Protein AF-A0A1F2XWD8-F1 (afdb_monomer)

Structure (mmCIF, N/CA/C/O backbone):
data_AF-A0A1F2XWD8-F1
#
_entry.id   AF-A0A1F2XWD8-F1
#
loop_
_atom_site.group_PDB
_atom_site.id
_atom_site.type_symbol
_atom_site.label_atom_id
_atom_site.label_alt_id
_atom_site.label_comp_id
_atom_site.label_asym_id
_atom_site.label_entity_id
_atom_site.label_seq_id
_atom_site.pdbx_PDB_ins_code
_atom_site.Cartn_x
_atom_site.Cartn_y
_atom_site.Cartn_z
_atom_site.occupancy
_atom_site.B_iso_or_equiv
_atom_site.auth_seq_id
_atom_site.auth_comp_id
_atom_site.auth_asym_id
_atom_site.auth_atom_id
_atom_site.pdbx_PDB_model_num
ATOM 1 N N . MET A 1 1 ? -47.123 13.610 40.497 1.00 39.00 1 MET A N 1
ATOM 2 C CA . MET A 1 1 ? -45.746 13.740 39.964 1.00 39.00 1 MET A CA 1
ATOM 3 C C . MET A 1 1 ? -45.603 12.834 38.745 1.00 39.00 1 MET A C 1
ATOM 5 O O . MET A 1 1 ? -45.239 11.673 38.881 1.00 39.00 1 MET A O 1
ATOM 9 N N . GLY A 1 2 ? -46.000 13.328 37.568 1.00 33.59 2 GLY A N 1
ATOM 10 C CA . GLY A 1 2 ? -45.965 12.572 36.313 1.00 33.59 2 GLY A CA 1
ATOM 11 C C . GLY A 1 2 ? -44.616 12.727 35.614 1.00 33.59 2 GLY A C 1
ATOM 12 O O . GLY A 1 2 ? -44.157 13.845 35.398 1.00 33.59 2 GLY A O 1
ATOM 13 N N . ARG A 1 3 ? -43.967 11.607 35.281 1.00 38.75 3 ARG A N 1
ATOM 14 C CA . ARG A 1 3 ? -42.758 11.585 34.449 1.00 38.75 3 ARG A CA 1
ATOM 15 C C . ARG A 1 3 ? -43.173 11.649 32.979 1.00 38.75 3 ARG A C 1
ATOM 17 O O . ARG A 1 3 ? -43.701 10.676 32.450 1.00 38.75 3 ARG A O 1
ATOM 24 N N . HIS A 1 4 ? -42.920 12.780 32.327 1.00 33.09 4 HIS A N 1
ATOM 25 C CA . HIS A 1 4 ? -42.958 12.875 30.871 1.00 33.09 4 HIS A CA 1
ATOM 26 C C . HIS A 1 4 ? -41.771 12.100 30.282 1.00 33.09 4 HIS A C 1
ATOM 28 O O . HIS A 1 4 ? -40.616 12.475 30.474 1.00 33.09 4 HIS A O 1
ATOM 34 N N . LEU A 1 5 ? -42.059 11.007 29.573 1.00 32.16 5 LEU A N 1
ATOM 35 C CA . LEU A 1 5 ? -41.124 10.407 28.621 1.00 32.16 5 LEU A CA 1
ATOM 36 C C . LEU A 1 5 ? -40.994 11.331 27.397 1.00 32.16 5 LEU A C 1
ATOM 38 O O . LEU A 1 5 ? -42.022 11.812 26.909 1.00 32.16 5 LEU A O 1
ATOM 42 N N . PRO A 1 6 ? -39.784 11.564 26.856 1.00 39.22 6 PRO A N 1
ATOM 43 C CA . PRO A 1 6 ? -39.643 12.280 25.597 1.00 39.22 6 PRO A CA 1
ATOM 44 C C . PRO A 1 6 ? -40.189 11.412 24.456 1.00 39.22 6 PRO A C 1
ATOM 46 O O . PRO A 1 6 ? -39.677 10.326 24.179 1.00 39.22 6 PRO A O 1
ATOM 49 N N . LYS A 1 7 ? -41.250 11.894 23.796 1.00 34.69 7 LYS A N 1
ATOM 50 C CA . LYS A 1 7 ? -41.725 11.352 22.519 1.00 34.69 7 LYS A CA 1
ATOM 51 C C . LYS A 1 7 ? -40.601 11.496 21.494 1.00 34.69 7 LYS A C 1
ATOM 53 O O . LYS A 1 7 ? -40.177 12.604 21.179 1.00 34.69 7 LYS A O 1
ATOM 58 N N . THR A 1 8 ? -40.131 10.375 20.966 1.00 35.75 8 THR A N 1
ATOM 59 C CA . THR A 1 8 ? -39.284 10.327 19.776 1.00 35.75 8 THR A CA 1
ATOM 60 C C . THR A 1 8 ? -40.153 10.751 18.590 1.00 35.75 8 THR A C 1
ATOM 62 O O . THR A 1 8 ? -40.971 9.969 18.111 1.00 35.75 8 THR A O 1
ATOM 65 N N . LEU A 1 9 ? -40.039 12.004 18.140 1.00 38.94 9 LEU A N 1
ATOM 66 C CA . LEU A 1 9 ? -40.617 12.412 16.860 1.00 38.94 9 LEU A CA 1
ATOM 67 C C . LEU A 1 9 ? -39.797 11.756 15.739 1.00 38.94 9 LEU A C 1
ATOM 69 O O . LEU A 1 9 ? -38.710 12.217 15.406 1.00 38.94 9 LEU A O 1
ATOM 73 N N . SER A 1 10 ? -40.310 10.666 15.168 1.00 33.25 10 SER A N 1
ATOM 74 C CA . SER A 1 10 ? -39.915 10.223 13.827 1.00 33.25 10 SER A CA 1
ATOM 75 C C . SER A 1 10 ? -40.857 10.875 12.824 1.00 33.25 10 SER A C 1
ATOM 77 O O . SER A 1 10 ? -41.919 10.336 12.530 1.00 33.25 10 SER A O 1
ATOM 79 N N . ILE A 1 11 ? -40.484 12.049 12.315 1.00 39.75 11 ILE A N 1
ATOM 80 C CA . ILE A 1 11 ? -41.100 12.594 11.102 1.00 39.75 11 ILE A CA 1
ATOM 81 C C . ILE A 1 11 ? -40.359 11.958 9.925 1.00 39.75 11 ILE A C 1
ATOM 83 O O . ILE A 1 11 ? -39.234 12.337 9.603 1.00 39.75 11 ILE A O 1
ATOM 87 N N . GLY A 1 12 ? -40.966 10.943 9.315 1.00 32.31 12 GLY A N 1
ATOM 88 C CA . GLY A 1 12 ? -40.516 10.389 8.041 1.00 32.31 12 GLY A CA 1
ATOM 89 C C . GLY A 1 12 ? -41.059 11.230 6.890 1.00 32.31 12 GLY A C 1
ATOM 90 O O . GLY A 1 12 ? -42.036 10.836 6.265 1.00 32.31 12 GLY A O 1
ATOM 91 N N . ALA A 1 13 ? -40.462 12.393 6.626 1.00 37.09 13 ALA A N 1
ATOM 92 C CA . ALA A 1 13 ? -40.791 13.188 5.445 1.00 37.09 13 ALA A CA 1
ATOM 93 C C . ALA A 1 13 ? -39.996 12.657 4.242 1.00 37.09 13 ALA A C 1
ATOM 95 O O . ALA A 1 13 ? -38.776 12.807 4.163 1.00 37.09 13 ALA A O 1
ATOM 96 N N . LEU A 1 14 ? -40.686 11.996 3.312 1.00 30.84 14 LEU A N 1
ATOM 97 C CA . LEU A 1 14 ? -40.111 11.444 2.086 1.00 30.84 14 LEU A CA 1
ATOM 98 C C . LEU A 1 14 ? -40.356 12.449 0.952 1.00 30.84 14 LEU A C 1
ATOM 100 O O . LEU A 1 14 ? -41.361 12.377 0.253 1.00 30.84 14 LEU A O 1
ATOM 104 N N . LEU A 1 15 ? -39.457 13.426 0.801 1.00 34.16 15 LEU A N 1
ATOM 105 C CA . LEU A 1 15 ? -39.510 14.417 -0.279 1.00 34.16 15 LEU A CA 1
ATOM 106 C C . LEU A 1 15 ? -38.396 14.134 -1.298 1.00 34.16 15 LEU A C 1
ATOM 108 O O . LEU A 1 15 ? -37.212 14.165 -0.963 1.00 34.16 15 LEU A O 1
ATOM 112 N N . ALA A 1 16 ? -38.766 13.848 -2.546 1.00 32.62 16 ALA A N 1
ATOM 113 C CA . ALA A 1 16 ? -37.834 13.764 -3.667 1.00 32.62 16 ALA A CA 1
ATOM 114 C C . ALA A 1 16 ? -37.868 15.096 -4.427 1.00 32.62 16 ALA A C 1
ATOM 116 O O . ALA A 1 16 ? -38.903 15.464 -4.974 1.00 32.62 16 ALA A O 1
ATOM 117 N N . VAL A 1 17 ? -36.750 15.824 -4.450 1.00 38.97 17 VAL A N 1
ATOM 118 C CA . VAL A 1 17 ? -36.646 17.125 -5.129 1.00 38.97 17 VAL A CA 1
ATOM 119 C C . VAL A 1 17 ? -35.596 17.027 -6.226 1.00 38.97 17 VAL A C 1
ATOM 121 O O . VAL A 1 17 ? -34.436 16.720 -5.959 1.00 38.97 17 VAL A O 1
ATOM 124 N N . ALA A 1 18 ? -36.008 17.290 -7.464 1.00 34.03 18 ALA A N 1
ATOM 125 C CA . ALA A 1 18 ? -35.110 17.490 -8.593 1.00 34.03 18 ALA A CA 1
ATOM 126 C C . ALA A 1 18 ? -34.731 18.977 -8.661 1.00 34.03 18 ALA A C 1
ATOM 128 O O . ALA A 1 18 ? -35.596 19.828 -8.853 1.00 34.03 18 ALA A O 1
ATOM 129 N N . ILE A 1 19 ? -33.447 19.293 -8.479 1.00 39.47 19 ILE A N 1
ATOM 130 C CA . ILE A 1 19 ? -32.927 20.664 -8.574 1.00 39.47 19 ILE A CA 1
ATOM 131 C C . ILE A 1 19 ? -32.252 20.832 -9.938 1.00 39.47 19 ILE A C 1
ATOM 133 O O . ILE A 1 19 ? -31.269 20.150 -10.236 1.00 39.47 19 ILE A O 1
ATOM 137 N N . LEU A 1 20 ? -32.773 21.751 -10.753 1.00 33.22 20 LEU A N 1
ATOM 138 C CA . LEU A 1 20 ? -32.133 22.232 -11.978 1.00 33.22 20 LEU A CA 1
ATOM 139 C C . LEU A 1 20 ? -31.055 23.254 -11.593 1.00 33.22 20 LEU A C 1
ATOM 141 O O . LEU A 1 20 ? -31.371 24.320 -11.072 1.00 33.22 20 LEU A O 1
ATOM 145 N N . ALA A 1 21 ? -29.783 22.921 -11.815 1.00 37.56 21 ALA A N 1
ATOM 146 C CA . ALA A 1 21 ? -28.664 23.830 -11.577 1.00 37.56 21 ALA A CA 1
ATOM 147 C C . ALA A 1 21 ? -28.281 24.559 -12.873 1.00 37.56 21 ALA A C 1
ATOM 149 O O . ALA A 1 21 ? -27.896 23.927 -13.856 1.00 37.56 21 ALA A O 1
ATOM 150 N N . SER A 1 22 ? -28.345 25.888 -12.860 1.00 32.38 22 SER A N 1
ATOM 151 C CA . SER A 1 22 ? -27.744 26.768 -13.863 1.00 32.38 22 SER A CA 1
ATOM 152 C C . SER A 1 22 ? -26.267 26.992 -13.521 1.00 32.38 22 SER A C 1
ATOM 154 O O . SER A 1 22 ? -25.925 27.483 -12.448 1.00 32.38 22 SER A O 1
ATOM 156 N N . SER A 1 23 ? -25.368 26.594 -14.421 1.00 32.00 23 SER A N 1
ATOM 157 C CA . SER A 1 23 ? -23.922 26.766 -14.262 1.00 32.00 23 SER A CA 1
ATOM 158 C C . SER A 1 23 ? -23.485 28.157 -14.727 1.00 32.00 23 SER A C 1
ATOM 160 O O . SER A 1 23 ? -23.493 28.422 -15.929 1.00 32.00 23 SER A O 1
ATOM 162 N N . SER A 1 24 ? -23.058 29.026 -13.809 1.00 35.44 24 SER A N 1
ATOM 163 C CA . SER A 1 24 ? -22.259 30.213 -14.135 1.00 35.44 24 SER A CA 1
ATOM 164 C C . SER A 1 24 ? -20.779 29.945 -13.858 1.00 35.44 24 SER A C 1
ATOM 166 O O . SER A 1 24 ? -20.400 29.324 -12.864 1.00 35.44 24 SER A O 1
ATOM 168 N N . ALA A 1 25 ? -19.948 30.352 -14.813 1.00 43.25 25 ALA A N 1
ATOM 169 C CA . ALA A 1 25 ? -18.511 30.145 -14.825 1.00 43.25 25 ALA A CA 1
ATOM 170 C C . ALA A 1 25 ? -17.758 31.217 -14.020 1.00 43.25 25 ALA A C 1
ATOM 172 O O . ALA A 1 25 ? -18.182 32.365 -13.959 1.00 43.25 25 ALA A O 1
ATOM 173 N N . ALA A 1 26 ? -16.584 30.795 -13.541 1.00 48.59 26 ALA A N 1
ATOM 174 C CA . ALA A 1 26 ? -15.418 31.583 -13.141 1.00 48.59 26 ALA A CA 1
ATOM 175 C C . ALA A 1 26 ? -15.541 32.483 -11.899 1.00 48.59 26 ALA A C 1
ATOM 177 O O . ALA A 1 26 ? -15.993 33.614 -11.979 1.00 48.59 26 ALA A O 1
ATOM 178 N N . ASP A 1 27 ? -14.938 32.024 -10.797 1.00 33.81 27 ASP A N 1
ATOM 179 C CA . ASP A 1 27 ? -14.144 32.916 -9.952 1.00 33.81 27 ASP A CA 1
ATOM 180 C C . ASP A 1 27 ? -12.959 32.179 -9.307 1.00 33.81 27 ASP A C 1
ATOM 182 O O . ASP A 1 27 ? -13.050 31.016 -8.901 1.00 33.81 27 ASP A O 1
ATOM 186 N N . LYS A 1 28 ? -11.803 32.853 -9.291 1.00 41.72 28 LYS A N 1
ATOM 187 C CA . LYS A 1 28 ? -10.509 32.348 -8.799 1.00 41.72 28 LYS A CA 1
ATOM 188 C C . LYS A 1 28 ? -10.571 32.046 -7.292 1.00 41.72 28 LYS A C 1
ATOM 190 O O . LYS A 1 28 ? -10.872 32.956 -6.522 1.00 41.72 28 LYS A O 1
ATOM 195 N N . PRO A 1 29 ? -10.159 30.856 -6.818 1.00 41.06 29 PRO A N 1
ATOM 196 C CA . PRO A 1 29 ? -9.969 30.641 -5.393 1.00 41.06 29 PRO A CA 1
ATOM 197 C C . PRO A 1 29 ? -8.576 31.115 -4.960 1.00 41.06 29 PRO A C 1
ATOM 199 O O . PRO A 1 29 ? -7.550 30.642 -5.449 1.00 41.06 29 PRO A O 1
ATOM 202 N N . GLY A 1 30 ? -8.556 32.047 -4.007 1.00 33.69 30 GLY A N 1
ATOM 203 C CA . GLY A 1 30 ? -7.370 32.399 -3.239 1.00 33.69 30 GLY A CA 1
ATOM 204 C C . GLY A 1 30 ? -6.861 31.200 -2.439 1.00 33.69 30 GLY A C 1
ATOM 205 O O . GLY A 1 30 ? -7.606 30.527 -1.725 1.00 33.69 30 GLY A O 1
ATOM 206 N N . THR A 1 31 ? -5.567 30.938 -2.569 1.00 38.56 31 THR A N 1
ATOM 207 C CA . THR A 1 31 ? -4.851 29.837 -1.934 1.00 38.56 31 THR A CA 1
ATOM 208 C C . THR A 1 31 ? -4.758 30.060 -0.423 1.00 38.56 31 THR A C 1
ATOM 210 O O . THR A 1 31 ? -3.832 30.694 0.074 1.00 38.56 31 THR A O 1
ATOM 213 N N . ARG A 1 32 ? -5.699 29.507 0.346 1.00 36.47 32 ARG A N 1
ATOM 214 C CA . ARG A 1 32 ? -5.439 29.114 1.738 1.00 36.47 32 ARG A CA 1
ATOM 215 C C . ARG A 1 32 ? -5.379 27.598 1.790 1.00 36.47 32 ARG A C 1
ATOM 217 O O . ARG A 1 32 ? -6.397 26.919 1.884 1.00 36.47 32 ARG A O 1
ATOM 224 N N . ALA A 1 33 ? -4.157 27.081 1.706 1.00 34.81 33 ALA A N 1
ATOM 225 C CA . ALA A 1 33 ? -3.847 25.699 2.023 1.00 34.81 33 ALA A CA 1
ATOM 226 C C . ALA A 1 33 ? -4.064 25.483 3.529 1.00 34.81 33 ALA A C 1
ATOM 228 O O . ALA A 1 33 ? -3.147 25.610 4.335 1.00 34.81 33 ALA A O 1
ATOM 229 N N . ALA A 1 34 ? -5.305 25.198 3.922 1.00 37.28 34 ALA A N 1
ATOM 230 C CA . ALA A 1 34 ? -5.570 24.549 5.193 1.00 37.28 34 ALA A CA 1
ATOM 231 C C . ALA A 1 34 ? -5.178 23.080 5.026 1.00 37.28 34 ALA A C 1
ATOM 233 O O . ALA A 1 34 ? -5.922 22.280 4.453 1.00 37.28 34 ALA A O 1
ATOM 234 N N . GLU A 1 35 ? -3.975 22.754 5.495 1.00 35.75 35 GLU A N 1
ATOM 235 C CA . GLU A 1 35 ? -3.449 21.403 5.652 1.00 35.75 35 GLU A CA 1
ATOM 236 C C . GLU A 1 35 ? -4.392 20.594 6.561 1.00 35.75 35 GLU A C 1
ATOM 238 O O . GLU A 1 35 ? -4.202 20.469 7.766 1.00 35.75 35 GLU A O 1
ATOM 243 N N . THR A 1 36 ? -5.476 20.065 5.994 1.00 36.97 36 THR A N 1
ATOM 244 C CA . THR A 1 36 ? -6.435 19.236 6.727 1.00 36.97 36 THR A CA 1
ATOM 245 C C . THR A 1 36 ? -6.032 17.789 6.519 1.00 36.97 36 THR A C 1
ATOM 247 O O . THR A 1 36 ? -6.597 17.072 5.690 1.00 36.97 36 THR A O 1
ATOM 250 N N . ARG A 1 37 ? -4.997 17.374 7.258 1.00 33.16 37 ARG A N 1
ATOM 251 C CA . ARG A 1 37 ? -4.611 15.966 7.368 1.00 33.16 37 ARG A CA 1
ATOM 252 C C . ARG A 1 37 ? -5.841 15.158 7.766 1.00 33.16 37 ARG A C 1
ATOM 254 O O . ARG A 1 37 ? -6.480 15.417 8.785 1.00 33.16 37 ARG A O 1
ATOM 261 N N . SER A 1 38 ? -6.167 14.173 6.939 1.00 39.28 38 SER A N 1
ATOM 262 C CA . SER A 1 38 ? -7.151 13.143 7.236 1.00 39.28 38 SER A CA 1
ATOM 263 C C . SER A 1 38 ? -6.577 12.236 8.322 1.00 39.28 38 SER A C 1
ATOM 265 O O . SER A 1 38 ? -6.016 11.186 8.031 1.00 39.28 38 SER A O 1
ATOM 267 N N . ALA A 1 39 ? -6.648 12.662 9.581 1.00 37.09 39 ALA A N 1
ATOM 268 C CA . ALA A 1 39 ? -6.293 11.795 10.686 1.00 37.09 39 ALA A CA 1
ATOM 269 C C . ALA A 1 39 ? -7.438 10.793 10.877 1.00 37.09 39 ALA A C 1
ATOM 271 O O . ALA A 1 39 ? -8.462 11.107 11.484 1.00 37.09 39 ALA A O 1
ATOM 272 N N . ALA A 1 40 ? -7.244 9.559 10.404 1.00 42.59 40 ALA A N 1
ATOM 273 C CA . ALA A 1 40 ? -7.601 8.429 11.251 1.00 42.59 40 ALA A CA 1
ATOM 274 C C . ALA A 1 40 ? -6.969 8.760 12.603 1.00 42.59 40 ALA A C 1
ATOM 276 O O . ALA A 1 40 ? -5.743 8.797 12.689 1.00 42.59 40 ALA A O 1
ATOM 277 N N . ALA A 1 41 ? -7.774 9.218 13.567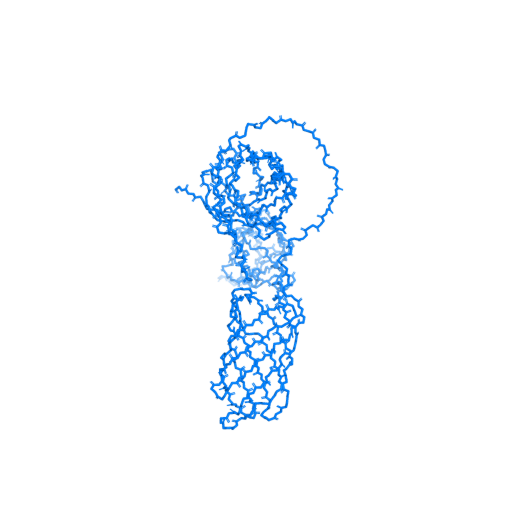 1.00 44.81 41 ALA A N 1
ATOM 278 C CA . ALA A 1 41 ? -7.254 9.749 14.815 1.00 44.81 41 ALA A CA 1
ATOM 279 C C . ALA A 1 41 ? -6.376 8.659 15.418 1.00 44.81 41 ALA A C 1
ATOM 281 O O . ALA A 1 41 ? -6.879 7.612 15.824 1.00 44.81 41 ALA A O 1
ATOM 282 N N . THR A 1 42 ? -5.062 8.866 15.353 1.00 56.00 42 THR A N 1
ATOM 283 C CA . THR A 1 42 ? -4.077 7.900 15.800 1.00 56.00 42 THR A CA 1
ATOM 284 C C . THR A 1 42 ? -4.426 7.638 17.255 1.00 56.00 42 THR A C 1
ATOM 286 O O . THR A 1 42 ? -4.334 8.551 18.077 1.00 56.00 42 THR A O 1
ATOM 289 N N . LEU A 1 43 ? -4.916 6.435 17.568 1.00 68.06 43 LEU A N 1
ATOM 290 C CA . LEU A 1 43 ? -5.231 5.988 18.927 1.00 68.06 43 LEU A CA 1
ATOM 291 C C . LEU A 1 43 ? -3.906 5.781 19.671 1.00 68.06 43 LEU A C 1
ATOM 293 O O . LEU A 1 43 ? -3.536 4.669 20.029 1.00 68.06 43 LEU A O 1
ATOM 297 N N . ALA A 1 44 ? -3.154 6.869 19.819 1.00 81.25 44 ALA A N 1
ATOM 298 C CA . ALA A 1 44 ? -1.844 6.941 20.417 1.00 81.25 44 ALA A CA 1
ATOM 299 C C . ALA A 1 44 ? -1.945 7.738 21.712 1.00 81.25 44 ALA A C 1
ATOM 301 O O . ALA A 1 44 ? -2.374 8.891 21.727 1.00 81.25 44 ALA A O 1
ATOM 302 N N . GLY A 1 45 ? -1.558 7.126 22.823 1.00 91.69 45 GLY A N 1
ATOM 303 C CA . GLY A 1 45 ? -1.523 7.816 24.103 1.00 91.69 45 GLY A CA 1
ATOM 304 C C . GLY A 1 45 ? -1.487 6.877 25.294 1.00 91.69 45 GLY A C 1
ATOM 305 O O . GLY A 1 45 ? -1.458 5.651 25.160 1.00 91.69 45 GLY A O 1
ATOM 306 N N . ARG A 1 46 ? -1.467 7.469 26.491 1.00 94.69 46 ARG A N 1
ATOM 307 C CA . ARG A 1 46 ? -1.449 6.700 27.738 1.00 94.69 46 ARG A CA 1
ATOM 308 C C . ARG A 1 46 ? -2.788 6.022 27.982 1.00 94.69 46 ARG A C 1
ATOM 310 O O . ARG A 1 46 ? -3.838 6.629 27.777 1.00 94.69 46 ARG A O 1
ATOM 317 N N . VAL A 1 47 ? -2.742 4.802 28.499 1.00 96.31 47 VAL A N 1
ATOM 318 C CA . VAL A 1 47 ? -3.916 4.052 28.944 1.00 96.31 47 VAL A CA 1
ATOM 319 C C . VAL A 1 47 ? -3.710 3.475 30.333 1.00 96.31 47 VAL A C 1
ATOM 321 O O . VAL A 1 47 ? -2.601 3.096 30.716 1.00 96.31 47 VAL A O 1
ATOM 324 N N . THR A 1 48 ? -4.821 3.376 31.052 1.00 97.44 48 THR A N 1
ATOM 325 C CA . THR A 1 48 ? -4.943 2.640 32.305 1.00 97.44 48 THR A CA 1
ATOM 326 C C . THR A 1 48 ? -6.068 1.629 32.150 1.00 97.44 48 THR A C 1
ATOM 328 O O . THR A 1 48 ? -7.218 2.010 31.934 1.00 97.44 48 THR A O 1
ATOM 331 N N . ILE A 1 49 ? -5.741 0.347 32.270 1.00 97.44 49 ILE A N 1
ATOM 332 C CA . ILE A 1 49 ? -6.672 -0.776 32.194 1.00 97.44 49 ILE A CA 1
ATOM 333 C C . ILE A 1 49 ? -6.739 -1.400 33.583 1.00 97.44 49 ILE A C 1
ATOM 335 O O . ILE A 1 49 ? -5.739 -1.880 34.105 1.00 97.44 49 ILE A O 1
ATOM 339 N N . VAL A 1 50 ? -7.913 -1.392 34.197 1.00 98.00 50 VAL A N 1
ATOM 340 C CA . VAL A 1 50 ? -8.151 -2.042 35.486 1.00 98.00 50 VAL A CA 1
ATOM 341 C C . VAL A 1 50 ? -8.996 -3.277 35.241 1.00 98.00 50 VAL A C 1
ATOM 343 O O . VAL A 1 50 ? -10.117 -3.146 34.753 1.00 98.00 50 VAL A O 1
ATOM 346 N N . THR A 1 51 ? -8.495 -4.453 35.610 1.00 97.75 51 THR A N 1
ATOM 347 C CA . THR A 1 51 ? -9.246 -5.714 35.567 1.00 97.75 51 THR A CA 1
ATOM 348 C C . THR A 1 51 ? -9.498 -6.221 36.980 1.00 97.75 51 THR A C 1
ATOM 350 O O . THR A 1 51 ? -8.579 -6.286 37.796 1.00 97.75 51 THR A O 1
ATOM 353 N N . SER A 1 52 ? -10.734 -6.615 37.263 1.00 97.56 52 SER A N 1
ATOM 354 C CA . SER A 1 52 ? -11.125 -7.310 38.487 1.00 97.56 52 SER A CA 1
ATOM 355 C C . SER A 1 52 ? -11.500 -8.738 38.114 1.00 97.56 52 SER A C 1
ATOM 357 O O . SER A 1 52 ? -12.448 -8.937 37.356 1.00 97.56 52 SER A O 1
ATOM 359 N N . LEU A 1 53 ? -10.730 -9.713 38.591 1.00 96.56 53 LEU A N 1
ATOM 360 C CA . LEU A 1 53 ? -10.872 -11.134 38.285 1.00 96.56 53 LEU A CA 1
ATOM 361 C C . LEU A 1 53 ? -11.295 -11.902 39.533 1.00 96.56 53 LEU A C 1
ATOM 363 O O . LEU A 1 53 ? -10.732 -11.722 40.611 1.00 96.56 53 LEU A O 1
ATOM 367 N N . GLU A 1 54 ? -12.257 -12.799 39.381 1.00 95.94 54 GLU A N 1
ATOM 368 C CA . GLU A 1 54 ? -12.619 -13.777 40.401 1.00 95.94 54 GLU A CA 1
ATOM 369 C C . GLU A 1 54 ? -11.717 -15.017 40.334 1.00 95.94 54 GLU A C 1
ATOM 371 O O . GLU A 1 54 ? -10.880 -15.161 39.439 1.00 95.94 54 GLU A O 1
ATOM 376 N N . SER A 1 55 ? -11.913 -15.959 41.260 1.00 92.19 55 SER A N 1
ATOM 377 C CA . SER A 1 55 ? -11.165 -17.225 41.304 1.00 92.19 55 SER A CA 1
ATOM 378 C C . SER A 1 55 ? -11.327 -18.074 40.033 1.00 92.19 55 SER A C 1
ATOM 380 O O . SER A 1 55 ? -10.457 -18.885 39.715 1.00 92.19 55 SER A O 1
ATOM 382 N N . SER A 1 56 ? -12.410 -17.854 39.280 1.00 93.38 56 SER A N 1
ATOM 383 C CA . SER A 1 56 ? -12.696 -18.452 37.971 1.00 93.38 56 SER A CA 1
ATOM 384 C C . SER A 1 56 ? -11.917 -17.820 36.808 1.00 93.38 56 SER A C 1
ATOM 386 O O . SER A 1 56 ? -12.077 -18.250 35.664 1.00 93.38 56 SER A O 1
ATOM 388 N N . LEU A 1 57 ? -11.097 -16.792 37.077 1.00 95.00 57 LEU A N 1
ATOM 389 C CA . LEU A 1 57 ? -10.418 -15.960 36.078 1.00 95.00 57 LEU A CA 1
ATOM 390 C C . LEU A 1 57 ? -11.387 -15.261 35.112 1.00 95.00 57 LEU A C 1
ATOM 392 O O . LEU A 1 57 ? -11.050 -14.973 33.963 1.00 95.00 57 LEU A O 1
ATOM 396 N N . ARG A 1 58 ? -12.601 -14.975 35.583 1.00 97.19 58 ARG A N 1
ATOM 397 C CA . ARG A 1 58 ? -13.593 -14.140 34.902 1.00 97.19 58 ARG A CA 1
ATOM 398 C C . ARG A 1 58 ? -13.900 -12.919 35.756 1.00 97.19 58 ARG A C 1
ATOM 400 O O . ARG A 1 58 ? -13.761 -12.972 36.975 1.00 97.19 58 ARG A O 1
ATOM 407 N N . GLY A 1 59 ? -14.321 -11.831 35.128 1.00 97.56 59 GLY A N 1
ATOM 408 C CA . GLY A 1 59 ? -14.789 -10.655 35.848 1.00 97.56 59 GLY A CA 1
ATOM 409 C C . GLY A 1 59 ? -14.987 -9.458 34.933 1.00 97.56 59 GLY A C 1
ATOM 410 O O . GLY A 1 59 ? -15.452 -9.610 33.803 1.00 97.56 59 GLY A O 1
ATOM 411 N N . THR A 1 60 ? -14.635 -8.269 35.411 1.00 98.31 60 THR A N 1
ATOM 412 C CA . THR A 1 60 ? -14.900 -7.001 34.716 1.00 98.31 60 THR A CA 1
ATOM 413 C C . THR A 1 60 ? -13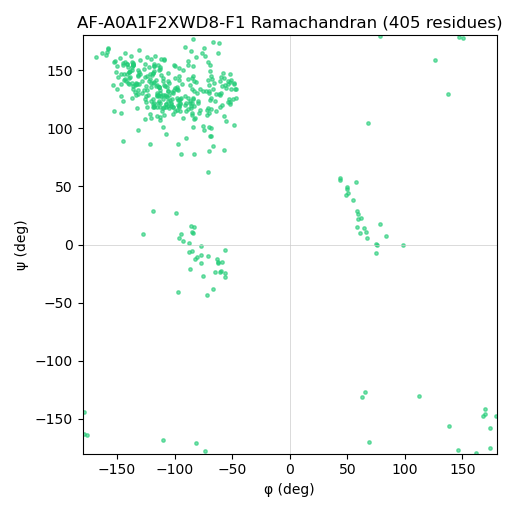.627 -6.215 34.454 1.00 98.31 60 THR A C 1
ATOM 415 O O . THR A 1 60 ? -12.678 -6.289 35.236 1.00 98.31 60 THR A O 1
ATOM 418 N N . PHE A 1 61 ? -13.624 -5.398 33.407 1.00 98.50 61 PHE A N 1
ATOM 419 C CA . PHE A 1 61 ? -12.546 -4.447 33.158 1.00 98.50 61 PHE A CA 1
ATOM 420 C C . PHE A 1 61 ? -13.066 -3.033 32.897 1.00 98.50 61 PHE A C 1
ATOM 422 O O . PHE A 1 61 ? -14.213 -2.831 32.496 1.00 98.50 61 PHE A O 1
ATOM 429 N N . THR A 1 62 ? -12.183 -2.058 33.096 1.00 98.00 62 THR A N 1
ATOM 430 C CA . THR A 1 62 ? -12.367 -0.661 32.685 1.00 98.00 62 THR A CA 1
ATOM 431 C C . THR A 1 62 ? -11.076 -0.146 32.061 1.00 98.00 62 THR A C 1
ATOM 433 O O . THR A 1 62 ? -10.001 -0.402 32.595 1.00 98.00 62 THR A O 1
ATOM 436 N N . ILE A 1 63 ? -11.175 0.574 30.946 1.00 96.81 63 ILE A N 1
ATOM 437 C CA . ILE A 1 63 ? -10.064 1.245 30.260 1.00 96.81 63 ILE A CA 1
ATOM 438 C C . ILE A 1 63 ? -10.314 2.752 30.312 1.00 96.81 63 ILE A C 1
ATOM 440 O O . ILE A 1 63 ? -11.443 3.209 30.111 1.00 96.81 63 ILE A O 1
ATOM 444 N N . ARG A 1 64 ? -9.270 3.529 30.602 1.00 95.44 64 ARG A N 1
ATOM 445 C CA . ARG A 1 64 ? -9.280 5.000 30.602 1.00 95.44 64 ARG A CA 1
ATOM 446 C C . ARG A 1 64 ? -8.019 5.540 29.925 1.00 95.44 64 ARG A C 1
ATOM 448 O O . ARG A 1 64 ? -6.985 4.873 29.950 1.00 95.44 64 ARG A O 1
ATOM 455 N N . GLY A 1 65 ? -8.083 6.765 29.402 1.00 93.00 65 GLY A N 1
ATOM 456 C CA . GLY A 1 65 ? -6.966 7.449 28.740 1.00 93.00 65 GLY A CA 1
ATOM 457 C C . GLY A 1 65 ? -7.222 7.619 27.245 1.00 93.00 65 GLY A C 1
ATOM 458 O O . GLY A 1 65 ? -8.300 8.067 26.868 1.00 93.00 65 GLY A O 1
ATOM 459 N N . ALA A 1 66 ? -6.254 7.232 26.409 1.00 88.44 66 ALA A N 1
ATOM 460 C CA . ALA A 1 66 ? -6.351 7.292 24.944 1.00 88.44 66 ALA A CA 1
ATOM 461 C C . ALA A 1 66 ? -7.560 6.526 24.380 1.00 88.44 66 ALA A C 1
ATOM 463 O O . ALA A 1 66 ? -8.059 6.843 23.306 1.00 88.44 66 ALA A O 1
ATOM 464 N N . ILE A 1 67 ? -8.044 5.530 25.126 1.00 90.75 67 ILE A N 1
ATOM 465 C CA . ILE A 1 67 ? -9.281 4.805 24.851 1.00 90.75 67 ILE A CA 1
ATOM 466 C C . ILE A 1 67 ? -10.084 4.739 26.148 1.00 90.75 67 ILE A C 1
ATOM 468 O O . ILE A 1 67 ? -9.512 4.622 27.234 1.00 90.75 67 ILE A O 1
ATOM 472 N N . SER A 1 68 ? -11.413 4.783 26.042 1.00 93.88 68 SER A N 1
ATOM 473 C CA . SER A 1 68 ? -12.308 4.485 27.157 1.00 93.88 68 SER A CA 1
ATOM 474 C C . SER A 1 68 ? -13.309 3.408 26.768 1.00 93.88 68 SER A C 1
ATOM 476 O O . SER A 1 68 ? -13.995 3.538 25.758 1.00 93.88 68 SER A O 1
ATOM 478 N N . ASP A 1 69 ? -13.356 2.334 27.553 1.00 97.12 69 ASP A N 1
ATOM 479 C CA . ASP A 1 69 ? -14.328 1.249 27.410 1.00 97.12 69 ASP A CA 1
ATOM 480 C C . ASP A 1 69 ? -14.464 0.494 28.739 1.00 97.12 69 ASP A C 1
ATOM 482 O O . ASP A 1 69 ? -13.656 0.652 29.660 1.00 97.12 69 ASP A O 1
ATOM 486 N N . SER A 1 70 ? -15.479 -0.349 28.841 1.00 97.56 70 SER A N 1
ATOM 487 C CA . SER A 1 70 ? -15.679 -1.263 29.954 1.00 97.56 70 SER A CA 1
ATOM 488 C C . SER A 1 70 ? -16.441 -2.501 29.501 1.00 97.56 70 SER A C 1
ATOM 490 O O . SER A 1 70 ? -17.142 -2.498 28.488 1.00 97.56 70 SER A O 1
ATOM 492 N N . GLY A 1 71 ? -16.307 -3.587 30.255 1.00 98.06 71 GLY A N 1
ATOM 493 C CA . GLY A 1 71 ? -17.004 -4.821 29.925 1.00 98.06 71 GLY A CA 1
ATOM 494 C C . GLY A 1 71 ? -16.506 -6.017 30.713 1.00 98.06 71 GLY A C 1
ATOM 495 O O . GLY A 1 71 ? -16.083 -5.896 31.865 1.00 98.06 71 GLY A O 1
ATOM 496 N N . SER A 1 72 ? -16.563 -7.182 30.075 1.00 98.31 72 SER A N 1
ATOM 497 C CA . SER A 1 72 ? -16.182 -8.455 30.686 1.00 98.31 72 SER A CA 1
ATOM 498 C C . SER A 1 72 ? -14.742 -8.835 30.348 1.00 98.31 72 SER A C 1
ATOM 500 O O . SER A 1 72 ? -14.260 -8.573 29.248 1.00 98.31 72 SER A O 1
ATOM 502 N N . VAL A 1 73 ? -14.046 -9.461 31.293 1.00 98.38 73 VAL A N 1
ATOM 503 C CA . VAL A 1 73 ? -12.716 -10.041 31.078 1.00 98.38 73 VAL A CA 1
ATOM 504 C C . VAL A 1 73 ? -12.739 -11.533 31.368 1.00 98.38 73 VAL A C 1
ATOM 506 O O . VAL A 1 73 ? -13.334 -11.986 32.346 1.00 98.38 73 VAL A O 1
ATOM 509 N N . GLN A 1 74 ? -12.048 -12.292 30.525 1.00 98.12 74 GLN A N 1
ATOM 510 C CA . GLN A 1 74 ? -11.691 -13.680 30.778 1.00 98.12 74 GLN A CA 1
ATOM 511 C C . GLN A 1 74 ? -10.180 -13.842 30.647 1.00 98.12 74 GLN A C 1
ATOM 513 O O . GLN A 1 74 ? -9.606 -13.476 29.622 1.00 98.12 74 GLN A O 1
ATOM 518 N N . ALA A 1 75 ? -9.539 -14.419 31.656 1.00 97.25 75 ALA A N 1
ATOM 519 C CA . ALA A 1 75 ? -8.105 -14.641 31.666 1.00 97.25 75 ALA A CA 1
ATOM 520 C C . ALA A 1 75 ? -7.752 -16.133 31.594 1.00 97.25 75 ALA A C 1
ATOM 522 O O . ALA A 1 75 ? -8.448 -16.995 32.130 1.00 97.25 75 ALA A O 1
ATOM 523 N N . ARG A 1 76 ? -6.642 -16.442 30.921 1.00 96.56 76 ARG A N 1
ATOM 524 C CA . ARG A 1 76 ? -5.998 -17.760 30.929 1.00 96.56 76 ARG A CA 1
ATOM 525 C C . ARG A 1 76 ? -4.626 -17.631 31.566 1.00 96.56 76 ARG A C 1
ATOM 527 O O . ARG A 1 76 ? -3.836 -16.780 31.161 1.00 96.56 76 ARG A O 1
ATOM 534 N N . ARG A 1 77 ? -4.356 -18.479 32.554 1.00 95.44 77 ARG A N 1
ATOM 535 C CA . ARG A 1 77 ? -3.115 -18.477 33.329 1.00 95.44 77 ARG A CA 1
ATOM 536 C C . ARG A 1 77 ? -2.231 -19.644 32.902 1.00 95.44 77 ARG A C 1
ATOM 538 O O . ARG A 1 77 ? -2.686 -20.781 32.924 1.00 95.44 77 ARG A O 1
ATOM 545 N N . ALA A 1 78 ? -0.973 -19.360 32.587 1.00 95.56 78 ALA A N 1
ATOM 546 C CA . ALA A 1 78 ? 0.079 -20.354 32.402 1.00 95.56 78 ALA A CA 1
ATOM 547 C C . ALA A 1 78 ? 1.244 -20.034 33.346 1.00 95.56 78 ALA A C 1
ATOM 549 O O . ALA A 1 78 ? 1.658 -18.878 33.442 1.00 95.56 78 ALA A O 1
ATOM 550 N N . VAL A 1 79 ? 1.758 -21.039 34.053 1.00 95.69 79 VAL A N 1
ATOM 551 C CA . VAL A 1 79 ? 2.868 -20.892 35.006 1.00 95.69 79 VAL A CA 1
ATOM 552 C C . VAL A 1 79 ? 4.058 -21.688 34.484 1.00 95.69 79 VAL A C 1
ATOM 554 O O . VAL A 1 79 ? 3.907 -22.859 34.154 1.00 95.69 79 VAL A O 1
ATOM 557 N N . ALA A 1 80 ? 5.226 -21.056 34.402 1.00 93.81 80 ALA A N 1
ATOM 558 C CA . ALA A 1 80 ? 6.476 -21.704 34.018 1.00 93.81 80 ALA A CA 1
ATOM 559 C C . ALA A 1 80 ? 7.656 -21.000 34.695 1.00 93.81 80 ALA A C 1
ATOM 561 O O . ALA A 1 80 ? 7.719 -19.771 34.666 1.00 93.81 80 ALA A O 1
ATOM 562 N N . ALA A 1 81 ? 8.583 -21.766 35.282 1.00 88.62 81 ALA A N 1
ATOM 563 C CA . ALA A 1 81 ? 9.847 -21.269 35.846 1.00 88.62 81 ALA A CA 1
ATOM 564 C C . ALA A 1 81 ? 9.689 -19.974 36.674 1.00 88.62 81 ALA A C 1
ATOM 566 O O . ALA A 1 81 ? 10.258 -18.930 36.348 1.00 88.62 81 ALA A O 1
ATOM 567 N N . SER A 1 82 ? 8.842 -20.022 37.710 1.00 93.81 82 SER A N 1
ATOM 568 C CA . SER A 1 82 ? 8.617 -18.892 38.634 1.00 93.81 82 SER A CA 1
ATOM 569 C C . SER A 1 82 ? 7.984 -17.649 37.995 1.00 93.81 82 SER A C 1
ATOM 571 O O . SER A 1 82 ? 7.971 -16.567 38.590 1.00 93.81 82 SER A O 1
ATOM 573 N N . ARG A 1 83 ? 7.437 -17.781 36.785 1.00 95.88 83 ARG A N 1
ATOM 574 C CA . ARG A 1 83 ? 6.715 -16.724 36.084 1.00 95.88 83 ARG A CA 1
ATOM 575 C C . ARG A 1 83 ? 5.300 -17.162 35.772 1.00 95.88 83 ARG A C 1
ATOM 577 O O . ARG A 1 83 ? 5.044 -18.299 35.378 1.00 95.88 83 ARG A O 1
ATOM 584 N N . VAL A 1 84 ? 4.387 -16.213 35.891 1.00 95.38 84 VAL A N 1
ATOM 585 C CA . VAL A 1 84 ? 3.013 -16.354 35.444 1.00 95.38 84 VAL A CA 1
ATOM 586 C C . VAL A 1 84 ? 2.791 -15.503 34.203 1.00 95.38 84 VAL A C 1
ATOM 588 O O . VAL A 1 84 ? 3.124 -14.318 34.163 1.00 95.38 84 VAL A O 1
ATOM 591 N N . ARG A 1 85 ? 2.240 -16.138 33.169 1.00 96.94 85 ARG A N 1
ATOM 592 C CA . ARG A 1 85 ? 1.733 -15.498 31.959 1.00 96.94 85 ARG A CA 1
ATOM 593 C C . ARG A 1 85 ? 0.217 -15.506 32.033 1.00 96.94 85 ARG A C 1
ATOM 595 O O . ARG A 1 85 ? -0.403 -16.570 32.073 1.00 96.94 85 ARG A O 1
ATOM 602 N N . LEU A 1 86 ? -0.372 -14.321 32.058 1.00 96.62 86 LEU A N 1
ATOM 603 C CA . LEU A 1 86 ? -1.809 -14.124 32.075 1.00 96.62 86 LEU A CA 1
ATOM 604 C C . LEU A 1 86 ? -2.233 -13.553 30.723 1.00 96.62 86 LEU A C 1
ATOM 606 O O . LEU A 1 86 ? -1.876 -12.434 30.367 1.00 96.62 86 LEU A O 1
ATOM 610 N N . THR A 1 87 ? -2.959 -14.351 29.943 1.00 98.19 87 THR A N 1
ATOM 611 C CA . THR A 1 87 ? -3.580 -13.881 28.701 1.00 98.19 87 THR A CA 1
ATOM 612 C C . THR A 1 87 ? -4.996 -13.429 29.011 1.00 98.19 87 THR A C 1
ATOM 614 O O . THR A 1 87 ? -5.856 -14.266 29.280 1.00 98.19 87 THR A O 1
ATOM 617 N N . GLU A 1 88 ? -5.242 -12.127 28.974 1.00 98.38 88 GLU A N 1
ATOM 618 C CA . GLU A 1 88 ? -6.546 -11.525 29.256 1.00 98.38 88 GLU A CA 1
ATOM 619 C C . GLU A 1 88 ? -7.278 -11.245 27.945 1.00 98.38 88 GLU A C 1
ATOM 621 O O . GLU A 1 88 ? -6.698 -10.716 27.003 1.00 98.38 88 GLU A O 1
ATOM 626 N N . THR A 1 89 ? -8.554 -11.607 27.867 1.00 98.50 89 THR A N 1
ATOM 627 C CA . THR A 1 89 ? -9.450 -11.268 26.757 1.00 98.50 89 THR A CA 1
ATOM 628 C C . THR A 1 89 ? -10.512 -10.322 27.292 1.00 98.50 89 THR A C 1
ATOM 630 O O . THR A 1 89 ? -11.385 -10.750 28.049 1.00 98.50 89 THR A O 1
ATOM 633 N N . LEU A 1 90 ? -10.412 -9.046 26.928 1.00 98.38 90 LEU A N 1
ATOM 634 C CA . LEU A 1 90 ? -11.325 -7.986 27.347 1.00 98.38 90 LEU A CA 1
ATOM 635 C C . LEU A 1 90 ? -12.372 -7.791 26.248 1.00 98.38 90 LEU A C 1
ATOM 637 O O . LEU A 1 90 ? -12.016 -7.469 25.116 1.00 98.38 90 LEU A O 1
ATOM 641 N N . LYS A 1 91 ? -13.649 -8.007 26.562 1.00 98.50 91 LYS A N 1
ATOM 642 C CA . LYS A 1 91 ? -14.786 -7.824 25.649 1.00 98.50 91 LYS A CA 1
ATOM 643 C C . LYS A 1 91 ? -15.610 -6.620 26.096 1.00 98.50 91 LYS A C 1
ATOM 645 O O . LYS A 1 91 ? -16.361 -6.722 27.072 1.00 98.50 91 LYS A O 1
ATOM 650 N N . GLY A 1 92 ? -15.421 -5.496 25.411 1.00 97.50 92 GLY A N 1
ATOM 651 C CA . GLY A 1 92 ? -16.110 -4.233 25.673 1.00 97.50 92 GLY A CA 1
ATOM 652 C C . GLY A 1 92 ? -17.101 -3.864 24.576 1.00 97.50 92 GLY A C 1
ATOM 653 O O . GLY A 1 92 ? -17.413 -4.678 23.703 1.00 97.50 92 GLY A O 1
ATOM 654 N N . LYS A 1 93 ? -17.597 -2.626 24.614 1.00 95.38 93 LYS A N 1
ATOM 655 C CA . LYS A 1 93 ? -18.527 -2.104 23.600 1.00 95.38 93 LYS A CA 1
ATOM 656 C C . LYS A 1 93 ? -17.819 -1.771 22.289 1.00 95.38 93 LYS A C 1
ATOM 658 O O . LYS A 1 93 ? -18.441 -1.825 21.234 1.00 95.38 93 LYS A O 1
ATOM 663 N N . LYS A 1 94 ? -16.525 -1.445 22.355 1.00 92.00 94 LYS A N 1
ATOM 664 C CA . LYS A 1 94 ? -15.703 -1.042 21.206 1.00 92.00 94 LYS A CA 1
ATOM 665 C C . LYS A 1 94 ? -15.052 -2.215 20.476 1.00 92.00 94 LYS A C 1
ATOM 667 O O . LYS A 1 94 ? -14.443 -2.025 19.427 1.00 92.00 94 LYS A O 1
ATOM 672 N N . GLY A 1 95 ? -15.178 -3.429 21.010 1.00 96.00 95 GLY A N 1
ATOM 673 C CA . GLY A 1 95 ? -14.632 -4.646 20.421 1.00 96.00 95 GLY A CA 1
ATOM 674 C C . GLY A 1 95 ? -13.998 -5.562 21.461 1.00 96.00 95 GLY A C 1
ATOM 675 O O . GLY A 1 95 ? -14.328 -5.530 22.647 1.00 96.00 95 GLY A O 1
ATOM 676 N N . THR A 1 96 ? -13.082 -6.411 21.005 1.00 97.50 96 THR A N 1
ATOM 677 C CA . THR A 1 96 ? -12.294 -7.291 21.875 1.00 97.50 96 THR A CA 1
ATOM 678 C C . THR A 1 96 ? -10.825 -6.908 21.810 1.00 97.50 96 THR A C 1
ATOM 680 O O . THR A 1 96 ? -10.307 -6.701 20.720 1.00 97.50 96 THR A O 1
ATOM 683 N N . ILE A 1 97 ? -10.134 -6.873 22.947 1.00 97.38 97 ILE A N 1
ATOM 684 C CA . ILE A 1 97 ? -8.675 -6.730 23.012 1.00 97.38 97 ILE A CA 1
ATOM 685 C C . ILE A 1 97 ? -8.081 -7.880 23.826 1.00 97.38 97 ILE A C 1
ATOM 687 O O . ILE A 1 97 ? -8.614 -8.272 24.867 1.00 97.38 97 ILE A O 1
ATOM 691 N N . ARG A 1 98 ? -6.982 -8.454 23.333 1.00 98.31 98 ARG A N 1
ATOM 692 C CA . ARG A 1 98 ? -6.227 -9.498 24.030 1.00 98.31 98 ARG A CA 1
ATOM 693 C C . ARG A 1 98 ? -4.921 -8.927 24.545 1.00 98.31 98 ARG A C 1
ATOM 695 O O . ARG A 1 98 ? -4.150 -8.369 23.768 1.00 98.31 98 ARG A O 1
ATOM 702 N N . LEU A 1 99 ? -4.655 -9.115 25.830 1.00 97.94 99 LEU A N 1
ATOM 703 C CA . LEU A 1 99 ? -3.427 -8.686 26.488 1.00 97.94 99 LEU A CA 1
ATOM 704 C C . LEU A 1 99 ? -2.616 -9.900 26.931 1.00 97.94 99 LEU A C 1
ATOM 706 O O . LEU A 1 99 ? -3.176 -10.942 27.274 1.00 97.94 99 LEU A O 1
ATOM 710 N N . LEU A 1 100 ? -1.298 -9.745 26.967 1.00 97.94 100 LEU A N 1
ATOM 711 C CA . LEU A 1 100 ? -0.393 -10.655 27.656 1.00 97.94 100 LEU A CA 1
ATOM 712 C C . LEU A 1 100 ? 0.279 -9.904 28.795 1.00 97.94 100 LEU A C 1
ATOM 714 O O . LEU A 1 100 ? 1.133 -9.062 28.527 1.00 97.94 100 LEU A O 1
ATOM 718 N N . ALA A 1 101 ? -0.061 -10.250 30.033 1.00 97.25 101 ALA A N 1
ATOM 719 C CA . ALA A 1 101 ? 0.657 -9.816 31.221 1.00 97.25 101 ALA A CA 1
ATOM 720 C C . ALA A 1 101 ? 1.642 -10.905 31.675 1.00 97.25 101 ALA A C 1
ATOM 722 O O . ALA A 1 101 ? 1.311 -12.092 31.700 1.00 97.25 101 ALA A O 1
ATOM 723 N N . THR A 1 102 ? 2.865 -10.514 32.020 1.00 97.06 102 THR A N 1
ATOM 724 C CA . THR A 1 102 ? 3.911 -11.397 32.546 1.00 97.06 102 THR A CA 1
ATOM 725 C C . THR A 1 102 ? 4.381 -10.878 33.894 1.00 97.06 102 THR A C 1
ATOM 727 O O . THR A 1 102 ? 4.728 -9.708 34.035 1.00 97.06 102 THR A O 1
ATOM 730 N N . GLN A 1 103 ? 4.405 -11.758 34.888 1.00 96.38 103 GLN A N 1
ATOM 731 C CA . GLN A 1 103 ? 4.764 -11.427 36.261 1.00 96.38 103 GLN A CA 1
ATOM 732 C C . GLN A 1 103 ? 5.637 -12.527 36.870 1.00 96.38 103 GLN A C 1
ATOM 734 O O . GLN A 1 103 ? 5.495 -13.702 36.538 1.00 96.38 103 GLN A O 1
ATOM 739 N N . ILE A 1 104 ? 6.542 -12.148 37.771 1.00 95.44 104 ILE A N 1
ATOM 740 C CA . ILE A 1 104 ? 7.241 -13.094 38.650 1.00 95.44 104 ILE A CA 1
ATOM 741 C C . ILE A 1 104 ? 6.279 -13.488 39.775 1.00 95.44 104 ILE A C 1
ATOM 743 O O . ILE A 1 104 ? 5.639 -12.618 40.359 1.00 95.44 104 ILE A O 1
ATOM 747 N N . CYS A 1 105 ? 6.170 -14.780 40.080 1.00 89.69 105 CYS A N 1
ATOM 748 C CA . CYS A 1 105 ? 5.264 -15.293 41.111 1.00 89.69 105 CYS A CA 1
ATOM 749 C C . CYS A 1 105 ? 5.350 -14.485 42.415 1.00 89.69 105 CYS A C 1
ATOM 751 O O . CYS A 1 105 ? 6.431 -14.325 42.975 1.00 89.69 105 CYS A O 1
ATOM 753 N N . GLY A 1 106 ? 4.213 -13.984 42.906 1.00 83.50 106 GLY A N 1
ATOM 754 C CA . GLY A 1 106 ? 4.144 -13.247 44.175 1.00 83.50 106 GLY A CA 1
ATOM 755 C C . GLY A 1 106 ? 4.685 -11.812 44.142 1.00 83.50 106 GLY A C 1
ATOM 756 O O . GLY A 1 106 ? 4.477 -11.074 45.107 1.00 83.50 106 GLY A O 1
ATOM 757 N N . SER A 1 107 ? 5.312 -11.371 43.045 1.00 90.50 107 SER A N 1
ATOM 758 C CA . SER A 1 107 ? 5.705 -9.971 42.901 1.00 90.50 107 SER A CA 1
ATOM 759 C C . SER A 1 107 ? 4.466 -9.080 42.735 1.00 90.50 107 SER A C 1
ATOM 761 O O . SER A 1 107 ? 3.402 -9.532 42.318 1.00 90.50 107 SER A O 1
ATOM 763 N N . GLY A 1 108 ? 4.579 -7.801 43.103 1.00 89.00 108 GLY A N 1
ATOM 764 C CA . GLY A 1 108 ? 3.506 -6.816 42.910 1.00 89.00 108 GLY A CA 1
ATOM 765 C C . GLY A 1 108 ? 3.493 -6.159 41.528 1.00 89.00 108 GLY A C 1
ATOM 766 O O . GLY A 1 108 ? 2.595 -5.367 41.255 1.00 89.00 108 GLY A O 1
ATOM 767 N N . GLY A 1 109 ? 4.492 -6.451 40.686 1.00 93.75 109 GLY A N 1
ATOM 768 C CA . GLY A 1 109 ? 4.706 -5.808 39.390 1.00 93.75 109 GLY A CA 1
ATOM 769 C C . GLY A 1 109 ? 4.657 -6.797 38.228 1.00 93.75 109 GLY A C 1
ATOM 770 O O . GLY A 1 109 ? 5.084 -7.944 38.353 1.00 93.75 109 GLY A O 1
ATOM 771 N N . SER A 1 110 ? 4.151 -6.343 37.090 1.00 95.94 110 SER A N 1
ATOM 772 C CA . SER A 1 110 ? 4.074 -7.099 35.842 1.00 95.94 110 SER A CA 1
ATOM 773 C C . SER A 1 110 ? 4.462 -6.219 34.656 1.00 95.94 110 SER A C 1
ATOM 775 O O . SER A 1 110 ? 4.464 -4.990 34.749 1.00 95.94 110 SER A O 1
ATOM 777 N N . THR A 1 111 ? 4.796 -6.839 33.533 1.00 97.50 111 THR A N 1
ATOM 778 C CA . THR A 1 111 ? 4.803 -6.178 32.226 1.00 97.50 111 THR A CA 1
ATOM 779 C C . THR A 1 111 ? 3.599 -6.653 31.440 1.00 97.50 111 THR A C 1
ATOM 781 O O . THR A 1 111 ? 3.177 -7.798 31.595 1.00 97.50 111 THR A O 1
ATOM 784 N N . TRP A 1 112 ? 3.039 -5.800 30.593 1.00 97.88 112 TRP A N 1
ATOM 785 C CA . TRP A 1 112 ? 1.934 -6.190 29.727 1.00 97.88 112 TRP A CA 1
ATOM 786 C C . TRP A 1 112 ? 2.133 -5.669 28.308 1.00 97.88 112 TRP A C 1
ATOM 788 O O . TRP A 1 112 ? 2.818 -4.667 28.099 1.00 97.88 112 TRP A O 1
ATOM 798 N N . ARG A 1 113 ? 1.530 -6.353 27.334 1.00 97.69 113 ARG A N 1
ATOM 799 C CA . ARG A 1 113 ? 1.452 -5.905 25.939 1.00 97.69 113 ARG A CA 1
ATOM 800 C C . ARG A 1 113 ? 0.138 -6.306 25.286 1.00 97.69 113 ARG A C 1
ATOM 802 O O . ARG A 1 113 ? -0.461 -7.313 25.674 1.00 97.69 113 ARG A O 1
ATOM 809 N N . VAL A 1 114 ? -0.275 -5.555 24.271 1.00 96.75 114 VAL A N 1
ATOM 810 C CA . VAL A 1 114 ? -1.389 -5.932 23.394 1.00 96.75 114 VAL A CA 1
ATOM 811 C C . VAL A 1 114 ? -0.942 -7.074 22.477 1.00 96.75 114 VAL A C 1
ATOM 813 O O . VAL A 1 114 ? 0.142 -7.031 21.905 1.00 96.75 114 VAL A O 1
ATOM 816 N N . LEU A 1 115 ? -1.760 -8.120 22.369 1.00 96.38 115 LEU A N 1
ATOM 817 C CA . LEU A 1 115 ? -1.550 -9.237 21.445 1.00 96.38 115 LEU A CA 1
ATOM 818 C C . LEU A 1 115 ? -2.351 -9.073 20.155 1.00 96.38 115 LEU A C 1
ATOM 820 O O . LEU A 1 115 ? -1.892 -9.464 19.091 1.00 96.38 115 LEU A O 1
ATOM 824 N N . SER A 1 116 ? -3.591 -8.604 20.270 1.00 95.94 116 SER A N 1
ATOM 825 C CA . SER A 1 116 ? -4.517 -8.411 19.149 1.00 95.94 116 SER A CA 1
ATOM 826 C C . SER A 1 116 ? -5.729 -7.604 19.605 1.00 95.94 116 SER A C 1
ATOM 828 O O . SER A 1 116 ? -6.032 -7.559 20.802 1.00 95.94 116 SER A O 1
ATOM 830 N N . GLY A 1 117 ? -6.449 -7.020 18.649 1.00 94.62 117 GLY A N 1
ATOM 831 C CA . GLY A 1 117 ? -7.720 -6.352 18.892 1.00 94.62 117 GLY A CA 1
ATOM 832 C C . GLY A 1 117 ? -8.687 -6.468 17.711 1.00 94.62 117 GLY A C 1
ATOM 833 O O . GLY A 1 117 ? -8.287 -6.774 16.589 1.00 94.62 117 GLY A O 1
ATOM 834 N N . SER A 1 118 ? -9.972 -6.249 17.977 1.00 94.00 118 SER A N 1
ATOM 835 C CA . SER A 1 118 ? -11.064 -6.184 17.000 1.00 94.00 118 SER A CA 1
ATOM 836 C C . SER A 1 118 ? -11.926 -4.937 17.232 1.00 94.00 118 SER A C 1
ATOM 838 O O . SER A 1 118 ? -11.812 -4.290 18.272 1.00 94.00 118 SER A O 1
ATOM 840 N N . GLY A 1 119 ? -12.793 -4.591 16.275 1.00 92.19 119 GLY A N 1
ATOM 841 C CA . GLY A 1 119 ? -13.576 -3.349 16.339 1.00 92.19 119 GLY A CA 1
ATOM 842 C C . GLY A 1 119 ? -12.667 -2.118 16.319 1.00 92.19 119 GLY A C 1
ATOM 843 O O . GLY A 1 119 ? -11.743 -2.065 15.510 1.00 92.19 119 GLY A O 1
ATOM 844 N N . GLU A 1 120 ? -12.878 -1.170 17.232 1.00 88.75 120 GLU A N 1
ATOM 845 C CA . GLU A 1 120 ? -12.018 0.016 17.384 1.00 88.75 120 GLU A CA 1
ATOM 846 C C . GLU A 1 120 ? -10.635 -0.308 17.976 1.00 88.75 120 GLU A C 1
ATOM 848 O O . GLU A 1 120 ? -9.751 0.541 17.976 1.00 88.75 120 GLU A O 1
ATOM 853 N N . TYR A 1 121 ? -10.420 -1.530 18.477 1.00 91.62 121 TYR A N 1
ATOM 854 C CA . TYR A 1 121 ? -9.099 -1.994 18.918 1.00 91.62 121 TYR A CA 1
ATOM 855 C C . TYR A 1 121 ? -8.273 -2.622 17.795 1.00 91.62 121 TYR A C 1
ATOM 857 O O . TYR A 1 121 ? -7.182 -3.139 18.054 1.00 91.62 121 TYR A O 1
ATOM 865 N N . ARG A 1 122 ? -8.798 -2.667 16.564 1.00 89.06 122 ARG A N 1
ATOM 866 C CA . ARG A 1 122 ? -8.055 -3.185 15.413 1.00 89.06 122 ARG A CA 1
ATOM 867 C C . ARG A 1 122 ? -6.748 -2.402 15.269 1.00 89.06 122 ARG A C 1
ATOM 869 O O . ARG A 1 122 ? -6.738 -1.193 15.455 1.00 89.06 122 ARG A O 1
ATOM 876 N N . GLU A 1 123 ? -5.659 -3.116 14.990 1.00 86.81 123 GLU A N 1
ATOM 877 C CA . GLU A 1 123 ? -4.306 -2.546 14.851 1.00 86.81 123 GLU A CA 1
ATOM 878 C C . GLU A 1 123 ? -3.761 -1.852 16.108 1.00 86.81 123 GLU A C 1
ATOM 880 O O . GLU A 1 123 ? -2.701 -1.237 16.059 1.00 86.81 123 GLU A O 1
ATOM 885 N N . LEU A 1 124 ? -4.416 -1.974 17.265 1.00 89.69 124 LEU A N 1
ATOM 886 C CA . LEU A 1 124 ? -3.852 -1.424 18.486 1.00 89.69 124 LEU A CA 1
ATOM 887 C C . LEU A 1 124 ? -2.614 -2.230 18.896 1.00 89.69 124 LEU A C 1
ATOM 889 O O . LEU A 1 124 ? -2.666 -3.442 19.110 1.00 89.69 124 LEU A O 1
ATOM 893 N N . THR A 1 125 ? -1.503 -1.530 19.056 1.00 92.88 125 THR A N 1
ATOM 894 C CA . THR A 1 125 ? -0.259 -2.032 19.637 1.00 92.88 125 THR A CA 1
ATOM 895 C C . THR A 1 125 ? 0.044 -1.257 20.907 1.00 92.88 125 THR A C 1
ATOM 897 O O . THR A 1 125 ? -0.531 -0.198 21.159 1.00 92.88 125 THR A O 1
ATOM 900 N N . GLY A 1 126 ? 0.917 -1.792 21.752 1.00 94.06 126 GLY A N 1
ATOM 901 C CA . GLY A 1 126 ? 1.317 -1.109 22.973 1.00 94.06 126 GLY A CA 1
ATOM 902 C C . GLY A 1 126 ? 1.597 -2.052 24.122 1.00 94.06 126 GLY A C 1
ATOM 903 O O . GLY A 1 126 ? 1.542 -3.279 23.992 1.00 94.06 126 GLY A O 1
ATOM 904 N N . GLY A 1 127 ? 1.890 -1.452 25.264 1.00 96.19 127 GLY A N 1
ATOM 905 C CA . GLY A 1 127 ? 2.245 -2.162 26.475 1.00 96.19 127 GLY A CA 1
ATOM 906 C C . GLY A 1 127 ? 2.673 -1.223 27.586 1.00 96.19 127 GLY A C 1
ATOM 907 O O . GLY A 1 127 ? 2.617 0.003 27.469 1.00 96.19 127 GLY A O 1
ATOM 908 N N . GLY A 1 128 ? 3.113 -1.813 28.686 1.00 97.19 128 GLY A N 1
ATOM 909 C CA . GLY A 1 128 ? 3.601 -1.058 29.824 1.00 97.19 128 GLY A CA 1
ATOM 910 C C . GLY A 1 128 ? 3.813 -1.926 31.051 1.00 97.19 128 GLY A C 1
ATOM 911 O O . GLY A 1 128 ? 4.218 -3.087 30.958 1.00 97.19 128 GLY A O 1
ATOM 912 N N . ARG A 1 129 ? 3.555 -1.337 32.217 1.00 97.69 129 ARG A N 1
ATOM 913 C CA . ARG A 1 129 ? 3.710 -1.982 33.520 1.00 97.69 129 ARG A CA 1
ATOM 914 C C . ARG A 1 129 ? 2.345 -2.224 34.137 1.00 97.69 129 ARG A C 1
ATOM 916 O O . ARG A 1 129 ? 1.439 -1.418 33.977 1.00 97.69 129 ARG A O 1
ATOM 923 N N . GLY A 1 130 ? 2.191 -3.338 34.829 1.00 96.06 130 GLY A N 1
ATOM 924 C CA . GLY A 1 130 ? 0.996 -3.627 35.603 1.00 96.06 130 GLY A CA 1
ATOM 925 C C . GLY A 1 130 ? 1.314 -3.778 37.081 1.00 96.06 130 GLY A C 1
ATOM 926 O O . GLY A 1 130 ? 2.426 -4.165 37.446 1.00 96.06 130 GLY A O 1
ATOM 927 N N . THR A 1 131 ? 0.339 -3.501 37.936 1.00 96.31 131 THR A N 1
ATOM 928 C CA . THR A 1 131 ? 0.395 -3.786 39.371 1.00 96.31 131 THR A CA 1
ATOM 929 C C . THR A 1 131 ? -0.695 -4.770 39.775 1.00 96.31 131 THR A C 1
ATOM 931 O O . THR A 1 131 ? -1.714 -4.908 39.097 1.00 96.31 131 THR A O 1
ATOM 934 N N . GLY A 1 132 ? -0.456 -5.477 40.877 1.00 93.12 132 GLY A N 1
ATOM 935 C CA . GLY A 1 132 ? -1.302 -6.562 41.374 1.00 93.12 132 GLY A CA 1
ATOM 936 C C . GLY A 1 132 ? -0.477 -7.827 41.593 1.00 93.12 132 GLY A C 1
ATOM 937 O O . GLY A 1 132 ? 0.626 -7.946 41.064 1.00 93.12 132 GLY A O 1
ATOM 938 N N . ARG A 1 133 ? -0.968 -8.751 42.422 1.00 93.38 133 ARG A N 1
ATOM 939 C CA . ARG A 1 133 ? -0.252 -9.990 42.760 1.00 93.38 133 ARG A CA 1
ATOM 940 C C . ARG A 1 133 ? -0.993 -11.196 42.211 1.00 93.38 133 ARG A C 1
ATOM 942 O O . ARG A 1 133 ? -2.141 -11.435 42.571 1.00 93.38 133 ARG A O 1
ATOM 949 N N . ILE A 1 134 ? -0.299 -11.983 41.398 1.00 90.50 134 ILE A N 1
ATOM 950 C CA . ILE A 1 134 ? -0.775 -13.254 40.864 1.00 90.50 134 ILE A CA 1
ATOM 951 C C . ILE A 1 134 ? 0.093 -14.359 41.494 1.00 90.50 134 ILE A C 1
ATOM 953 O O . ILE A 1 134 ? 1.279 -14.502 41.200 1.00 90.50 134 ILE A O 1
ATOM 957 N N . SER A 1 135 ? -0.501 -15.151 42.390 1.00 88.81 135 SER A N 1
ATOM 958 C CA . SER A 1 135 ? 0.100 -16.379 42.933 1.00 88.81 135 SER A CA 1
ATOM 959 C C . SER A 1 135 ? 0.282 -17.470 41.866 1.00 88.81 135 SER A C 1
ATOM 961 O O . SER A 1 135 ? -0.617 -17.748 41.069 1.00 88.81 135 SER A O 1
ATOM 963 N N . CYS A 1 136 ? 1.413 -18.164 41.891 1.00 88.12 136 CYS A N 1
ATOM 964 C CA . CYS A 1 136 ? 1.643 -19.315 41.017 1.00 88.12 136 CYS A CA 1
ATOM 965 C C . CYS A 1 136 ? 1.028 -20.618 41.534 1.00 88.12 136 CYS A C 1
ATOM 967 O O . CYS A 1 136 ? 0.910 -21.572 40.771 1.00 88.12 136 CYS A O 1
ATOM 969 N N . VAL A 1 137 ? 0.587 -20.639 42.793 1.00 87.50 137 VAL A N 1
ATOM 970 C CA . VAL A 1 137 ? 0.030 -21.824 43.450 1.00 87.50 137 VAL A CA 1
ATOM 971 C C . VAL A 1 137 ? -1.427 -21.567 43.837 1.00 87.50 137 VAL A C 1
ATOM 973 O O . VAL A 1 137 ? -1.779 -20.473 44.289 1.00 87.50 137 VAL A O 1
ATOM 976 N N . GLY A 1 138 ? -2.274 -22.581 43.648 1.00 81.62 138 GLY A N 1
ATOM 977 C CA . GLY A 1 138 ? -3.658 -22.603 44.123 1.00 81.62 138 GLY A CA 1
ATOM 978 C C . GLY A 1 138 ? -4.674 -21.798 43.300 1.00 81.62 138 GLY A C 1
ATOM 979 O O . GLY A 1 138 ? -4.366 -21.159 42.279 1.00 81.62 138 GLY A O 1
ATOM 980 N N . ARG A 1 139 ? -5.931 -21.867 43.764 1.00 78.44 139 ARG A N 1
ATOM 981 C CA . ARG A 1 139 ? -7.010 -20.953 43.360 1.00 78.44 139 ARG A CA 1
ATOM 982 C C . ARG A 1 139 ? -6.706 -19.583 43.950 1.00 78.44 139 ARG A C 1
ATOM 984 O O . ARG A 1 139 ? -6.382 -19.482 45.128 1.00 78.44 139 ARG A O 1
ATOM 991 N N . GLN A 1 140 ? -6.794 -18.539 43.136 1.00 75.38 140 GLN A N 1
ATOM 992 C CA . GLN A 1 140 ? -6.573 -17.191 43.641 1.00 75.38 140 GLN A CA 1
ATOM 993 C C . GLN A 1 140 ? -7.852 -16.625 44.248 1.00 75.38 140 GLN A C 1
ATOM 995 O O . GLN A 1 140 ? -8.933 -16.867 43.703 1.00 75.38 140 GLN A O 1
ATOM 1000 N N . PRO A 1 141 ? -7.744 -15.853 45.343 1.00 82.94 141 PRO A N 1
ATOM 1001 C CA . PRO A 1 141 ? -8.823 -14.964 45.743 1.00 82.94 141 PRO A CA 1
ATOM 1002 C C . PRO A 1 141 ? -9.067 -13.925 44.638 1.00 82.94 141 PRO A C 1
ATOM 1004 O O . PRO A 1 141 ? -8.324 -13.858 43.659 1.00 82.94 141 PRO A O 1
ATOM 1007 N N . ARG A 1 142 ? -10.112 -13.104 44.783 1.00 91.69 142 ARG A N 1
ATOM 1008 C CA . ARG A 1 142 ? -10.362 -11.991 43.856 1.00 91.69 142 ARG A CA 1
ATOM 1009 C C . ARG A 1 142 ? -9.087 -11.161 43.662 1.00 91.69 142 ARG A C 1
ATOM 1011 O O . ARG A 1 142 ? -8.502 -10.695 44.638 1.00 91.69 142 ARG A O 1
ATOM 1018 N N . VAL A 1 143 ? -8.670 -10.977 42.411 1.00 93.44 143 VAL A N 1
ATOM 1019 C CA . VAL A 1 143 ? -7.461 -10.232 42.046 1.00 93.44 143 VAL A CA 1
ATOM 1020 C C . VAL A 1 143 ? -7.836 -8.990 41.263 1.00 93.44 143 VAL A C 1
ATOM 1022 O O . VAL A 1 143 ? -8.569 -9.049 40.278 1.00 93.44 143 VAL A O 1
ATOM 1025 N N . ARG A 1 144 ? -7.281 -7.856 41.685 1.00 96.44 144 ARG A N 1
ATOM 1026 C CA . ARG A 1 144 ? -7.355 -6.594 40.957 1.00 96.44 144 ARG A CA 1
ATOM 1027 C C . ARG A 1 144 ? -5.999 -6.308 40.324 1.00 96.44 144 ARG A C 1
ATOM 1029 O O . ARG A 1 144 ? -5.012 -6.172 41.044 1.00 96.44 144 ARG A O 1
ATOM 1036 N N . LEU A 1 145 ? -5.968 -6.210 38.998 1.00 95.94 145 LEU A N 1
ATOM 1037 C CA . LEU A 1 145 ? -4.781 -5.835 38.230 1.00 95.94 145 LEU A CA 1
ATOM 1038 C C . LEU A 1 145 ? -4.983 -4.443 37.638 1.00 95.94 145 LEU A C 1
ATOM 1040 O O . LEU A 1 145 ? -6.088 -4.096 37.211 1.00 95.94 145 LEU A O 1
ATOM 1044 N N . VAL A 1 146 ? -3.923 -3.641 37.635 1.00 97.44 146 VAL A N 1
ATOM 1045 C CA . VAL A 1 146 ? -3.918 -2.300 37.045 1.00 97.44 146 VAL A CA 1
ATOM 1046 C C . VAL A 1 146 ? -2.770 -2.217 36.057 1.00 97.44 146 VAL A C 1
ATOM 1048 O O . VAL A 1 146 ? -1.619 -2.137 36.467 1.00 97.44 146 VAL A O 1
ATOM 1051 N N . HIS A 1 147 ? -3.078 -2.205 34.768 1.00 97.19 147 HIS A N 1
ATOM 1052 C CA . HIS A 1 147 ? -2.120 -2.074 33.677 1.00 97.19 147 HIS A CA 1
ATOM 1053 C C . HIS A 1 147 ? -2.039 -0.612 33.242 1.00 97.19 147 HIS A C 1
ATOM 1055 O O . HIS A 1 147 ? -3.035 -0.037 32.811 1.00 97.19 147 HIS A O 1
ATOM 1061 N N . THR A 1 148 ? -0.869 0.006 33.349 1.00 95.69 148 THR A N 1
ATOM 1062 C CA . THR A 1 148 ? -0.596 1.362 32.860 1.00 95.69 148 THR A CA 1
ATOM 1063 C C . THR A 1 148 ? 0.452 1.317 31.758 1.00 95.69 148 THR A C 1
ATOM 1065 O O . THR A 1 148 ? 1.398 0.528 31.802 1.00 95.69 148 THR A O 1
ATOM 1068 N N . GLY A 1 149 ? 0.292 2.140 30.731 1.00 95.44 149 GLY A N 1
ATOM 1069 C CA . GLY A 1 149 ? 1.227 2.154 29.612 1.00 95.44 149 GLY A CA 1
ATOM 1070 C C . GLY A 1 149 ? 0.773 3.063 28.492 1.00 95.44 149 GLY A C 1
ATOM 1071 O O . GLY A 1 149 ? -0.028 3.971 28.712 1.00 95.44 149 GLY A O 1
ATOM 1072 N N . SER A 1 150 ? 1.285 2.811 27.298 1.00 93.75 150 SER A N 1
ATOM 1073 C CA . SER A 1 150 ? 0.877 3.496 26.080 1.00 93.75 150 SER A CA 1
ATOM 1074 C C . SER A 1 150 ? 0.360 2.496 25.062 1.00 93.75 150 SER A C 1
ATOM 1076 O O . SER A 1 150 ? 0.811 1.351 24.989 1.00 93.75 150 SER A O 1
ATOM 1078 N N . VAL A 1 151 ? -0.607 2.954 24.282 1.00 92.50 151 VAL A N 1
ATOM 1079 C CA . VAL A 1 151 ? -1.066 2.281 23.071 1.00 92.50 151 VAL A CA 1
ATOM 1080 C C . VAL A 1 151 ? -0.874 3.210 21.886 1.00 92.50 151 VAL A C 1
ATOM 1082 O O . VAL A 1 151 ? -0.724 4.417 22.077 1.00 92.50 151 VAL A O 1
ATOM 1085 N N . GLY A 1 152 ? -0.832 2.635 20.695 1.00 89.31 152 GLY A N 1
ATOM 1086 C CA . GLY A 1 152 ? -0.668 3.317 19.420 1.00 89.31 152 GLY A CA 1
ATOM 1087 C C . GLY A 1 152 ? -1.072 2.393 18.281 1.00 89.31 152 GLY A C 1
ATOM 1088 O O . GLY A 1 152 ? -1.161 1.176 18.455 1.00 89.31 152 GLY A O 1
ATOM 1089 N N . THR A 1 153 ? -1.279 2.950 17.098 1.00 80.50 153 THR A N 1
ATOM 1090 C CA . THR A 1 153 ? -1.191 2.148 15.875 1.00 80.50 153 THR A CA 1
ATOM 1091 C C . THR A 1 153 ? 0.275 1.758 15.667 1.00 80.50 153 THR A C 1
ATOM 1093 O O . THR A 1 153 ? 1.154 2.524 16.085 1.00 80.50 153 THR A O 1
ATOM 1096 N N . PRO A 1 154 ? 0.583 0.595 15.065 1.00 74.19 154 PRO A N 1
ATOM 1097 C CA . PRO A 1 154 ? 1.951 0.291 14.679 1.00 74.19 154 PRO A CA 1
ATOM 1098 C C . PRO A 1 154 ? 2.497 1.456 13.846 1.00 74.19 154 PRO A C 1
ATOM 1100 O O . PRO A 1 154 ? 1.718 2.113 13.139 1.00 74.19 154 PRO A O 1
ATOM 1103 N N . PRO A 1 155 ? 3.806 1.754 13.940 1.00 70.94 155 PRO A N 1
ATOM 1104 C CA . PRO A 1 155 ? 4.402 2.683 12.998 1.00 70.94 155 PRO A CA 1
ATOM 1105 C C . PRO A 1 155 ? 4.040 2.210 11.583 1.00 70.94 155 PRO A C 1
ATOM 1107 O O . PRO A 1 155 ? 4.006 0.993 11.354 1.00 70.94 155 PRO A O 1
ATOM 1110 N N . PRO A 1 156 ? 3.721 3.133 10.656 1.00 67.31 156 PRO A N 1
ATOM 1111 C CA . PRO A 1 156 ? 3.520 2.760 9.267 1.00 67.31 156 PRO A CA 1
ATOM 1112 C C . PRO A 1 156 ? 4.702 1.890 8.826 1.00 67.31 156 PRO A C 1
ATOM 1114 O O . PRO A 1 156 ? 5.835 2.201 9.218 1.00 67.31 156 PRO A O 1
ATOM 1117 N N . PRO A 1 157 ? 4.473 0.805 8.065 1.00 66.88 157 PRO A N 1
ATOM 1118 C CA . PRO A 1 157 ? 5.587 0.098 7.455 1.00 66.88 157 PRO A CA 1
ATOM 1119 C C . PRO A 1 157 ? 6.456 1.124 6.710 1.00 66.88 157 PRO A C 1
ATOM 1121 O O . PRO A 1 157 ? 5.901 2.079 6.147 1.00 66.88 157 PRO A O 1
ATOM 1124 N N . PRO A 1 158 ? 7.795 0.984 6.742 1.00 70.12 158 PRO A N 1
ATOM 1125 C CA . PRO A 1 158 ? 8.668 1.837 5.951 1.00 70.12 158 PRO A CA 1
ATOM 1126 C C . PRO A 1 158 ? 8.147 1.892 4.508 1.00 70.12 158 PRO A C 1
ATOM 1128 O O . PRO A 1 158 ? 7.674 0.864 4.010 1.00 70.12 158 PRO A O 1
ATOM 1131 N N . PRO A 1 159 ? 8.165 3.063 3.847 1.00 67.00 159 PRO A N 1
ATOM 1132 C CA . PRO A 1 159 ? 7.778 3.134 2.446 1.00 67.00 159 PRO A CA 1
ATOM 1133 C C . PRO A 1 159 ? 8.596 2.113 1.636 1.00 67.00 159 PRO A C 1
ATOM 1135 O O . PRO A 1 159 ? 9.778 1.921 1.937 1.00 67.00 159 PRO A O 1
ATOM 1138 N N . PRO A 1 160 ? 7.980 1.437 0.648 1.00 70.00 160 PRO A N 1
ATOM 1139 C CA . PRO A 1 160 ? 8.683 0.455 -0.164 1.00 70.00 160 PRO A CA 1
ATOM 1140 C C . PRO A 1 160 ? 9.868 1.122 -0.858 1.00 70.00 160 PRO A C 1
ATOM 1142 O O . PRO A 1 160 ? 9.756 2.237 -1.372 1.00 70.00 160 PRO A O 1
ATOM 1145 N N . ILE A 1 161 ? 10.998 0.427 -0.849 1.00 85.00 161 ILE A N 1
ATOM 1146 C CA . ILE A 1 161 ? 12.271 0.936 -1.362 1.00 85.00 161 ILE A CA 1
ATOM 1147 C C . ILE A 1 161 ? 12.221 1.001 -2.890 1.00 85.00 161 ILE A C 1
ATOM 1149 O O . ILE A 1 161 ? 12.594 2.006 -3.494 1.00 85.00 161 ILE A O 1
ATOM 1153 N N . ALA A 1 162 ? 11.670 -0.051 -3.495 1.00 86.19 162 ALA A N 1
ATOM 1154 C CA . ALA A 1 162 ? 11.281 -0.095 -4.894 1.00 86.19 162 ALA A CA 1
ATOM 1155 C C . ALA A 1 162 ? 9.745 -0.102 -4.996 1.00 86.19 162 ALA A C 1
ATOM 1157 O O . ALA A 1 162 ? 9.112 -1.036 -4.495 1.00 86.19 162 ALA A O 1
ATOM 1158 N N . PRO A 1 163 ? 9.115 0.910 -5.622 1.00 89.88 163 PRO A N 1
ATOM 1159 C CA . PRO A 1 163 ? 7.704 0.842 -5.978 1.00 89.88 163 PRO A CA 1
ATOM 1160 C C . PRO A 1 163 ? 7.408 -0.437 -6.779 1.00 89.88 163 PRO A C 1
ATOM 1162 O O . PRO A 1 163 ? 8.060 -0.669 -7.796 1.00 89.88 163 PRO A O 1
ATOM 1165 N N . PRO A 1 164 ? 6.447 -1.273 -6.355 1.00 91.62 164 PRO A N 1
ATOM 1166 C CA . PRO A 1 164 ? 6.116 -2.487 -7.089 1.00 91.62 164 PRO A CA 1
ATOM 1167 C C . PRO A 1 164 ? 5.645 -2.190 -8.514 1.00 91.62 164 PRO A C 1
ATOM 1169 O O . PRO A 1 164 ? 4.868 -1.255 -8.726 1.00 91.62 164 PRO A O 1
ATOM 1172 N N . GLY A 1 165 ? 6.057 -3.014 -9.476 1.00 92.38 165 GLY A N 1
ATOM 1173 C CA . GLY A 1 165 ? 5.632 -2.882 -10.867 1.00 92.38 165 GLY A CA 1
ATOM 1174 C C . GLY A 1 165 ? 6.651 -3.375 -11.886 1.00 92.38 165 GLY A C 1
ATOM 1175 O O . GLY A 1 165 ? 7.755 -3.803 -11.551 1.00 92.38 165 GLY A O 1
ATOM 1176 N N . LEU A 1 166 ? 6.262 -3.301 -13.157 1.00 94.75 166 LEU A N 1
ATOM 1177 C CA . LEU A 1 166 ? 7.139 -3.588 -14.287 1.00 94.75 166 LEU A CA 1
ATOM 1178 C C . LEU A 1 166 ? 8.012 -2.367 -14.577 1.00 94.75 166 LEU A C 1
ATOM 1180 O O . LEU A 1 166 ? 7.496 -1.270 -14.739 1.00 94.75 166 LEU A O 1
ATOM 1184 N N . TYR A 1 167 ? 9.314 -2.563 -14.703 1.00 96.94 167 TYR A N 1
ATOM 1185 C CA . TYR A 1 167 ? 10.278 -1.547 -15.100 1.00 96.94 167 TYR A CA 1
ATOM 1186 C C . TYR A 1 167 ? 10.785 -1.858 -16.503 1.00 96.94 167 TYR A C 1
ATOM 1188 O O . TYR A 1 167 ? 11.100 -3.008 -16.813 1.00 96.94 167 TYR A O 1
ATOM 1196 N N . ALA A 1 168 ? 10.890 -0.829 -17.339 1.00 96.44 168 ALA A N 1
ATOM 1197 C CA . ALA A 1 168 ? 11.436 -0.940 -18.685 1.00 96.44 168 ALA A CA 1
ATOM 1198 C C . ALA A 1 168 ? 12.318 0.267 -19.020 1.00 96.44 168 ALA A C 1
ATOM 1200 O O . ALA A 1 168 ? 12.084 1.378 -18.542 1.00 96.44 168 ALA A O 1
ATOM 1201 N N . GLY A 1 169 ? 13.337 0.059 -19.845 1.00 96.62 169 GLY A N 1
ATOM 1202 C CA . GLY A 1 169 ? 14.179 1.137 -20.351 1.00 96.62 169 GLY A CA 1
ATOM 1203 C C . GLY A 1 169 ? 15.288 0.622 -21.251 1.00 96.62 169 GLY A C 1
ATOM 1204 O O . GLY A 1 169 ? 15.087 -0.358 -21.968 1.00 96.62 169 GLY A O 1
ATOM 1205 N N . THR A 1 170 ? 16.445 1.286 -21.237 1.00 97.56 170 THR A N 1
ATOM 1206 C CA . THR A 1 170 ? 17.521 1.017 -22.198 1.00 97.56 170 THR A CA 1
ATOM 1207 C C . THR A 1 170 ? 18.919 0.971 -21.587 1.00 97.56 170 THR A C 1
ATOM 1209 O O . THR A 1 170 ? 19.193 1.575 -20.546 1.00 97.56 170 THR A O 1
ATOM 1212 N N . THR A 1 171 ? 19.832 0.283 -22.273 1.00 97.62 171 THR A N 1
ATOM 1213 C CA . THR A 1 171 ? 21.276 0.276 -21.992 1.00 97.62 171 THR A CA 1
ATOM 1214 C C . THR A 1 171 ? 22.020 1.359 -22.785 1.00 97.62 171 THR A C 1
ATOM 1216 O O . THR A 1 171 ? 21.483 1.942 -23.728 1.00 97.62 171 THR A O 1
ATOM 1219 N N . SER A 1 172 ? 23.298 1.594 -22.469 1.00 97.19 172 SER A N 1
ATOM 1220 C CA . SER A 1 172 ? 24.200 2.455 -23.253 1.00 97.19 172 SER A CA 1
ATOM 1221 C C . SER A 1 172 ? 24.463 1.951 -24.678 1.00 97.19 172 SER A C 1
ATOM 1223 O O . SER A 1 172 ? 24.983 2.697 -25.503 1.00 97.19 172 SER A O 1
ATOM 1225 N N . GLN A 1 173 ? 24.084 0.708 -24.990 1.00 95.12 173 GLN A N 1
ATOM 1226 C CA . GLN A 1 173 ? 24.112 0.144 -26.342 1.00 95.12 173 GLN A CA 1
ATOM 1227 C C . GLN A 1 173 ? 22.766 0.285 -27.073 1.00 95.12 173 GLN A C 1
ATOM 1229 O O . GLN A 1 173 ? 22.614 -0.266 -28.158 1.00 95.12 173 GLN A O 1
ATOM 1234 N N . SER A 1 174 ? 21.809 1.042 -26.517 1.00 92.19 174 SER A N 1
ATOM 1235 C CA . SER A 1 174 ? 20.433 1.188 -27.029 1.00 92.19 174 SER A CA 1
ATOM 1236 C C . SER A 1 174 ? 19.623 -0.114 -27.049 1.00 92.19 174 SER A C 1
ATOM 1238 O O . SER A 1 174 ? 18.649 -0.227 -27.789 1.00 92.19 174 SER A O 1
ATOM 1240 N N . ASP A 1 175 ? 20.013 -1.087 -26.227 1.00 94.31 175 ASP A N 1
ATOM 1241 C CA . ASP A 1 175 ? 19.266 -2.330 -26.040 1.00 94.31 175 ASP A CA 1
ATOM 1242 C C . ASP A 1 175 ? 18.209 -2.192 -24.934 1.00 94.31 175 ASP A C 1
ATOM 1244 O O . ASP A 1 175 ? 18.339 -1.327 -24.068 1.00 94.31 175 ASP A O 1
ATOM 1248 N N . ILE A 1 176 ? 17.178 -3.037 -24.953 1.00 94.06 176 ILE A N 1
ATOM 1249 C CA . ILE A 1 176 ? 16.058 -3.009 -24.008 1.00 94.06 176 ILE A CA 1
ATOM 1250 C C . ILE A 1 176 ? 16.417 -3.755 -22.718 1.00 94.06 176 ILE A C 1
ATOM 1252 O O . ILE A 1 176 ? 16.854 -4.907 -22.748 1.00 94.06 176 ILE A O 1
ATOM 1256 N N . VAL A 1 177 ? 16.136 -3.119 -21.576 1.00 97.50 177 VAL A N 1
ATOM 1257 C CA . VAL A 1 177 ? 16.149 -3.752 -20.250 1.00 97.50 177 VAL A CA 1
ATOM 1258 C C . VAL A 1 177 ? 14.739 -3.789 -19.665 1.00 97.50 177 VAL A C 1
ATOM 1260 O O . VAL A 1 177 ? 14.020 -2.790 -19.708 1.00 97.50 177 VAL A O 1
ATOM 1263 N N . THR A 1 178 ? 14.348 -4.928 -19.092 1.00 97.12 178 THR A N 1
ATOM 1264 C CA . THR A 1 178 ? 13.068 -5.088 -18.380 1.00 97.12 178 THR A CA 1
ATOM 1265 C C . THR A 1 178 ? 13.235 -5.904 -17.108 1.00 97.12 178 THR A C 1
ATOM 1267 O O . THR A 1 178 ? 13.992 -6.871 -17.118 1.00 97.12 178 THR A O 1
ATOM 1270 N N . PHE A 1 179 ? 12.501 -5.573 -16.048 1.00 97.75 179 PHE A N 1
ATOM 1271 C CA . PHE A 1 179 ? 12.398 -6.386 -14.829 1.00 97.75 179 PHE A CA 1
ATOM 1272 C C . PHE A 1 179 ? 11.122 -6.053 -14.052 1.00 97.75 179 PHE A C 1
ATOM 1274 O O . PHE A 1 179 ? 10.456 -5.062 -14.337 1.00 97.75 179 PHE A O 1
ATOM 1281 N N . GLU A 1 180 ? 10.786 -6.856 -13.050 1.00 97.00 180 GLU A N 1
ATOM 1282 C CA . GLU A 1 180 ? 9.669 -6.604 -12.137 1.00 97.00 180 GLU A CA 1
ATOM 1283 C C . GLU A 1 180 ? 10.201 -6.294 -10.735 1.00 97.00 180 GLU A C 1
ATOM 1285 O O . GLU A 1 180 ? 10.985 -7.070 -10.194 1.00 97.00 180 GLU A O 1
ATOM 1290 N N . ALA A 1 181 ? 9.775 -5.184 -10.132 1.00 96.06 181 ALA A N 1
ATOM 1291 C CA . ALA A 1 181 ? 9.900 -4.969 -8.694 1.00 96.06 181 ALA A CA 1
ATOM 1292 C C . ALA A 1 181 ? 8.682 -5.593 -8.002 1.00 96.06 181 ALA A C 1
ATOM 1294 O O . ALA A 1 181 ? 7.537 -5.251 -8.310 1.00 96.06 181 ALA A O 1
ATOM 1295 N N . LEU A 1 182 ? 8.921 -6.526 -7.082 1.00 94.75 182 LEU A N 1
ATOM 1296 C CA . LEU A 1 182 ? 7.860 -7.310 -6.457 1.00 94.75 182 LEU A CA 1
ATOM 1297 C C . LEU A 1 182 ? 7.054 -6.485 -5.441 1.00 94.75 182 LEU A C 1
ATOM 1299 O O . LEU A 1 182 ? 7.493 -5.449 -4.943 1.00 94.75 182 LEU A O 1
ATOM 1303 N N . SER A 1 183 ? 5.862 -6.978 -5.087 1.00 89.00 183 SER A N 1
ATOM 1304 C CA . SER A 1 183 ? 4.933 -6.316 -4.154 1.00 89.00 183 SER A CA 1
ATOM 1305 C C . SER A 1 183 ? 5.472 -6.125 -2.735 1.00 89.00 183 SER A C 1
ATOM 1307 O O . SER A 1 183 ? 4.875 -5.392 -1.952 1.00 89.00 183 SER A O 1
ATOM 1309 N N . ASP A 1 184 ? 6.557 -6.813 -2.380 1.00 87.62 184 ASP A N 1
ATOM 1310 C CA . ASP A 1 184 ? 7.237 -6.631 -1.101 1.00 87.62 184 ASP A CA 1
ATOM 1311 C C . ASP A 1 184 ? 8.109 -5.366 -1.063 1.00 87.62 184 ASP A C 1
ATOM 1313 O O . ASP A 1 184 ? 8.485 -4.942 0.023 1.00 87.62 184 ASP A O 1
ATOM 1317 N N . GLY A 1 185 ? 8.431 -4.771 -2.218 1.00 88.81 185 GLY A N 1
ATOM 1318 C CA . GLY A 1 185 ? 9.333 -3.625 -2.343 1.00 88.81 185 GLY A CA 1
ATOM 1319 C C . GLY A 1 185 ? 10.792 -3.912 -1.968 1.00 88.81 185 GLY A C 1
ATOM 1320 O O . GLY A 1 185 ? 11.572 -2.970 -1.838 1.00 88.81 185 GLY A O 1
ATOM 1321 N N . HIS A 1 186 ? 11.152 -5.187 -1.786 1.00 93.75 186 HIS A N 1
ATOM 1322 C CA . HIS A 1 186 ? 12.455 -5.658 -1.294 1.00 93.75 186 HIS A CA 1
ATOM 1323 C C . HIS A 1 186 ? 13.087 -6.703 -2.215 1.00 93.75 186 HIS A C 1
ATOM 1325 O O . HIS A 1 186 ? 14.064 -7.366 -1.860 1.00 93.75 186 HIS A O 1
ATOM 1331 N N . SER A 1 187 ? 12.515 -6.916 -3.393 1.00 96.38 187 SER A N 1
ATOM 1332 C CA . SER A 1 187 ? 13.041 -7.856 -4.366 1.00 96.38 187 SER A CA 1
ATOM 1333 C C . SER A 1 187 ? 12.693 -7.439 -5.783 1.00 96.38 187 SER A C 1
ATOM 1335 O O . SER A 1 187 ? 11.612 -6.906 -6.035 1.00 96.38 187 SER A O 1
ATOM 1337 N N . ILE A 1 188 ? 13.585 -7.764 -6.714 1.00 97.62 188 ILE A N 1
ATOM 1338 C CA . ILE A 1 188 ? 13.283 -7.764 -8.144 1.00 97.62 188 ILE A CA 1
ATOM 1339 C C . ILE A 1 188 ? 13.235 -9.190 -8.685 1.00 97.62 188 ILE A C 1
ATOM 1341 O O . ILE A 1 188 ? 13.802 -10.112 -8.093 1.00 97.62 188 ILE A O 1
ATOM 1345 N N . ALA A 1 189 ? 12.579 -9.364 -9.824 1.00 97.69 189 ALA A N 1
ATOM 1346 C CA . ALA A 1 189 ? 12.508 -10.621 -10.548 1.00 97.69 189 ALA A CA 1
ATOM 1347 C C . ALA A 1 189 ? 12.549 -10.399 -12.063 1.00 97.69 189 ALA A C 1
ATOM 1349 O O . ALA A 1 189 ? 12.313 -9.293 -12.558 1.00 97.69 189 ALA A O 1
ATOM 1350 N N . SER A 1 190 ? 12.808 -11.482 -12.801 1.00 96.56 190 SER A N 1
ATOM 1351 C CA . SER A 1 190 ? 12.688 -11.531 -14.264 1.00 96.56 190 SER A CA 1
ATOM 1352 C C . SER A 1 190 ? 13.496 -10.453 -14.999 1.00 96.56 190 SER A C 1
ATOM 1354 O O . SER A 1 190 ? 13.029 -9.913 -16.003 1.00 96.56 190 SER A O 1
ATOM 1356 N N . LEU A 1 191 ? 14.701 -10.131 -14.516 1.00 97.94 191 LEU A N 1
ATOM 1357 C CA . LEU A 1 191 ? 15.556 -9.139 -15.163 1.00 97.94 191 LEU A CA 1
ATOM 1358 C C . LEU A 1 191 ? 16.080 -9.675 -16.495 1.00 97.94 191 LEU A C 1
ATOM 1360 O O . LEU A 1 191 ? 16.605 -10.786 -16.570 1.00 97.94 191 LEU A O 1
ATOM 1364 N N . ARG A 1 192 ? 15.940 -8.881 -17.556 1.00 97.81 192 ARG A N 1
ATOM 1365 C CA . ARG A 1 192 ? 16.352 -9.242 -18.913 1.00 97.81 192 ARG A CA 1
ATOM 1366 C C . ARG A 1 192 ? 17.044 -8.082 -19.607 1.00 97.81 192 ARG A C 1
ATOM 1368 O O . ARG A 1 192 ? 16.573 -6.952 -19.524 1.00 97.81 192 ARG A O 1
ATOM 1375 N N . PHE A 1 193 ? 18.106 -8.413 -20.333 1.00 97.38 193 PHE A N 1
ATOM 1376 C CA . PHE A 1 193 ? 18.749 -7.576 -21.341 1.00 97.38 193 PHE A CA 1
ATOM 1377 C C . PHE A 1 193 ? 18.655 -8.326 -22.668 1.00 97.38 193 PHE A C 1
ATOM 1379 O O . PHE A 1 193 ? 19.133 -9.461 -22.778 1.00 97.38 193 PHE A O 1
ATOM 1386 N N . HIS A 1 194 ? 17.979 -7.737 -23.648 1.00 92.38 194 HIS A N 1
ATOM 1387 C CA . HIS A 1 194 ? 17.634 -8.428 -24.890 1.00 92.38 194 HIS A CA 1
ATOM 1388 C C . HIS A 1 194 ? 18.871 -8.763 -25.735 1.00 92.38 194 HIS A C 1
ATOM 1390 O O . HIS A 1 194 ? 18.948 -9.851 -26.312 1.00 92.38 194 HIS A O 1
ATOM 1396 N N . GLN A 1 195 ? 19.847 -7.863 -25.774 1.00 94.50 195 GLN A N 1
ATOM 1397 C CA . GLN A 1 195 ? 21.034 -7.933 -26.605 1.00 94.50 195 GLN A CA 1
ATOM 1398 C C . GLN A 1 195 ? 22.233 -7.185 -25.986 1.00 94.50 195 GLN A C 1
ATOM 1400 O O . GLN A 1 195 ? 22.294 -5.962 -25.911 1.00 94.50 195 GLN A O 1
ATOM 1405 N N . VAL A 1 196 ? 23.269 -7.941 -25.640 1.00 95.75 196 VAL A N 1
ATOM 1406 C CA . VAL A 1 196 ? 24.560 -7.470 -25.136 1.00 95.75 196 VAL A CA 1
ATOM 1407 C C . VAL A 1 196 ? 25.609 -7.721 -26.209 1.00 95.75 196 VAL A C 1
ATOM 1409 O O . VAL A 1 196 ? 25.880 -8.869 -26.570 1.00 95.75 196 VAL A O 1
ATOM 1412 N N . ARG A 1 197 ? 26.219 -6.653 -26.725 1.00 95.94 197 ARG A N 1
ATOM 1413 C CA . ARG A 1 197 ? 27.333 -6.766 -27.671 1.00 95.94 197 ARG A CA 1
ATOM 1414 C C . ARG A 1 197 ? 28.623 -7.071 -26.912 1.00 95.94 197 ARG A C 1
ATOM 1416 O O . ARG A 1 197 ? 29.053 -6.263 -26.087 1.00 95.94 197 ARG A O 1
ATOM 1423 N N . VAL A 1 198 ? 29.265 -8.188 -27.246 1.00 95.25 198 VAL A N 1
ATOM 1424 C CA . VAL A 1 198 ? 30.550 -8.620 -26.677 1.00 95.25 198 VAL A CA 1
ATOM 1425 C C . VAL A 1 198 ? 31.615 -8.731 -27.764 1.00 95.25 198 VAL A C 1
ATOM 1427 O O . VAL A 1 198 ? 31.308 -9.042 -28.915 1.00 95.25 198 VAL A O 1
ATOM 1430 N N . ARG A 1 199 ? 32.870 -8.460 -27.405 1.00 94.94 199 ARG A N 1
ATOM 1431 C CA . ARG A 1 199 ? 34.044 -8.655 -28.267 1.00 94.94 199 ARG A CA 1
ATOM 1432 C C . ARG A 1 199 ? 34.848 -9.837 -27.757 1.00 94.94 199 ARG A C 1
ATOM 1434 O O . ARG A 1 199 ? 35.037 -9.927 -26.546 1.00 94.94 199 ARG A O 1
ATOM 1441 N N . CYS A 1 200 ? 35.299 -10.701 -28.659 1.00 92.19 200 CYS A N 1
ATOM 1442 C CA . CYS A 1 200 ? 36.060 -11.896 -28.320 1.00 92.19 200 CYS A CA 1
ATOM 1443 C C . CYS A 1 200 ? 37.461 -11.866 -28.947 1.00 92.19 200 CYS A C 1
ATOM 1445 O O . CYS A 1 200 ? 37.589 -11.732 -30.163 1.00 92.19 200 CYS A O 1
ATOM 1447 N N . ASP A 1 201 ? 38.484 -12.028 -28.108 1.00 90.12 201 ASP A N 1
ATOM 1448 C CA . ASP A 1 201 ? 39.896 -12.192 -28.480 1.00 90.12 201 ASP A CA 1
ATOM 1449 C C . ASP A 1 201 ? 40.284 -13.687 -28.402 1.00 90.12 201 ASP A C 1
ATOM 1451 O O . ASP A 1 201 ? 39.646 -14.415 -27.632 1.00 90.12 201 ASP A O 1
ATOM 1455 N N . PRO A 1 202 ? 41.300 -14.186 -29.143 1.00 79.00 202 PRO A N 1
ATOM 1456 C CA . PRO A 1 202 ? 42.271 -13.467 -29.975 1.00 79.00 202 PRO A CA 1
ATOM 1457 C C . PRO A 1 202 ? 41.935 -13.462 -31.480 1.00 79.00 202 PRO A C 1
ATOM 1459 O O . PRO A 1 202 ? 42.852 -13.400 -32.297 1.00 79.00 202 PRO A O 1
ATOM 1462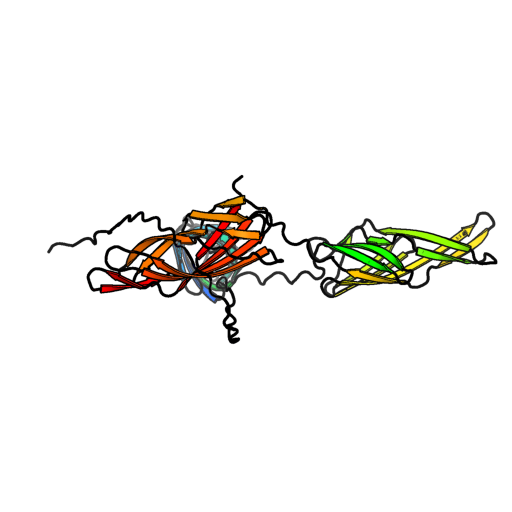 N N . ASP A 1 203 ? 40.663 -13.572 -31.878 1.00 75.06 203 ASP A N 1
ATOM 1463 C CA . ASP A 1 203 ? 40.312 -13.530 -33.305 1.00 75.06 203 ASP A CA 1
ATOM 1464 C C . ASP A 1 203 ? 40.852 -12.227 -33.946 1.00 75.06 203 ASP A C 1
ATOM 1466 O O . ASP A 1 203 ? 40.725 -11.142 -33.378 1.00 75.06 203 ASP A O 1
ATOM 1470 N N . VAL A 1 204 ? 41.481 -12.320 -35.124 1.00 71.69 204 VAL A N 1
ATOM 1471 C CA . VAL A 1 204 ? 41.969 -11.157 -35.886 1.00 71.69 204 VAL A CA 1
ATOM 1472 C C . VAL A 1 204 ? 41.286 -11.149 -37.260 1.00 71.69 204 VAL A C 1
ATOM 1474 O O . VAL A 1 204 ? 41.622 -11.991 -38.094 1.00 71.69 204 VAL A O 1
ATOM 1477 N N . PRO A 1 205 ? 40.354 -10.210 -37.531 1.00 75.12 205 PRO A N 1
ATOM 1478 C CA . PRO A 1 205 ? 39.843 -9.179 -36.620 1.00 75.12 205 PRO A CA 1
ATOM 1479 C C . PRO A 1 205 ? 38.954 -9.762 -35.499 1.00 75.12 205 PRO A C 1
ATOM 1481 O O . PRO A 1 205 ? 38.374 -10.831 -35.685 1.00 75.12 205 PRO A O 1
ATOM 1484 N N . PRO A 1 206 ? 38.806 -9.058 -34.359 1.00 78.44 206 PRO A N 1
ATOM 1485 C CA . PRO A 1 206 ? 38.030 -9.542 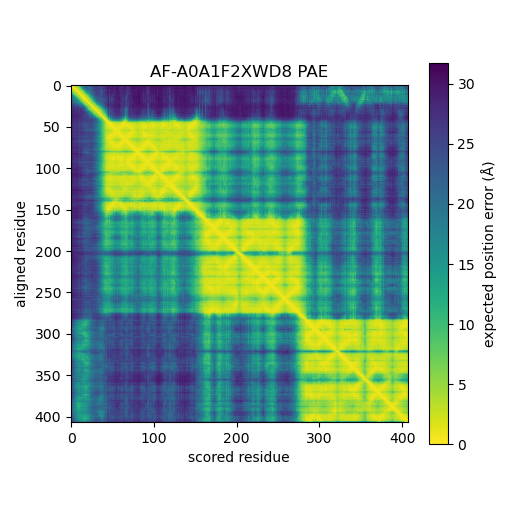-33.220 1.00 78.44 206 PRO A CA 1
ATOM 1486 C C . PRO A 1 206 ? 36.574 -9.789 -33.601 1.00 78.44 206 PRO A C 1
ATOM 1488 O O . PRO A 1 206 ? 35.902 -8.922 -34.174 1.00 78.44 206 PRO A O 1
ATOM 1491 N N . THR A 1 207 ? 36.073 -10.967 -33.237 1.00 88.56 207 THR A N 1
ATOM 1492 C CA . THR A 1 207 ? 34.690 -11.356 -33.506 1.00 88.56 207 THR A CA 1
ATOM 1493 C C . THR A 1 207 ? 33.755 -10.628 -32.541 1.00 88.56 207 THR A C 1
ATOM 1495 O O . THR A 1 207 ? 33.978 -10.592 -31.327 1.00 88.56 207 THR A O 1
ATOM 1498 N N . VAL A 1 208 ? 32.681 -10.045 -33.078 1.00 89.62 208 VAL A N 1
ATOM 1499 C CA . VAL A 1 208 ? 31.589 -9.470 -32.284 1.00 89.62 208 VAL A CA 1
ATOM 1500 C C . VAL A 1 208 ? 30.479 -10.504 -32.158 1.00 89.62 208 VAL A C 1
ATOM 1502 O O . VAL A 1 208 ? 29.965 -10.979 -33.168 1.00 89.62 208 VAL A O 1
ATOM 1505 N N . ALA A 1 209 ? 30.076 -10.810 -30.928 1.00 90.56 209 ALA A N 1
ATOM 1506 C CA . ALA A 1 209 ? 28.918 -11.650 -30.649 1.00 90.56 209 ALA A CA 1
ATOM 1507 C C . ALA A 1 209 ? 27.814 -10.845 -29.949 1.00 90.56 209 ALA A C 1
ATOM 1509 O O . ALA A 1 209 ? 28.068 -9.835 -29.286 1.00 90.56 209 ALA A O 1
ATOM 1510 N N . PHE A 1 210 ? 26.576 -11.303 -30.109 1.00 93.50 210 PHE A N 1
ATOM 1511 C CA . PHE A 1 210 ? 25.395 -10.727 -29.478 1.00 93.50 210 PHE A CA 1
ATOM 1512 C C . PHE A 1 210 ? 24.778 -11.773 -28.559 1.00 93.50 210 PHE A C 1
ATOM 1514 O O . PHE A 1 210 ? 24.389 -12.844 -29.018 1.00 93.50 210 PHE A O 1
ATOM 1521 N N . LEU A 1 211 ? 24.720 -11.470 -27.267 1.00 94.81 211 LEU A N 1
ATOM 1522 C CA . LEU A 1 211 ? 24.209 -12.372 -26.238 1.00 94.81 211 LEU A CA 1
ATOM 1523 C C . LEU A 1 211 ? 22.915 -11.816 -25.648 1.00 94.81 211 LEU A C 1
ATOM 1525 O O . LEU A 1 211 ? 22.760 -10.606 -25.565 1.00 94.81 211 LEU A O 1
ATOM 1529 N N . SER A 1 212 ? 22.016 -12.672 -25.175 1.00 93.31 212 SER A N 1
ATOM 1530 C CA . SER A 1 212 ? 20.874 -12.246 -24.358 1.00 93.31 212 SER A CA 1
ATOM 1531 C C . SER A 1 212 ? 21.134 -12.636 -22.908 1.00 93.31 212 SER A C 1
ATOM 1533 O O . SER A 1 212 ? 21.505 -13.779 -22.642 1.00 93.31 212 SER A O 1
ATOM 1535 N N . ALA A 1 213 ? 20.927 -11.710 -21.972 1.00 95.75 213 ALA A N 1
ATOM 1536 C CA . ALA A 1 213 ? 21.081 -11.981 -20.545 1.00 95.75 213 ALA A CA 1
ATOM 1537 C C . ALA A 1 213 ? 19.700 -12.061 -19.887 1.00 95.75 213 ALA A C 1
ATOM 1539 O O . ALA A 1 213 ? 18.880 -11.153 -20.033 1.00 95.75 213 ALA A O 1
ATOM 1540 N N . SER A 1 214 ? 19.428 -13.149 -19.169 1.00 96.81 214 SER A N 1
ATOM 1541 C CA . SER A 1 214 ? 18.154 -13.373 -18.486 1.00 96.81 214 SER A CA 1
ATOM 1542 C C . SER A 1 214 ? 18.403 -13.929 -17.093 1.00 96.81 214 SER A C 1
ATOM 1544 O O . SER A 1 214 ? 19.031 -14.971 -16.943 1.00 96.81 214 SER A O 1
ATOM 1546 N N . PHE A 1 215 ? 17.834 -13.260 -16.098 1.00 97.44 215 PHE A N 1
ATOM 1547 C CA . PHE A 1 215 ? 17.975 -13.551 -14.678 1.00 97.44 215 PHE A CA 1
ATOM 1548 C C . PHE A 1 215 ? 16.572 -13.822 -14.108 1.00 97.44 215 PHE A C 1
ATOM 1550 O O . PHE A 1 215 ? 15.876 -12.895 -13.680 1.00 97.44 215 PHE A O 1
ATOM 1557 N N . PRO A 1 216 ? 16.082 -15.076 -14.177 1.00 94.50 216 PRO A N 1
ATOM 1558 C CA . PRO A 1 216 ? 14.720 -15.424 -13.766 1.00 94.50 216 PRO A CA 1
ATOM 1559 C C . PRO A 1 216 ? 14.552 -15.504 -12.242 1.00 94.50 216 PRO A C 1
ATOM 1561 O O . PRO A 1 216 ? 13.431 -15.664 -11.763 1.00 94.50 216 PRO A O 1
ATOM 1564 N N . GLY A 1 217 ? 15.654 -15.438 -11.487 1.00 94.19 217 GLY A N 1
ATOM 1565 C CA . GLY A 1 217 ? 15.652 -15.508 -10.034 1.00 94.19 217 GLY A CA 1
ATOM 1566 C C . GLY A 1 217 ? 14.973 -14.313 -9.367 1.00 94.19 217 GLY A C 1
ATOM 1567 O O . GLY A 1 217 ? 14.578 -13.334 -10.003 1.00 94.19 217 GLY A O 1
ATOM 1568 N N . ARG A 1 218 ? 14.856 -14.412 -8.043 1.00 97.50 218 ARG A N 1
ATOM 1569 C CA . ARG A 1 218 ? 14.438 -13.312 -7.177 1.00 97.50 218 ARG A CA 1
ATOM 1570 C C . ARG A 1 218 ? 15.670 -12.749 -6.489 1.00 97.50 218 ARG A C 1
ATOM 1572 O O . ARG A 1 218 ? 16.348 -13.479 -5.768 1.00 97.50 218 ARG A O 1
ATOM 1579 N N . TYR A 1 219 ? 15.920 -11.462 -6.680 1.00 97.69 219 TYR A N 1
ATOM 1580 C CA . TYR A 1 219 ? 17.125 -10.800 -6.190 1.00 97.69 219 TYR A CA 1
ATOM 1581 C C . TYR A 1 219 ? 16.760 -9.776 -5.123 1.00 97.69 219 TYR A C 1
ATOM 1583 O O . TYR A 1 219 ? 15.868 -8.959 -5.368 1.00 97.69 219 TYR A O 1
ATOM 1591 N N . PRO A 1 220 ? 17.398 -9.820 -3.941 1.00 96.81 220 PRO A N 1
ATOM 1592 C CA . PRO A 1 220 ? 17.089 -8.899 -2.862 1.00 96.81 220 PRO A CA 1
ATOM 1593 C C . PRO A 1 220 ? 17.496 -7.470 -3.231 1.00 96.81 220 PRO A C 1
ATOM 1595 O O . PRO A 1 220 ? 18.538 -7.245 -3.846 1.00 96.81 220 PRO A O 1
ATOM 1598 N N . VAL A 1 221 ? 16.669 -6.518 -2.810 1.00 96.12 221 VAL A N 1
ATOM 1599 C CA . VAL A 1 221 ? 16.974 -5.086 -2.807 1.00 96.12 221 VAL A CA 1
ATOM 1600 C C . VAL A 1 221 ? 17.230 -4.694 -1.357 1.00 96.12 221 VAL A C 1
ATOM 1602 O O . VAL A 1 221 ? 16.393 -4.957 -0.487 1.00 96.12 221 VAL A O 1
ATOM 1605 N N . ASP A 1 222 ? 18.396 -4.121 -1.084 1.00 92.75 222 ASP A N 1
ATOM 1606 C CA . ASP A 1 222 ? 18.773 -3.710 0.264 1.00 92.75 222 ASP A CA 1
ATOM 1607 C C . ASP A 1 222 ? 18.030 -2.444 0.729 1.00 92.75 222 ASP A C 1
ATOM 1609 O O . ASP A 1 222 ? 17.161 -1.912 0.037 1.00 92.75 222 ASP A O 1
ATOM 1613 N N . GLN A 1 223 ? 18.355 -1.974 1.938 1.00 89.31 223 GLN A N 1
ATOM 1614 C CA . GLN A 1 223 ? 17.713 -0.803 2.544 1.00 89.31 223 GLN A CA 1
ATOM 1615 C C . GLN A 1 223 ? 17.980 0.511 1.796 1.00 89.31 223 GLN A C 1
ATOM 1617 O O . GLN A 1 223 ? 17.163 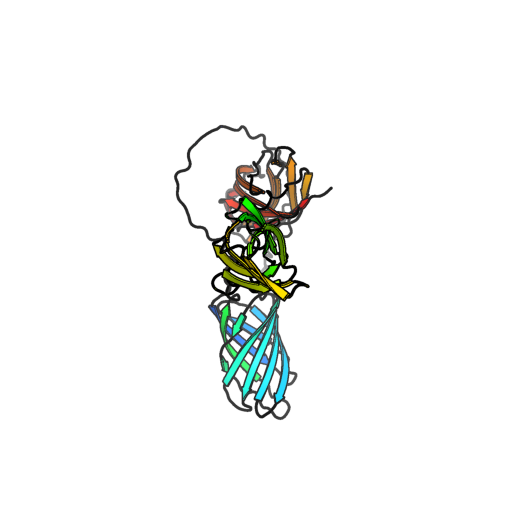1.428 1.883 1.00 89.31 223 GLN A O 1
ATOM 1622 N N . ASP A 1 224 ? 19.078 0.578 1.045 1.00 91.50 224 ASP A N 1
ATOM 1623 C CA . ASP A 1 224 ? 19.499 1.745 0.271 1.00 91.50 224 ASP A CA 1
ATOM 1624 C C . ASP A 1 224 ? 18.972 1.692 -1.176 1.00 91.50 224 ASP A C 1
ATOM 1626 O O . ASP A 1 224 ? 19.249 2.577 -1.989 1.00 91.50 224 ASP A O 1
ATOM 1630 N N . GLY A 1 225 ? 18.179 0.667 -1.509 1.00 93.62 225 GLY A N 1
ATOM 1631 C CA . GLY A 1 225 ? 17.627 0.471 -2.845 1.00 93.62 225 GLY A CA 1
ATOM 1632 C C . GLY A 1 225 ? 18.618 -0.119 -3.830 1.00 93.62 225 GLY A C 1
ATOM 1633 O O . GLY A 1 225 ? 18.385 -0.017 -5.033 1.00 93.62 225 GLY A O 1
ATOM 1634 N N . ILE A 1 226 ? 19.705 -0.716 -3.349 1.00 96.69 226 ILE A N 1
ATOM 1635 C CA . ILE A 1 226 ? 20.755 -1.306 -4.168 1.00 96.69 226 ILE A CA 1
ATOM 1636 C C . ILE A 1 226 ? 20.500 -2.808 -4.308 1.00 96.69 226 ILE A C 1
ATOM 1638 O O . ILE A 1 226 ? 20.063 -3.491 -3.382 1.00 96.69 226 ILE A O 1
ATOM 1642 N N . PHE A 1 227 ? 20.775 -3.336 -5.496 1.00 97.44 227 PHE A N 1
ATOM 1643 C CA . PHE A 1 227 ? 20.807 -4.770 -5.751 1.00 97.44 227 PHE A CA 1
ATOM 1644 C C . PHE A 1 227 ? 22.022 -5.135 -6.603 1.00 97.44 227 PHE A C 1
ATOM 1646 O O . PHE A 1 227 ? 22.530 -4.322 -7.383 1.00 97.44 227 PHE A O 1
ATOM 1653 N N . ALA A 1 228 ? 22.471 -6.381 -6.471 1.00 97.81 228 ALA A N 1
ATOM 1654 C CA . ALA A 1 228 ? 23.548 -6.943 -7.270 1.00 97.81 228 ALA A CA 1
ATOM 1655 C C . ALA A 1 228 ? 23.235 -8.393 -7.657 1.00 97.81 228 ALA A C 1
ATOM 1657 O O . ALA A 1 228 ? 22.660 -9.144 -6.870 1.00 97.81 228 ALA A O 1
ATOM 1658 N N . ILE A 1 229 ? 23.618 -8.774 -8.873 1.00 98.06 229 ILE A N 1
ATOM 1659 C CA . ILE A 1 229 ? 23.432 -10.112 -9.441 1.00 98.06 229 ILE A CA 1
ATOM 1660 C C . ILE A 1 229 ? 24.762 -10.544 -10.047 1.00 98.06 229 ILE A C 1
ATOM 1662 O O . ILE A 1 229 ? 25.349 -9.798 -10.828 1.00 98.06 229 ILE A O 1
ATOM 1666 N N . ALA A 1 230 ? 25.232 -11.740 -9.702 1.00 97.19 230 ALA A N 1
ATOM 1667 C CA . ALA A 1 230 ? 26.437 -12.330 -10.272 1.00 97.19 230 ALA A CA 1
ATOM 1668 C C . ALA A 1 230 ? 26.135 -13.774 -10.687 1.00 97.19 230 ALA A C 1
ATOM 1670 O O . ALA A 1 230 ? 26.095 -14.671 -9.847 1.00 97.19 230 ALA A O 1
ATOM 1671 N N . GLU A 1 231 ? 25.867 -13.985 -11.975 1.00 95.88 231 GLU A N 1
ATOM 1672 C CA . GLU A 1 231 ? 25.464 -15.280 -12.533 1.00 95.88 231 GLU A CA 1
ATOM 1673 C C . GLU A 1 231 ? 25.946 -15.419 -13.979 1.00 95.88 231 GLU A C 1
ATOM 1675 O O . GLU A 1 231 ? 25.898 -14.459 -14.741 1.00 95.88 231 GLU A O 1
ATOM 1680 N N . SER A 1 232 ? 26.335 -16.631 -14.386 1.00 91.88 232 SER A N 1
ATOM 1681 C CA . SER A 1 232 ? 26.629 -16.974 -15.791 1.00 91.88 232 SER A CA 1
ATOM 1682 C C . SER A 1 232 ? 27.585 -15.999 -16.496 1.00 91.88 232 SER A C 1
ATOM 1684 O O . SER A 1 232 ? 27.294 -15.551 -17.601 1.00 91.88 232 SER A O 1
ATOM 1686 N N . ASP A 1 233 ? 28.705 -15.655 -15.852 1.00 96.75 233 ASP A N 1
ATOM 1687 C CA . ASP A 1 233 ? 29.716 -14.704 -16.351 1.00 96.75 233 ASP A CA 1
ATOM 1688 C C . ASP A 1 233 ? 29.243 -13.234 -16.444 1.00 96.75 233 ASP A C 1
ATOM 1690 O O . ASP A 1 233 ? 29.985 -12.363 -16.907 1.00 96.75 233 ASP A O 1
ATOM 1694 N N . TYR A 1 234 ? 28.030 -12.930 -15.966 1.00 97.50 234 TYR A N 1
ATOM 1695 C CA . TYR A 1 234 ? 27.501 -11.575 -15.852 1.00 97.50 234 TYR A CA 1
ATOM 1696 C C . TYR A 1 234 ? 27.625 -11.026 -14.433 1.00 97.50 234 TYR A C 1
ATOM 1698 O O . TYR A 1 234 ? 27.383 -11.724 -13.449 1.00 97.50 234 TYR A O 1
ATOM 1706 N N . THR A 1 235 ? 27.916 -9.731 -14.340 1.00 98.19 235 THR A N 1
ATOM 1707 C CA . THR A 1 235 ? 27.751 -8.929 -13.124 1.00 98.19 235 THR A CA 1
ATOM 1708 C C . THR A 1 235 ? 26.790 -7.784 -13.411 1.00 98.19 235 THR A C 1
ATOM 1710 O O . THR A 1 235 ? 27.016 -6.986 -14.320 1.00 98.19 235 THR A O 1
ATOM 1713 N N . VAL A 1 236 ? 25.717 -7.691 -12.631 1.00 98.38 236 VAL A N 1
ATOM 1714 C CA . VAL A 1 236 ? 24.719 -6.623 -12.712 1.00 98.38 236 VAL A CA 1
ATOM 1715 C C . VAL A 1 236 ? 24.657 -5.903 -11.380 1.00 98.38 236 VAL A C 1
ATOM 1717 O O . VAL A 1 236 ? 24.600 -6.540 -10.332 1.00 98.38 236 VAL A O 1
ATOM 1720 N N . THR A 1 237 ? 24.613 -4.579 -11.413 1.00 98.44 237 THR A N 1
ATOM 1721 C CA . THR A 1 237 ? 24.279 -3.757 -10.246 1.00 98.44 237 THR A CA 1
ATOM 1722 C C . THR A 1 237 ? 23.146 -2.822 -10.607 1.00 98.44 237 THR A C 1
ATOM 1724 O O . THR A 1 237 ? 23.035 -2.431 -11.769 1.00 98.44 237 THR A O 1
ATOM 1727 N N . GLY A 1 238 ? 22.323 -2.444 -9.636 1.00 97.94 238 GLY A N 1
ATOM 1728 C CA . GLY A 1 238 ? 21.306 -1.420 -9.820 1.00 97.94 238 GLY A CA 1
ATOM 1729 C C . GLY A 1 238 ? 20.964 -0.701 -8.528 1.00 97.94 238 GLY A C 1
ATOM 1730 O O . GLY A 1 238 ? 21.186 -1.220 -7.440 1.00 97.94 238 GLY A O 1
ATOM 1731 N N . VAL A 1 239 ? 20.438 0.511 -8.666 1.00 97.50 239 VAL A N 1
ATOM 1732 C CA . VAL A 1 239 ? 19.960 1.352 -7.571 1.00 97.50 239 VAL A CA 1
ATOM 1733 C C . VAL A 1 239 ? 18.620 1.980 -7.942 1.00 97.50 239 VAL A C 1
ATOM 1735 O O . VAL A 1 239 ? 18.457 2.504 -9.051 1.00 97.50 239 VAL A O 1
ATOM 1738 N N . PHE A 1 240 ? 17.664 1.937 -7.017 1.00 96.56 240 PHE A N 1
ATOM 1739 C CA . PHE A 1 240 ? 16.369 2.599 -7.146 1.00 96.56 240 PHE A CA 1
ATOM 1740 C C . PHE A 1 240 ? 16.437 4.072 -6.728 1.00 96.56 240 PHE A C 1
ATOM 1742 O O . PHE A 1 240 ? 17.151 4.476 -5.814 1.00 96.56 240 PHE A O 1
ATOM 1749 N N . THR A 1 241 ? 15.671 4.916 -7.411 1.00 93.69 241 THR A N 1
ATOM 1750 C CA . THR A 1 241 ? 15.443 6.317 -7.045 1.00 93.69 241 THR A CA 1
ATOM 1751 C C . THR A 1 241 ? 14.005 6.674 -7.418 1.00 93.69 241 THR A C 1
ATOM 1753 O O . THR A 1 241 ? 13.717 7.095 -8.540 1.00 93.69 241 THR A O 1
ATOM 1756 N N . GLY A 1 242 ? 13.074 6.449 -6.486 1.00 89.31 242 GLY A N 1
ATOM 1757 C CA . GLY A 1 242 ? 11.638 6.588 -6.740 1.00 89.31 242 GLY A CA 1
ATOM 1758 C C . GLY A 1 242 ? 11.138 5.550 -7.750 1.00 89.31 242 GLY A C 1
ATOM 1759 O O . GLY A 1 242 ? 11.363 4.356 -7.587 1.00 89.31 242 GLY A O 1
ATOM 1760 N N . THR A 1 243 ? 10.468 5.995 -8.813 1.00 92.69 243 THR A N 1
ATOM 1761 C CA . THR A 1 243 ? 9.950 5.128 -9.892 1.00 92.69 243 THR A CA 1
ATOM 1762 C C . THR A 1 243 ? 10.989 4.798 -10.967 1.00 92.69 243 THR A C 1
ATOM 1764 O O . THR A 1 243 ? 10.639 4.253 -12.011 1.00 92.69 243 THR A O 1
ATOM 1767 N N . SER A 1 244 ? 12.256 5.138 -10.738 1.00 95.69 244 SER A N 1
ATOM 1768 C CA . SER A 1 244 ? 13.358 4.909 -11.670 1.00 95.69 244 SER A CA 1
ATOM 1769 C C . SER A 1 244 ? 14.393 3.978 -11.051 1.00 95.69 244 SER A C 1
ATOM 1771 O O . SER A 1 244 ? 14.607 3.998 -9.840 1.00 95.69 244 SER A O 1
ATOM 1773 N N . ALA A 1 245 ? 15.070 3.197 -11.883 1.00 97.62 245 ALA A N 1
ATOM 1774 C CA . ALA A 1 245 ? 16.219 2.388 -11.513 1.00 97.62 245 ALA A CA 1
ATOM 1775 C C . ALA A 1 245 ? 17.343 2.601 -12.527 1.00 97.62 245 ALA A C 1
ATOM 1777 O O . ALA A 1 245 ? 17.093 2.782 -13.719 1.00 97.62 245 ALA A O 1
ATOM 1778 N N . ARG A 1 246 ? 18.588 2.585 -12.062 1.00 98.06 246 ARG A N 1
ATOM 1779 C CA . ARG A 1 246 ? 19.778 2.713 -12.913 1.00 98.06 246 ARG A CA 1
ATOM 1780 C C . ARG A 1 246 ? 20.878 1.799 -12.417 1.00 98.06 246 ARG A C 1
ATOM 1782 O O . ARG A 1 246 ? 20.924 1.512 -11.226 1.00 98.06 246 ARG A O 1
ATOM 1789 N N . GLY A 1 247 ? 21.793 1.407 -13.288 1.00 98.19 247 GLY A N 1
ATOM 1790 C CA . GLY A 1 247 ? 22.847 0.496 -12.879 1.00 98.19 247 GLY A CA 1
ATOM 1791 C C . GLY A 1 247 ? 23.875 0.192 -13.948 1.00 98.19 247 GLY A C 1
ATOM 1792 O O . GLY A 1 247 ? 23.979 0.902 -14.954 1.00 98.19 247 GLY A O 1
ATOM 1793 N N . THR A 1 248 ? 24.640 -0.869 -13.706 1.00 98.50 248 THR A N 1
ATOM 1794 C CA . THR A 1 248 ? 25.634 -1.383 -14.645 1.00 98.50 248 THR A CA 1
ATOM 1795 C C . THR A 1 248 ? 25.436 -2.862 -14.944 1.00 98.50 248 THR A C 1
ATOM 1797 O O . THR A 1 248 ? 24.841 -3.596 -14.156 1.00 98.50 248 THR A O 1
ATOM 1800 N N . LEU A 1 249 ? 25.921 -3.281 -16.108 1.00 98.19 249 LEU A N 1
ATOM 1801 C CA . LEU A 1 249 ? 26.001 -4.661 -16.569 1.00 98.19 249 LEU A CA 1
ATOM 1802 C C . LEU A 1 249 ? 27.394 -4.881 -17.164 1.00 98.19 249 LEU A C 1
ATOM 1804 O O . LEU A 1 249 ? 27.823 -4.107 -18.019 1.00 98.19 249 LEU A O 1
ATOM 1808 N N . SER A 1 250 ? 28.076 -5.946 -16.769 1.00 97.75 250 SER A N 1
ATOM 1809 C CA . SER A 1 250 ? 29.281 -6.432 -17.440 1.00 97.75 250 SER A CA 1
ATOM 1810 C C . SER A 1 250 ? 29.193 -7.935 -17.677 1.00 97.75 250 SER A C 1
ATOM 1812 O O . SER A 1 250 ? 28.546 -8.659 -16.925 1.00 97.75 250 SER A O 1
ATOM 1814 N N . TYR A 1 251 ? 29.839 -8.387 -18.745 1.00 97.62 251 TYR A N 1
ATOM 1815 C CA . TYR A 1 251 ? 30.023 -9.782 -19.112 1.00 97.62 251 TYR A CA 1
ATOM 1816 C C . TYR A 1 251 ? 31.503 -10.035 -19.362 1.00 97.62 251 TYR A C 1
ATOM 1818 O O . TYR A 1 251 ? 32.130 -9.297 -20.134 1.00 97.62 251 TYR A O 1
ATOM 1826 N N . GLU A 1 252 ? 32.036 -11.085 -18.749 1.00 96.75 252 GLU A N 1
ATOM 1827 C CA . GLU A 1 252 ? 33.390 -11.562 -18.997 1.00 96.75 252 GLU A CA 1
ATOM 1828 C C . GLU A 1 252 ? 33.454 -13.084 -18.872 1.00 96.75 252 GLU A C 1
ATOM 1830 O O . GLU A 1 252 ? 33.318 -13.629 -17.783 1.00 96.75 252 GLU A O 1
ATOM 1835 N N . SER A 1 253 ? 33.715 -13.764 -19.988 1.00 96.25 253 SER A N 1
ATOM 1836 C CA . SER A 1 253 ? 33.874 -15.221 -20.030 1.00 96.25 253 SER A CA 1
ATOM 1837 C C . SER A 1 253 ? 35.178 -15.580 -20.726 1.00 96.25 253 SER A C 1
ATOM 1839 O O . SER A 1 253 ? 35.543 -14.959 -21.726 1.00 96.25 253 SER A O 1
ATOM 1841 N N . SER A 1 254 ? 35.876 -16.591 -20.214 1.00 94.31 254 SER A N 1
ATOM 1842 C CA . SER A 1 254 ? 37.086 -17.141 -20.830 1.00 94.31 254 SER A CA 1
ATOM 1843 C C . SER A 1 254 ? 36.910 -18.641 -21.034 1.00 94.31 254 SER A C 1
ATOM 1845 O O . SER A 1 254 ? 36.645 -19.370 -20.081 1.00 94.31 254 SER A O 1
ATOM 1847 N N . ARG A 1 255 ? 37.034 -19.114 -22.277 1.00 91.88 255 ARG A N 1
ATOM 1848 C CA . ARG A 1 255 ? 36.867 -20.529 -22.639 1.00 91.88 255 ARG A CA 1
ATOM 1849 C C . ARG A 1 255 ? 37.988 -20.970 -23.563 1.00 91.88 255 ARG A C 1
ATOM 1851 O O . ARG A 1 255 ? 38.342 -20.249 -24.484 1.00 91.88 255 ARG A O 1
ATOM 1858 N N . THR A 1 256 ? 38.530 -22.160 -23.332 1.00 90.94 256 THR A N 1
ATOM 1859 C CA . THR A 1 256 ? 39.499 -22.764 -24.256 1.00 90.94 256 THR A CA 1
ATOM 1860 C C . THR A 1 256 ? 38.732 -23.467 -25.368 1.00 90.94 256 THR A C 1
ATOM 1862 O O . THR A 1 256 ? 37.834 -24.261 -25.083 1.00 90.94 256 THR A O 1
ATOM 1865 N N . ASP A 1 257 ? 39.027 -23.138 -26.622 1.00 85.62 257 ASP A N 1
ATOM 1866 C CA . ASP A 1 257 ? 38.413 -23.800 -27.770 1.00 85.62 257 ASP A CA 1
ATOM 1867 C C . ASP A 1 257 ? 38.983 -25.223 -27.980 1.00 85.62 257 ASP A C 1
ATOM 1869 O O . ASP A 1 257 ? 39.968 -25.599 -27.337 1.00 85.62 257 ASP A O 1
ATOM 1873 N N . PRO A 1 258 ? 38.381 -26.056 -28.852 1.00 90.88 258 PRO A N 1
ATOM 1874 C CA . PRO A 1 258 ? 38.853 -27.425 -29.087 1.00 90.88 258 PRO A CA 1
ATOM 1875 C C . PRO A 1 258 ? 40.301 -27.535 -29.591 1.00 90.88 258 PRO A C 1
ATOM 1877 O O . PRO A 1 258 ? 40.870 -28.623 -29.554 1.00 90.88 258 PRO A O 1
ATOM 1880 N N . PHE A 1 259 ? 40.897 -26.432 -30.055 1.00 90.81 259 PHE A N 1
ATOM 1881 C CA . PHE A 1 259 ? 42.274 -26.368 -30.545 1.00 90.81 259 PHE A CA 1
ATOM 1882 C C . PHE A 1 259 ? 43.264 -25.893 -29.471 1.00 90.81 259 PHE A C 1
ATOM 1884 O O . PHE A 1 259 ? 44.441 -25.700 -29.766 1.00 90.81 259 PHE A O 1
ATOM 1891 N N . GLY A 1 260 ? 42.810 -25.704 -28.227 1.00 91.62 260 GLY A N 1
ATOM 1892 C CA . GLY A 1 260 ? 43.650 -25.256 -27.117 1.00 91.62 260 GLY A CA 1
ATOM 1893 C C . GLY A 1 260 ? 43.839 -23.738 -27.046 1.00 91.62 260 GLY A C 1
ATOM 1894 O O . GLY A 1 260 ? 44.625 -23.270 -26.224 1.00 91.62 260 GLY A O 1
ATOM 1895 N N . THR A 1 261 ? 43.128 -22.952 -27.864 1.00 90.88 261 THR A N 1
ATOM 1896 C CA . THR A 1 261 ? 43.237 -21.487 -27.837 1.00 90.88 261 THR A CA 1
ATOM 1897 C C . THR A 1 261 ? 42.279 -20.916 -26.798 1.00 90.88 261 THR A C 1
ATOM 1899 O O . THR A 1 261 ? 41.071 -21.149 -26.852 1.00 90.88 261 THR A O 1
ATOM 1902 N N . LEU A 1 262 ? 42.802 -20.143 -25.844 1.00 91.38 262 LEU A N 1
ATOM 1903 C CA . LEU A 1 262 ? 41.977 -19.414 -24.884 1.00 91.38 262 LEU A CA 1
ATOM 1904 C C . LEU A 1 262 ? 41.269 -18.254 -25.590 1.00 91.38 262 LEU A C 1
ATOM 1906 O O . LEU A 1 262 ? 41.925 -17.334 -26.070 1.00 91.38 262 LEU A O 1
ATOM 1910 N N . ARG A 1 263 ? 39.937 -18.288 -25.617 1.00 91.00 263 ARG A N 1
ATOM 1911 C CA . ARG A 1 263 ? 39.081 -17.213 -26.117 1.00 91.00 263 ARG A CA 1
ATOM 1912 C C . ARG A 1 263 ? 38.456 -16.458 -24.952 1.00 91.00 263 ARG A C 1
ATOM 1914 O O . ARG A 1 263 ? 37.763 -17.061 -24.130 1.00 91.00 263 ARG A O 1
ATOM 1921 N N . THR A 1 264 ? 38.658 -15.145 -24.902 1.00 93.88 264 THR A N 1
ATOM 1922 C CA . THR A 1 264 ? 38.082 -14.271 -23.869 1.00 93.88 264 THR A CA 1
ATOM 1923 C C . THR A 1 264 ? 37.089 -13.317 -24.512 1.00 93.88 264 THR A C 1
ATOM 1925 O O . THR A 1 264 ? 37.454 -12.551 -25.398 1.00 93.88 264 THR A O 1
ATOM 1928 N N . CYS A 1 265 ? 35.839 -13.346 -24.053 1.00 95.12 265 CYS A N 1
ATOM 1929 C CA . CYS A 1 265 ? 34.774 -12.468 -24.523 1.00 95.12 265 CYS A CA 1
ATOM 1930 C C . CYS A 1 265 ? 34.394 -11.452 -23.443 1.00 95.12 265 CYS A C 1
ATOM 1932 O O . CYS A 1 265 ? 34.097 -11.840 -22.313 1.00 95.12 265 CYS A O 1
ATOM 1934 N N . ARG A 1 266 ? 34.357 -10.161 -23.794 1.00 96.88 266 ARG A N 1
ATOM 1935 C CA . ARG A 1 266 ? 34.047 -9.053 -22.873 1.00 96.88 266 ARG A CA 1
ATOM 1936 C C . ARG A 1 266 ? 33.026 -8.085 -23.468 1.00 96.88 266 ARG A C 1
ATOM 1938 O O . ARG A 1 266 ? 33.137 -7.702 -24.633 1.00 96.88 266 ARG A O 1
ATOM 1945 N N . SER A 1 267 ? 32.060 -7.634 -22.665 1.00 95.94 267 SER A N 1
ATOM 1946 C CA . SER A 1 267 ? 31.180 -6.502 -23.031 1.00 95.94 267 SER A CA 1
ATOM 1947 C C . SER A 1 267 ? 31.764 -5.137 -22.656 1.00 95.94 267 SER A C 1
ATOM 1949 O O . SER A 1 267 ? 31.327 -4.115 -23.182 1.00 95.94 267 SER A O 1
ATOM 1951 N N . GLY A 1 268 ? 32.705 -5.107 -21.704 1.00 95.31 268 GLY A N 1
ATOM 1952 C CA . GLY A 1 268 ? 32.977 -3.909 -20.904 1.00 95.31 268 GLY A CA 1
ATOM 1953 C C . GLY A 1 268 ? 31.820 -3.597 -19.945 1.00 95.31 268 GLY A C 1
ATOM 1954 O O . GLY A 1 268 ? 30.900 -4.402 -19.786 1.00 95.31 268 GLY A O 1
ATOM 1955 N N . THR A 1 269 ? 31.853 -2.428 -19.309 1.00 97.62 269 THR A N 1
ATOM 1956 C CA . THR A 1 269 ? 30.779 -1.978 -18.412 1.00 97.62 269 THR A CA 1
ATOM 1957 C C . THR A 1 269 ? 29.737 -1.186 -19.193 1.00 97.62 269 THR A C 1
ATOM 1959 O O . THR A 1 269 ? 30.016 -0.096 -19.692 1.00 97.62 269 THR A O 1
ATOM 1962 N N . LEU A 1 270 ? 28.524 -1.720 -19.279 1.00 97.88 270 LEU A N 1
ATOM 1963 C CA . LEU A 1 270 ? 27.361 -1.049 -19.846 1.00 97.88 270 LEU A CA 1
ATOM 1964 C C . LEU A 1 270 ? 26.593 -0.358 -18.730 1.00 97.88 270 LEU A C 1
ATOM 1966 O O . LEU A 1 270 ? 26.406 -0.939 -17.664 1.00 97.88 270 LEU A O 1
ATOM 1970 N N . THR A 1 271 ? 26.125 0.863 -18.966 1.00 98.31 271 THR A N 1
ATOM 1971 C CA . THR A 1 271 ? 25.164 1.513 -18.071 1.00 98.31 271 THR A CA 1
ATOM 1972 C C . THR A 1 271 ? 23.753 1.222 -18.558 1.00 98.31 271 THR A C 1
ATOM 1974 O O . THR A 1 271 ? 23.528 1.022 -19.752 1.00 98.31 271 THR A O 1
ATOM 1977 N N . TRP A 1 272 ? 22.789 1.177 -17.646 1.00 98.31 272 TRP A N 1
ATOM 1978 C CA . TRP A 1 272 ? 21.382 0.997 -17.988 1.00 98.31 272 TRP A CA 1
ATOM 1979 C C . TRP A 1 272 ? 20.486 1.858 -17.103 1.00 98.31 272 TRP A C 1
ATOM 1981 O O . TRP A 1 272 ? 20.859 2.235 -15.989 1.00 98.31 272 TRP A O 1
ATOM 1991 N N . GLY A 1 273 ? 19.303 2.180 -17.618 1.00 97.38 273 GLY A N 1
ATOM 1992 C CA . GLY A 1 273 ? 18.260 2.897 -16.895 1.00 97.38 273 GLY A CA 1
ATOM 1993 C C . GLY A 1 273 ? 16.886 2.353 -17.255 1.00 97.38 273 GLY A C 1
ATOM 1994 O O . GLY A 1 273 ? 16.634 2.038 -18.414 1.00 97.38 273 GLY A O 1
ATOM 1995 N N . ALA A 1 274 ? 16.008 2.246 -16.264 1.00 97.44 274 ALA A N 1
ATOM 1996 C CA . ALA A 1 274 ? 14.635 1.793 -16.419 1.00 97.44 274 ALA A CA 1
ATOM 1997 C C . ALA A 1 274 ? 13.693 2.640 -15.568 1.00 97.44 274 ALA A C 1
ATOM 1999 O O . ALA A 1 274 ? 14.060 3.121 -14.495 1.00 97.44 274 ALA A O 1
ATOM 2000 N N . THR A 1 275 ? 12.461 2.800 -16.025 1.00 96.06 275 THR A N 1
ATOM 2001 C CA . THR A 1 275 ? 11.400 3.458 -15.267 1.00 96.06 275 THR A CA 1
ATOM 2002 C C . THR A 1 275 ? 10.204 2.528 -15.173 1.00 96.06 275 THR A C 1
ATOM 2004 O O . THR A 1 275 ? 9.903 1.779 -16.105 1.00 96.06 275 THR A O 1
ATOM 2007 N N . SER A 1 276 ? 9.517 2.557 -14.034 1.00 91.25 276 SER A N 1
ATOM 2008 C CA . SER A 1 276 ? 8.159 2.033 -13.982 1.00 91.25 276 SER A CA 1
ATOM 2009 C C . SER A 1 276 ? 7.294 2.976 -14.815 1.00 91.25 276 SER A C 1
ATOM 2011 O O . SER A 1 276 ? 7.301 4.185 -14.539 1.00 91.25 276 SER A O 1
ATOM 2013 N N . PRO A 1 277 ? 6.536 2.483 -15.811 1.00 75.31 277 PRO A N 1
ATOM 2014 C CA . PRO A 1 277 ? 5.536 3.311 -16.446 1.00 75.31 277 PRO A CA 1
ATOM 2015 C C . PRO A 1 277 ? 4.563 3.786 -15.358 1.00 75.31 277 PRO A C 1
ATOM 2017 O O . PRO A 1 277 ? 4.342 3.070 -14.368 1.00 75.31 277 PRO A O 1
ATOM 2020 N N . PRO A 1 278 ? 4.002 5.000 -15.489 1.00 70.25 278 PRO A N 1
ATOM 2021 C CA . PRO A 1 278 ? 2.945 5.427 -14.590 1.00 70.25 278 PRO A CA 1
ATOM 2022 C C . PRO A 1 278 ? 1.846 4.356 -14.610 1.00 70.25 278 PRO A C 1
ATOM 2024 O O . PRO A 1 278 ? 1.544 3.837 -15.693 1.00 70.25 278 PRO A O 1
ATOM 2027 N N . PRO A 1 279 ? 1.264 3.998 -13.448 1.00 64.25 279 PRO A N 1
ATOM 2028 C CA . PRO A 1 279 ? 0.154 3.061 -13.411 1.00 64.25 279 PRO A CA 1
ATOM 2029 C C . PRO A 1 279 ? -0.876 3.484 -14.462 1.00 64.25 279 PRO A C 1
ATOM 2031 O O . PRO A 1 279 ? -1.164 4.687 -14.545 1.00 64.25 279 PRO A O 1
ATOM 2034 N N . PRO A 1 280 ? -1.408 2.555 -15.279 1.00 60.72 280 PRO A N 1
ATOM 2035 C CA . PRO A 1 280 ? -2.477 2.909 -16.195 1.00 60.72 280 PRO A CA 1
ATOM 2036 C C . PRO A 1 280 ? -3.566 3.624 -15.383 1.00 60.72 280 PRO A C 1
ATOM 2038 O O . PRO A 1 280 ? -3.877 3.168 -14.273 1.00 60.72 280 PRO A O 1
ATOM 2041 N N . PRO A 1 281 ? -4.097 4.764 -15.869 1.00 60.16 281 PRO A N 1
ATOM 2042 C CA . PRO A 1 281 ? -5.155 5.483 -15.178 1.00 60.16 281 PRO A CA 1
ATOM 2043 C C . PRO A 1 281 ? -6.233 4.490 -14.737 1.00 60.16 281 PRO A C 1
ATOM 2045 O O . PRO A 1 281 ? -6.599 3.627 -15.542 1.00 60.16 281 PRO A O 1
ATOM 2048 N N . PRO A 1 282 ? -6.720 4.547 -13.482 1.00 64.38 282 PRO A N 1
ATOM 2049 C CA . PRO A 1 282 ? -7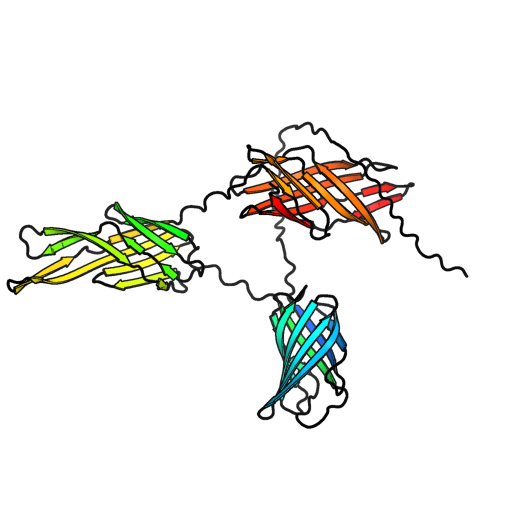.725 3.604 -13.025 1.00 64.38 282 PRO A CA 1
ATOM 2050 C C . PRO A 1 282 ? -8.898 3.636 -14.001 1.00 64.38 282 PRO A C 1
ATOM 2052 O O . PRO A 1 282 ? -9.463 4.701 -14.254 1.00 64.38 282 PRO A O 1
ATOM 2055 N N . ALA A 1 283 ? -9.232 2.483 -14.582 1.00 80.19 283 ALA A N 1
ATOM 2056 C CA . ALA A 1 283 ? -10.316 2.386 -15.544 1.00 80.19 283 ALA A CA 1
ATOM 2057 C C . ALA A 1 283 ? -11.646 2.619 -14.817 1.00 80.19 283 ALA A C 1
ATOM 2059 O O . ALA A 1 283 ? -12.238 1.711 -14.228 1.00 80.19 283 ALA A O 1
ATOM 2060 N N . VAL A 1 284 ? -12.106 3.866 -14.814 1.00 91.94 284 VAL A N 1
ATOM 2061 C CA . VAL A 1 284 ? -13.445 4.208 -14.353 1.00 91.94 284 VAL A CA 1
ATOM 2062 C C . VAL A 1 284 ? -14.418 3.689 -15.403 1.00 91.94 284 VAL A C 1
ATOM 2064 O O . VAL A 1 284 ? -14.399 4.122 -16.552 1.00 91.94 284 VAL A O 1
ATOM 2067 N N . THR A 1 285 ? -15.252 2.729 -15.015 1.00 94.56 285 THR A N 1
ATOM 2068 C CA . THR A 1 285 ? -16.203 2.101 -15.933 1.00 94.56 285 THR A CA 1
ATOM 2069 C C . THR A 1 285 ? -17.553 2.814 -15.838 1.00 94.56 285 THR A C 1
ATOM 2071 O O . THR A 1 285 ? -18.101 2.893 -14.738 1.00 94.56 285 THR A O 1
ATOM 2074 N N . PRO A 1 286 ? -18.134 3.300 -16.950 1.00 96.31 286 PRO A N 1
ATOM 2075 C CA . PRO A 1 286 ? -19.474 3.883 -16.938 1.00 96.31 286 PRO A CA 1
ATOM 2076 C C . PRO A 1 286 ? -20.532 2.914 -16.392 1.00 96.31 286 PRO A C 1
ATOM 2078 O O . PRO A 1 286 ? -20.473 1.707 -16.639 1.00 96.31 286 PRO A O 1
ATOM 2081 N N . GLY A 1 287 ? -21.516 3.420 -15.653 1.00 96.69 287 GLY A N 1
ATOM 2082 C CA . GLY A 1 287 ? -22.588 2.619 -15.050 1.00 96.69 287 GLY A CA 1
ATOM 2083 C C . GLY A 1 287 ? -23.068 3.169 -13.711 1.00 96.69 287 GLY A C 1
ATOM 2084 O O . GLY A 1 287 ? -22.551 4.170 -13.220 1.00 96.69 287 GLY A O 1
ATOM 2085 N N . ARG A 1 288 ? -24.062 2.512 -13.109 1.00 97.62 288 ARG A N 1
ATOM 2086 C CA . ARG A 1 288 ? -24.582 2.907 -11.798 1.00 97.62 288 ARG A CA 1
ATOM 2087 C C . ARG A 1 288 ? -23.742 2.289 -10.692 1.00 97.62 288 ARG A C 1
ATOM 2089 O O . ARG A 1 288 ? -23.439 1.104 -10.732 1.00 97.62 288 ARG A O 1
ATOM 2096 N N . TYR A 1 289 ? -23.375 3.086 -9.705 1.00 98.00 289 TYR A N 1
ATOM 2097 C CA . TYR A 1 289 ? -22.650 2.674 -8.513 1.00 98.00 289 TYR A CA 1
ATOM 2098 C C . TYR A 1 289 ? -23.576 2.823 -7.318 1.00 98.00 289 TYR A C 1
ATOM 2100 O O . TYR A 1 289 ? -24.179 3.877 -7.146 1.00 98.00 289 TYR A O 1
ATOM 2108 N N . CYS A 1 290 ? -23.678 1.789 -6.488 1.00 97.94 290 CYS A N 1
ATOM 2109 C CA . CYS A 1 290 ? -24.453 1.832 -5.255 1.00 97.94 290 CYS A CA 1
ATOM 2110 C C . CYS A 1 290 ? -23.697 1.164 -4.105 1.00 97.94 290 CYS A C 1
ATOM 2112 O O . CYS A 1 290 ? -22.895 0.248 -4.298 1.00 97.94 290 CYS A O 1
ATOM 2114 N N . GLY A 1 291 ? -23.952 1.630 -2.890 1.00 97.25 291 GLY A N 1
ATOM 2115 C CA . GLY A 1 291 ? -23.393 1.059 -1.677 1.00 97.25 291 GLY A CA 1
ATOM 2116 C C . GLY A 1 291 ? -23.890 1.777 -0.437 1.00 97.25 291 GLY A C 1
ATOM 2117 O O . GLY A 1 291 ? -25.054 2.180 -0.374 1.00 97.25 291 GLY A O 1
ATOM 2118 N N . VAL A 1 292 ? -23.021 1.908 0.564 1.00 95.44 292 VAL A N 1
ATOM 2119 C CA . VAL A 1 292 ? -23.412 2.408 1.883 1.00 95.44 292 VAL A CA 1
ATOM 2120 C C . VAL A 1 292 ? -22.417 3.400 2.474 1.00 95.44 292 VAL A C 1
ATOM 2122 O O . VAL A 1 292 ? -21.213 3.374 2.208 1.00 95.44 292 VAL A O 1
ATOM 2125 N N . THR A 1 293 ? -22.940 4.278 3.320 1.00 95.81 293 THR A N 1
ATOM 2126 C CA . THR A 1 293 ? -22.170 5.148 4.206 1.00 95.81 293 THR A CA 1
ATOM 2127 C C . THR A 1 293 ? -21.835 4.430 5.516 1.00 95.81 293 THR A C 1
ATOM 2129 O O . THR A 1 293 ? -22.455 3.426 5.873 1.00 95.81 293 THR A O 1
ATOM 2132 N N . VAL A 1 294 ? -20.908 4.978 6.308 1.00 89.50 294 VAL A N 1
ATOM 2133 C CA . VAL A 1 294 ? -20.638 4.492 7.682 1.00 89.50 294 VAL A CA 1
ATOM 2134 C C . VAL A 1 294 ? -21.831 4.614 8.633 1.00 89.50 294 VAL A C 1
ATOM 2136 O O . VAL A 1 294 ? -21.851 3.965 9.674 1.00 89.50 294 VAL A O 1
ATOM 2139 N N . GLN A 1 295 ? -22.844 5.407 8.276 1.00 88.62 295 GLN A N 1
ATOM 2140 C CA . GLN A 1 295 ? -24.115 5.477 8.998 1.00 88.62 295 GLN A CA 1
ATOM 2141 C C . GLN A 1 295 ? -25.105 4.391 8.546 1.00 88.62 295 GLN A C 1
ATOM 2143 O O . GLN A 1 295 ? -26.283 4.469 8.888 1.00 88.62 295 GLN A O 1
ATOM 2148 N N . THR A 1 296 ? -24.664 3.403 7.757 1.00 86.94 296 THR A N 1
ATOM 2149 C CA . THR A 1 296 ? -25.500 2.346 7.149 1.00 86.94 296 THR A CA 1
ATOM 2150 C C . THR A 1 296 ? -26.609 2.884 6.242 1.00 86.94 296 THR A C 1
ATOM 2152 O O . THR A 1 296 ? -27.645 2.254 6.053 1.00 86.94 296 THR A O 1
ATOM 2155 N N . ARG A 1 297 ? -26.390 4.074 5.677 1.00 93.50 297 ARG A N 1
ATOM 2156 C CA . ARG A 1 297 ? -27.311 4.726 4.744 1.00 93.50 297 ARG A CA 1
ATOM 2157 C C . ARG A 1 297 ? -26.905 4.451 3.308 1.00 93.50 297 ARG A C 1
ATOM 2159 O O . ARG A 1 297 ? -25.724 4.242 3.051 1.00 93.50 297 ARG A O 1
ATOM 2166 N N . SER A 1 298 ? -27.864 4.445 2.391 1.00 95.06 298 SER A N 1
ATOM 2167 C CA . SER A 1 298 ? -27.594 4.211 0.973 1.00 95.06 298 SER A CA 1
ATOM 2168 C C . SER A 1 298 ? -26.813 5.376 0.356 1.00 95.06 298 SER A C 1
ATOM 2170 O O . SER A 1 298 ? -27.007 6.535 0.722 1.00 95.06 298 SER A O 1
ATOM 2172 N N . VAL A 1 299 ? -25.926 5.052 -0.585 1.00 97.19 299 VAL A N 1
ATOM 2173 C CA . VAL A 1 299 ? -25.340 6.001 -1.538 1.00 97.19 299 VAL A CA 1
ATOM 2174 C C . VAL A 1 299 ? -25.437 5.391 -2.931 1.00 97.19 299 VAL A C 1
ATOM 2176 O O . VAL A 1 299 ? -25.102 4.221 -3.109 1.00 97.19 299 VAL A O 1
ATOM 2179 N N . CYS A 1 300 ? -25.898 6.160 -3.909 1.00 97.88 300 CYS A N 1
ATOM 2180 C CA . CYS A 1 300 ? -25.943 5.756 -5.306 1.00 97.88 300 CYS A CA 1
ATOM 2181 C C . CYS A 1 300 ? -25.580 6.929 -6.214 1.00 97.88 300 CYS A C 1
ATOM 2183 O O . CYS A 1 300 ? -25.893 8.073 -5.908 1.00 97.88 300 CYS A O 1
ATOM 2185 N N . PHE A 1 301 ? -24.940 6.658 -7.342 1.00 97.81 301 PHE A N 1
ATOM 2186 C CA . PHE A 1 301 ? -24.685 7.648 -8.386 1.00 97.81 301 PHE A CA 1
ATOM 2187 C C . PHE A 1 301 ? -24.410 6.948 -9.712 1.00 97.81 301 PHE A C 1
ATOM 2189 O O . PHE A 1 301 ? -24.092 5.762 -9.743 1.00 97.81 301 PHE A O 1
ATOM 2196 N N . ASP A 1 302 ? -24.497 7.688 -10.806 1.00 97.75 302 ASP A N 1
ATOM 2197 C CA . ASP A 1 302 ? -24.197 7.185 -12.139 1.00 97.75 302 ASP A CA 1
ATOM 2198 C C . ASP A 1 302 ? -22.845 7.738 -12.605 1.00 97.75 302 ASP A C 1
ATOM 2200 O O . ASP A 1 302 ? -22.517 8.899 -12.360 1.00 97.75 302 ASP A O 1
ATOM 2204 N N . VAL A 1 303 ? -22.047 6.912 -13.274 1.00 97.38 303 VAL A N 1
ATOM 2205 C CA . VAL A 1 303 ? -20.845 7.336 -13.994 1.00 97.38 303 VAL A CA 1
ATOM 2206 C C . VAL A 1 303 ? -21.156 7.359 -15.483 1.00 97.38 303 VAL A C 1
ATOM 2208 O O . VAL A 1 303 ? -21.493 6.321 -16.058 1.00 97.38 303 VAL A O 1
ATOM 2211 N N . THR A 1 304 ? -21.038 8.530 -16.106 1.00 96.81 304 THR A N 1
ATOM 2212 C CA . THR A 1 304 ? -21.304 8.709 -17.540 1.00 96.81 304 THR A CA 1
ATOM 2213 C C . THR A 1 304 ? -20.107 8.278 -18.405 1.00 96.81 304 THR A C 1
ATOM 2215 O O . THR A 1 304 ? -18.984 8.189 -17.895 1.00 96.81 304 THR A O 1
ATOM 2218 N N . PRO A 1 305 ? -20.303 8.024 -19.716 1.00 94.56 305 PRO A N 1
ATOM 2219 C CA . PRO A 1 305 ? -19.212 7.742 -20.657 1.00 94.56 305 PRO A CA 1
ATOM 2220 C C . PRO A 1 305 ? -18.134 8.833 -20.719 1.00 94.56 305 PRO A C 1
ATOM 2222 O O . PRO A 1 305 ? -16.966 8.536 -20.947 1.00 94.56 305 PRO A O 1
ATOM 2225 N N . GLU A 1 306 ? -18.496 10.086 -20.440 1.00 95.31 306 GLU A N 1
ATOM 2226 C CA . GLU A 1 306 ? -17.593 11.246 -20.401 1.00 95.31 306 GLU A CA 1
ATOM 2227 C C . GLU A 1 306 ? -16.845 11.381 -19.065 1.00 95.31 306 GLU A C 1
ATOM 2229 O O . GLU A 1 306 ? -16.298 12.444 -18.764 1.00 95.31 306 GLU A O 1
ATOM 2234 N N . LEU A 1 307 ? -16.846 10.328 -18.240 1.00 94.81 307 LEU A N 1
ATOM 2235 C CA . LEU A 1 307 ? -16.196 10.288 -16.931 1.00 94.81 307 LEU A CA 1
ATOM 2236 C C . LEU A 1 307 ? -16.702 11.395 -15.998 1.00 94.81 307 LEU A C 1
ATOM 2238 O O . LEU A 1 307 ? -15.940 12.180 -15.425 1.00 94.81 307 LEU A O 1
ATOM 2242 N N . ARG A 1 308 ? -18.023 11.449 -15.819 1.00 96.88 308 ARG A N 1
ATOM 2243 C CA . ARG A 1 308 ? -18.675 12.330 -14.845 1.00 96.88 308 ARG A CA 1
ATOM 2244 C C . ARG A 1 308 ? -19.507 11.528 -13.863 1.00 96.88 308 ARG A C 1
ATOM 2246 O O . ARG A 1 308 ? -20.190 10.591 -14.257 1.00 96.88 308 ARG A O 1
ATOM 2253 N N . VAL A 1 309 ? -19.488 11.931 -12.596 1.00 96.69 309 VAL A N 1
ATOM 2254 C CA . VAL A 1 309 ? -20.468 11.483 -11.602 1.00 96.69 309 VAL A CA 1
ATOM 2255 C C . VAL A 1 309 ? -21.740 12.301 -11.795 1.00 96.69 309 VAL A C 1
ATOM 2257 O O . VAL A 1 309 ? -21.693 13.528 -11.738 1.00 96.69 309 VAL A O 1
ATOM 2260 N N . ALA A 1 310 ? -22.864 11.635 -12.011 1.00 96.88 310 ALA A N 1
ATOM 2261 C CA . ALA A 1 310 ? -24.191 12.217 -12.151 1.00 96.88 310 ALA A CA 1
ATOM 2262 C C . ALA A 1 310 ? -25.152 11.592 -11.131 1.00 96.88 310 ALA A C 1
ATOM 2264 O O . ALA A 1 310 ? -24.889 10.511 -10.603 1.00 96.88 310 ALA A O 1
ATOM 2265 N N . ARG A 1 311 ? -26.275 12.271 -10.861 1.00 94.75 311 ARG A N 1
ATOM 2266 C CA . ARG A 1 311 ? -27.364 11.753 -10.011 1.00 94.75 311 ARG A CA 1
ATOM 2267 C C . ARG A 1 311 ? -26.872 11.211 -8.665 1.00 94.75 311 ARG A C 1
ATOM 2269 O O . ARG A 1 311 ? -27.192 10.089 -8.283 1.00 94.75 311 ARG A O 1
ATOM 2276 N N . PHE A 1 312 ? -26.061 11.997 -7.957 1.00 95.00 312 PHE A N 1
ATOM 2277 C CA . PHE A 1 312 ? -25.548 11.578 -6.655 1.00 95.00 312 PHE A CA 1
ATOM 2278 C C . PHE A 1 312 ? -26.668 11.615 -5.612 1.00 95.00 312 PHE A C 1
ATOM 2280 O O . PHE A 1 312 ? -27.160 12.681 -5.245 1.00 95.00 312 PHE A O 1
ATOM 2287 N N . GLU A 1 313 ? -27.063 10.441 -5.145 1.00 94.88 313 GLU A N 1
ATOM 2288 C CA . GLU A 1 313 ? -28.141 10.182 -4.203 1.00 94.88 313 GLU A CA 1
ATOM 2289 C C . GLU A 1 313 ? -27.543 9.611 -2.908 1.00 94.88 313 GLU A C 1
ATOM 2291 O O . GLU A 1 313 ? -26.771 8.654 -2.944 1.00 94.88 313 GLU A O 1
ATOM 2296 N N . THR A 1 314 ? -27.877 10.175 -1.749 1.00 94.75 314 THR A N 1
ATOM 2297 C CA . THR A 1 314 ? -27.444 9.628 -0.452 1.00 94.75 314 THR A CA 1
ATOM 2298 C C . THR A 1 314 ? -28.453 9.931 0.646 1.00 94.75 314 THR A C 1
ATOM 2300 O O . THR A 1 314 ? -29.166 10.930 0.584 1.00 94.75 314 THR A O 1
ATOM 2303 N N . GLU A 1 315 ? -28.496 9.098 1.678 1.00 92.50 315 GLU A N 1
ATOM 2304 C CA . GLU A 1 315 ? -29.223 9.385 2.914 1.00 92.50 315 GLU A CA 1
ATOM 2305 C C . GLU A 1 315 ? -28.250 9.762 4.039 1.00 92.50 315 GLU A C 1
ATOM 2307 O O . GLU A 1 315 ? -27.195 9.148 4.214 1.00 92.50 315 GLU A O 1
ATOM 2312 N N . VAL A 1 316 ? -28.602 10.771 4.836 1.00 90.88 316 VAL A N 1
ATOM 2313 C CA . VAL A 1 316 ? -27.768 11.256 5.945 1.00 90.88 316 VAL A CA 1
ATOM 2314 C C . VAL A 1 316 ? -28.579 11.377 7.222 1.00 90.88 316 VAL A C 1
ATOM 2316 O O . VAL A 1 316 ? -29.704 11.866 7.203 1.00 90.88 316 VAL A O 1
ATOM 2319 N N . THR A 1 317 ? -27.998 10.957 8.346 1.00 90.62 317 THR A N 1
ATOM 2320 C CA . THR A 1 317 ? -28.580 11.183 9.675 1.00 90.62 317 THR A CA 1
ATOM 2321 C C . THR A 1 317 ? -27.855 12.351 10.338 1.00 90.62 317 THR A C 1
ATOM 2323 O O . THR A 1 317 ? -26.674 12.242 10.679 1.00 90.62 317 THR A O 1
ATOM 2326 N N . LEU A 1 318 ? -28.556 13.465 10.526 1.00 90.12 318 LEU A N 1
ATOM 2327 C CA . LEU A 1 318 ? -28.073 14.647 11.230 1.00 90.12 318 LEU A CA 1
ATOM 2328 C C . LEU A 1 318 ? -28.363 14.547 12.727 1.00 90.12 318 LEU A C 1
ATOM 2330 O O . LEU A 1 318 ? -29.435 14.093 13.120 1.00 90.12 318 LEU A O 1
ATOM 2334 N N . LEU A 1 319 ? -27.433 15.031 13.553 1.00 89.38 319 LEU A N 1
ATOM 2335 C CA . LEU A 1 319 ? -27.646 15.226 14.988 1.00 89.38 319 LEU A CA 1
ATOM 2336 C C . LEU A 1 319 ? -27.870 16.714 15.259 1.00 89.38 319 LEU A C 1
ATOM 2338 O O . LEU A 1 319 ? -27.001 17.532 14.947 1.00 89.38 319 LEU A O 1
ATOM 2342 N N . CYS A 1 320 ? -29.017 17.062 15.835 1.00 89.31 320 CYS A N 1
ATOM 2343 C CA . CYS A 1 320 ? -29.379 18.443 16.154 1.00 89.31 320 CYS A CA 1
ATOM 2344 C C . CYS A 1 320 ? -29.346 18.678 17.678 1.00 89.31 320 CYS A C 1
ATOM 2346 O O . CYS A 1 320 ? -29.406 17.731 18.464 1.00 89.31 320 CYS A O 1
ATOM 2348 N N . ASN A 1 321 ? -29.229 19.941 18.107 1.00 81.25 321 ASN A N 1
ATOM 2349 C CA . ASN A 1 321 ? -28.923 20.364 19.492 1.00 81.25 321 ASN A CA 1
ATOM 2350 C C . ASN A 1 321 ? -29.861 19.849 20.615 1.00 81.25 321 ASN A C 1
ATOM 2352 O O . ASN A 1 321 ? -29.578 20.082 21.786 1.00 81.25 321 ASN A O 1
ATOM 2356 N N . VAL A 1 322 ? -30.947 19.142 20.294 1.00 69.69 322 VAL A N 1
ATOM 2357 C CA . VAL A 1 322 ? -31.978 18.679 21.243 1.00 69.69 322 VAL A CA 1
ATOM 2358 C C . VAL A 1 322 ? -32.119 17.148 21.304 1.00 69.69 322 VAL A C 1
ATOM 2360 O O . VAL A 1 322 ? -33.199 16.635 21.568 1.00 69.69 322 VAL A O 1
ATOM 2363 N N . GLN A 1 323 ? -31.040 16.396 21.042 1.00 67.38 323 GLN A N 1
ATOM 2364 C CA . GLN A 1 323 ? -31.055 14.919 20.943 1.00 67.38 323 GLN A CA 1
ATOM 2365 C C . GLN A 1 323 ? -32.004 14.364 19.865 1.00 67.38 323 GLN A C 1
ATOM 2367 O O . GLN A 1 323 ? -32.291 13.168 19.842 1.00 67.38 323 GLN A O 1
ATOM 2372 N N . THR A 1 324 ? -32.469 15.203 18.942 1.00 79.69 324 THR A N 1
ATOM 2373 C CA . THR A 1 324 ? -33.236 14.756 17.784 1.00 79.69 324 THR A CA 1
ATOM 2374 C C . THR A 1 324 ? -32.286 14.373 16.658 1.00 79.69 324 THR A C 1
ATOM 2376 O O . THR A 1 324 ? -31.289 15.053 16.388 1.00 79.69 324 THR A O 1
ATOM 2379 N N . SER A 1 325 ? -32.594 13.254 16.007 1.00 84.06 325 SER A N 1
ATOM 2380 C CA . SER A 1 325 ? -31.961 12.854 14.757 1.00 84.06 325 SER A CA 1
ATOM 2381 C C . SER A 1 325 ? -32.889 13.166 13.594 1.00 84.06 325 SER A C 1
ATOM 2383 O O . SER A 1 325 ? -34.047 12.751 13.617 1.00 84.06 325 SER A O 1
ATOM 2385 N N . LEU A 1 326 ? -32.373 13.835 12.569 1.00 86.56 326 LEU A N 1
ATOM 2386 C CA . LEU A 1 326 ? -33.102 14.110 11.333 1.00 86.56 326 LEU A CA 1
ATOM 2387 C C . LEU A 1 326 ? -32.485 13.281 10.207 1.00 86.56 326 LEU A C 1
ATOM 2389 O O . LEU A 1 326 ? -31.277 13.353 9.992 1.00 86.56 326 LEU A O 1
ATOM 2393 N N . VAL A 1 327 ? -33.291 12.488 9.503 1.00 87.25 327 VAL A N 1
ATOM 2394 C CA . VAL A 1 327 ? -32.832 11.742 8.325 1.00 87.25 327 VAL A CA 1
ATOM 2395 C C . VAL A 1 327 ? -33.211 12.533 7.083 1.00 87.25 327 VAL A C 1
ATOM 2397 O O . VAL A 1 327 ? -34.378 12.857 6.896 1.00 87.25 327 VAL A O 1
ATOM 2400 N N . LEU A 1 328 ? -32.228 12.844 6.244 1.00 86.94 328 LEU A N 1
ATOM 2401 C CA . LEU A 1 328 ? -32.430 13.569 4.995 1.00 86.94 328 LEU A CA 1
ATOM 2402 C C . LEU A 1 328 ? -32.006 12.706 3.818 1.00 86.94 328 LEU A C 1
ATOM 2404 O O . LEU A 1 328 ? -30.951 12.072 3.860 1.00 86.94 328 LEU A O 1
ATOM 2408 N N . LYS A 1 329 ? -32.796 12.745 2.746 1.00 88.75 329 LYS A N 1
ATOM 2409 C CA . LYS A 1 329 ? -32.397 12.232 1.439 1.00 88.75 329 LYS A CA 1
ATOM 2410 C C . LYS A 1 329 ? -31.847 13.384 0.605 1.00 88.75 329 LYS A C 1
ATOM 2412 O O . LYS A 1 329 ? -32.532 14.371 0.360 1.00 88.75 329 LYS A O 1
ATOM 2417 N N . PHE A 1 330 ? -30.606 13.247 0.172 1.00 87.69 330 PHE A N 1
ATOM 2418 C CA . PHE A 1 330 ? -29.915 14.189 -0.689 1.00 87.69 330 PHE A CA 1
ATOM 2419 C C . PHE A 1 330 ? -29.889 13.653 -2.120 1.00 87.69 330 PHE A C 1
ATOM 2421 O O . PHE A 1 330 ? -29.517 12.500 -2.335 1.00 87.69 330 PHE A O 1
ATOM 2428 N N . VAL A 1 331 ? -30.257 14.491 -3.091 1.00 89.50 331 VAL A N 1
ATOM 2429 C CA . VAL A 1 331 ? -30.187 14.179 -4.525 1.00 89.50 331 VAL A CA 1
ATOM 2430 C C . VAL A 1 331 ? -29.537 15.355 -5.247 1.00 89.50 331 VAL A C 1
ATOM 2432 O O . VAL A 1 331 ? -30.074 16.460 -5.252 1.00 89.50 331 VAL A O 1
ATOM 2435 N N . TYR A 1 332 ? -28.385 15.124 -5.869 1.00 89.44 332 TYR A N 1
ATOM 2436 C CA . TYR A 1 332 ? -27.708 16.108 -6.707 1.00 89.44 332 TYR A CA 1
ATOM 2437 C C . TYR A 1 332 ? -27.979 15.835 -8.182 1.00 89.44 332 TYR A C 1
ATOM 2439 O O . TYR A 1 332 ? -27.550 14.816 -8.725 1.00 89.44 332 TYR A O 1
ATOM 2447 N N . GLY A 1 333 ? -28.678 16.772 -8.827 1.00 87.12 333 GLY A N 1
ATOM 2448 C CA . GLY A 1 333 ? -29.012 16.706 -10.252 1.00 87.12 333 GLY A CA 1
ATOM 2449 C C . GLY A 1 333 ? -27.890 17.141 -11.201 1.00 87.12 333 GLY A C 1
ATOM 2450 O O . GLY A 1 333 ? -28.018 16.946 -12.405 1.00 87.12 333 GLY A O 1
ATOM 2451 N N . GLY A 1 334 ? -26.804 17.733 -10.693 1.00 91.12 334 GLY A N 1
ATOM 2452 C CA . GLY A 1 334 ? -25.678 18.174 -11.519 1.00 91.12 334 GLY A CA 1
ATOM 2453 C C . GLY A 1 334 ? -24.695 17.053 -11.872 1.00 91.12 334 GLY A C 1
ATOM 2454 O O . GLY A 1 334 ? -24.930 15.873 -11.601 1.00 91.12 334 GLY A O 1
ATOM 2455 N N . THR A 1 335 ? -23.559 17.439 -12.461 1.00 95.69 335 THR A N 1
ATOM 2456 C CA . THR A 1 335 ? -22.463 16.513 -12.781 1.00 95.69 335 THR A CA 1
ATOM 2457 C C . THR A 1 335 ? -21.147 16.953 -12.149 1.00 95.69 335 THR A C 1
ATOM 2459 O O . THR A 1 335 ? -20.861 18.145 -12.051 1.00 95.69 335 THR A O 1
ATOM 2462 N N . ILE A 1 336 ? -20.326 15.986 -11.740 1.00 96.56 336 ILE A N 1
ATOM 2463 C CA . ILE A 1 336 ? -18.996 16.204 -11.163 1.00 96.56 336 ILE A CA 1
ATOM 2464 C C . ILE A 1 336 ? -17.969 15.550 -12.084 1.00 96.56 336 ILE A C 1
ATOM 2466 O O . ILE A 1 336 ? -18.042 14.349 -12.335 1.00 96.56 336 ILE A O 1
ATOM 2470 N N . ALA A 1 337 ? -17.010 16.325 -12.588 1.00 96.31 337 ALA A N 1
ATOM 2471 C CA . ALA A 1 337 ? -15.949 15.790 -13.436 1.00 96.31 337 ALA A CA 1
ATOM 2472 C C . ALA A 1 337 ? -15.030 14.841 -12.650 1.00 96.31 337 ALA A C 1
ATOM 2474 O O . ALA A 1 337 ? -14.587 15.170 -11.544 1.00 96.31 337 ALA A O 1
ATOM 2475 N N . ILE A 1 338 ? -14.723 13.688 -13.245 1.00 95.06 338 ILE A N 1
ATOM 2476 C CA . ILE A 1 338 ? -13.724 12.750 -12.739 1.00 95.06 338 ILE A CA 1
ATOM 2477 C C . ILE A 1 338 ? -12.381 13.107 -13.381 1.00 95.06 338 ILE A C 1
ATOM 2479 O O . ILE A 1 338 ? -12.266 13.273 -14.593 1.00 95.06 338 ILE A O 1
ATOM 2483 N N . ARG A 1 339 ? -11.356 13.287 -12.550 1.00 92.69 339 ARG A N 1
ATOM 2484 C CA . ARG A 1 339 ? -9.993 13.637 -12.966 1.00 92.69 339 ARG A CA 1
ATOM 2485 C C . ARG A 1 339 ? -9.271 12.412 -13.537 1.00 92.69 339 ARG A C 1
ATOM 2487 O O . ARG A 1 339 ? -9.666 11.278 -13.287 1.00 92.69 339 ARG A O 1
ATOM 2494 N N . SER A 1 340 ? -8.151 12.630 -14.227 1.00 84.81 340 SER A N 1
ATOM 2495 C CA . SER A 1 340 ? -7.323 11.556 -14.809 1.00 84.81 340 SER A CA 1
ATOM 2496 C C . SER A 1 340 ? -6.763 10.562 -13.783 1.00 84.81 340 SER A C 1
ATOM 2498 O O . SER A 1 340 ? -6.488 9.418 -14.122 1.00 84.81 340 SER A O 1
ATOM 2500 N N . ASN A 1 341 ? -6.637 10.962 -12.516 1.00 85.00 341 ASN A N 1
ATOM 2501 C CA . ASN A 1 341 ? -6.276 10.076 -11.404 1.00 85.00 341 ASN A CA 1
ATOM 2502 C C . ASN A 1 341 ? -7.489 9.346 -10.786 1.00 85.00 341 ASN A C 1
ATOM 2504 O O . ASN A 1 341 ? -7.400 8.871 -9.658 1.00 85.00 341 ASN A O 1
ATOM 2508 N N . ALA A 1 342 ? -8.629 9.328 -11.483 1.00 92.62 342 ALA A N 1
ATOM 2509 C CA . ALA A 1 342 ? -9.896 8.748 -11.050 1.00 92.62 342 ALA A CA 1
ATOM 2510 C C . ALA A 1 342 ? -10.488 9.336 -9.754 1.00 92.62 342 ALA A C 1
ATOM 2512 O O . ALA A 1 342 ? -11.311 8.697 -9.100 1.00 92.62 342 ALA A O 1
ATOM 2513 N N . SER A 1 343 ? -10.108 10.562 -9.379 1.00 95.19 343 SER A N 1
ATOM 2514 C CA . SER A 1 343 ? -10.710 11.282 -8.249 1.00 95.19 343 SER A CA 1
ATOM 2515 C C . SER A 1 343 ? -11.746 12.311 -8.702 1.00 95.19 343 SER A C 1
ATOM 2517 O O . SER A 1 343 ? -11.666 12.844 -9.806 1.00 95.19 343 SER A O 1
ATOM 2519 N N . PHE A 1 344 ? -12.708 12.631 -7.841 1.00 96.56 344 PHE A N 1
ATOM 2520 C CA . PHE A 1 344 ? -13.686 13.692 -8.069 1.00 96.56 344 PHE A CA 1
ATOM 2521 C C . PHE A 1 344 ? -13.973 14.467 -6.781 1.00 96.56 344 PHE A C 1
ATOM 2523 O O . PHE A 1 344 ? -13.837 13.949 -5.669 1.00 96.56 344 PHE A O 1
ATOM 2530 N N . SER A 1 345 ? -14.367 15.732 -6.927 1.00 96.62 345 SER A N 1
ATOM 2531 C CA . SER A 1 345 ? -14.739 16.591 -5.802 1.00 96.62 345 SER A CA 1
ATOM 2532 C C . SER A 1 345 ? -15.717 17.677 -6.237 1.00 96.62 345 SER A C 1
ATOM 2534 O O . SER A 1 345 ? -15.475 18.314 -7.263 1.00 96.62 345 SER A O 1
ATOM 2536 N N . ALA A 1 346 ? -16.750 17.945 -5.442 1.00 94.44 346 ALA A N 1
ATOM 2537 C CA . ALA A 1 346 ? -17.671 19.058 -5.663 1.00 94.44 346 ALA A CA 1
ATOM 2538 C C . ALA A 1 346 ? -18.118 19.686 -4.342 1.00 94.44 346 ALA A C 1
ATOM 2540 O O . ALA A 1 346 ? -18.357 18.980 -3.364 1.00 94.44 346 ALA A O 1
ATOM 2541 N N . GLY A 1 347 ? -18.263 21.010 -4.342 1.00 91.44 347 GLY A N 1
ATOM 2542 C CA . GLY A 1 347 ? -19.061 21.733 -3.357 1.00 91.44 347 GLY A CA 1
ATOM 2543 C C . GLY A 1 347 ? -20.432 22.020 -3.957 1.00 91.44 347 GLY A C 1
ATOM 2544 O O . GLY A 1 347 ? -20.521 22.562 -5.055 1.00 91.44 347 GLY A O 1
ATOM 2545 N N . ILE A 1 348 ? -21.490 21.629 -3.261 1.00 86.25 348 ILE A N 1
ATOM 2546 C CA . ILE A 1 348 ? -22.871 21.751 -3.714 1.00 86.25 348 ILE A CA 1
ATOM 2547 C C . ILE A 1 348 ? -23.607 22.597 -2.690 1.00 86.25 348 ILE A C 1
ATOM 2549 O O . ILE A 1 348 ? -23.821 22.157 -1.568 1.00 86.25 348 ILE A O 1
ATOM 2553 N N . ASN A 1 349 ? -24.015 23.800 -3.069 1.00 83.50 349 ASN A N 1
ATOM 2554 C CA . ASN A 1 349 ? -24.902 24.602 -2.237 1.00 83.50 349 ASN A CA 1
ATOM 2555 C C . ASN A 1 349 ? -26.337 24.277 -2.639 1.00 83.50 349 ASN A C 1
ATOM 2557 O O . ASN A 1 349 ? -26.697 24.439 -3.803 1.00 83.50 349 ASN A O 1
ATOM 2561 N N . SER A 1 350 ? -27.135 23.783 -1.695 1.00 73.62 350 SER A N 1
ATOM 2562 C CA . SER A 1 350 ? -28.526 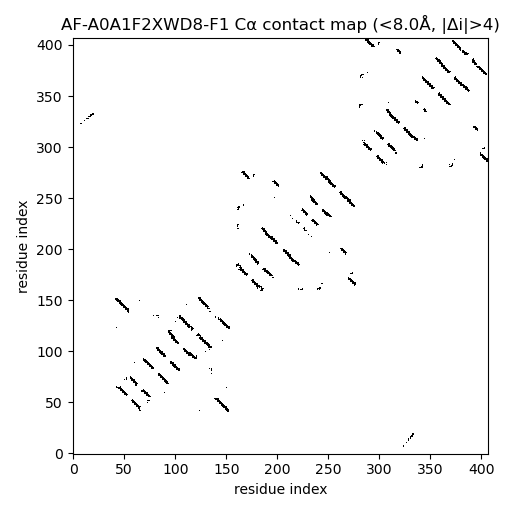23.418 -1.948 1.00 73.62 350 SER A CA 1
ATOM 2563 C C . SER A 1 350 ? -29.431 23.975 -0.857 1.00 73.62 350 SER A C 1
ATOM 2565 O O . SER A 1 350 ? -29.108 23.923 0.332 1.00 73.62 350 SER A O 1
ATOM 2567 N N . ALA A 1 351 ? -30.584 24.491 -1.276 1.00 76.44 351 ALA A N 1
ATOM 2568 C CA . ALA A 1 351 ? -31.706 24.754 -0.392 1.00 76.44 351 ALA A CA 1
ATOM 2569 C C . ALA A 1 351 ? -32.648 23.548 -0.466 1.00 76.44 351 ALA A C 1
ATOM 2571 O O . ALA A 1 351 ? -33.203 23.248 -1.522 1.00 76.44 351 ALA A O 1
ATOM 2572 N N . PHE A 1 352 ? -32.799 22.826 0.638 1.00 72.25 352 PHE A N 1
ATOM 2573 C CA . PHE A 1 352 ? -33.747 21.725 0.750 1.00 72.25 352 PHE A CA 1
ATOM 2574 C C . PHE A 1 352 ? -35.070 22.285 1.253 1.00 72.25 352 PHE A C 1
ATOM 2576 O O . PHE A 1 352 ? -35.090 22.872 2.333 1.00 72.25 352 PHE A O 1
ATOM 2583 N N . PRO A 1 353 ? -36.182 22.117 0.531 1.00 68.38 353 PRO A N 1
ATOM 2584 C CA . PRO A 1 353 ? -37.479 22.460 1.087 1.00 68.38 353 PRO A CA 1
ATOM 2585 C C . PRO A 1 353 ? -37.771 21.533 2.277 1.00 68.38 353 PRO A C 1
ATOM 2587 O O . PRO A 1 353 ? -37.748 20.310 2.144 1.00 68.38 353 PRO A O 1
ATOM 2590 N N . LEU A 1 354 ? -38.022 22.123 3.444 1.00 70.94 354 LEU A N 1
ATOM 2591 C CA . LEU A 1 354 ? -38.584 21.453 4.615 1.00 70.94 354 LEU A CA 1
ATOM 2592 C C . LEU A 1 354 ? -39.915 22.133 4.948 1.00 70.94 354 LEU A C 1
ATOM 2594 O O . LEU A 1 354 ? -40.062 23.344 4.742 1.00 70.94 354 LEU A O 1
ATOM 2598 N N . GLU A 1 355 ? -40.876 21.371 5.468 1.00 62.94 355 GLU A N 1
ATOM 2599 C CA . GLU A 1 355 ? -42.099 21.943 6.038 1.00 62.94 355 GLU A CA 1
ATOM 2600 C C . GLU A 1 355 ? -41.720 22.898 7.184 1.00 62.94 355 GLU A C 1
ATOM 2602 O O . GLU A 1 355 ? -41.060 22.498 8.141 1.00 62.94 355 GLU A O 1
ATOM 2607 N N . GLY A 1 356 ? -42.083 24.179 7.062 1.00 63.88 356 GLY A N 1
ATOM 2608 C CA . GLY A 1 356 ? -41.757 25.215 8.055 1.00 63.88 356 GLY A CA 1
ATOM 2609 C C . GLY A 1 356 ? -40.533 26.090 7.745 1.00 63.88 356 GLY A C 1
ATOM 2610 O O . GLY A 1 356 ? -40.264 27.024 8.498 1.00 63.88 356 GLY A O 1
ATOM 2611 N N . GLY A 1 357 ? -39.840 25.857 6.626 1.00 64.38 357 GLY A N 1
ATOM 2612 C CA . GLY A 1 357 ? -38.733 26.695 6.155 1.00 64.38 357 GLY A CA 1
ATOM 2613 C C . GLY A 1 357 ? -37.568 25.852 5.649 1.00 64.38 357 GLY A C 1
ATOM 2614 O O . GLY A 1 357 ? -37.129 24.925 6.318 1.00 64.38 357 GLY A O 1
ATOM 2615 N N . GLY A 1 358 ? -37.074 26.138 4.443 1.00 76.56 358 GLY A N 1
ATOM 2616 C CA . GLY A 1 358 ? -36.037 25.319 3.817 1.00 76.56 358 GLY A CA 1
ATOM 2617 C C . GLY A 1 358 ? -34.738 25.236 4.630 1.00 76.56 358 GLY A C 1
ATOM 2618 O O . GLY A 1 358 ? -34.303 26.211 5.241 1.00 76.56 358 GLY A O 1
ATOM 2619 N N . LEU A 1 359 ? -34.088 24.073 4.605 1.00 80.62 359 LEU A N 1
ATOM 2620 C CA . LEU A 1 359 ? -32.723 23.888 5.085 1.00 80.62 359 LEU A CA 1
ATOM 2621 C C . LEU A 1 359 ? -31.758 24.419 4.027 1.00 80.62 359 LEU A C 1
ATOM 2623 O O . LEU A 1 359 ? -31.657 23.862 2.938 1.00 80.62 359 LEU A O 1
ATOM 2627 N N . ALA A 1 360 ? -31.002 25.459 4.353 1.00 78.81 360 ALA A N 1
ATOM 2628 C CA . ALA A 1 360 ? -29.834 25.827 3.566 1.00 78.81 360 ALA A CA 1
ATOM 2629 C C . ALA A 1 360 ? -28.642 25.010 4.074 1.00 78.81 360 ALA A C 1
ATOM 2631 O O . ALA A 1 360 ? -28.262 25.133 5.240 1.00 78.81 360 ALA A O 1
ATOM 2632 N N . ALA A 1 361 ? -28.057 24.164 3.224 1.00 82.94 361 ALA A N 1
ATOM 2633 C CA . ALA A 1 361 ? -26.801 23.505 3.560 1.00 82.94 361 ALA A CA 1
ATOM 2634 C C . ALA A 1 361 ? -25.894 23.351 2.337 1.00 82.94 361 ALA A C 1
ATOM 2636 O O . ALA A 1 361 ? -26.336 23.039 1.228 1.00 82.94 361 ALA A O 1
ATOM 2637 N N . GLY A 1 362 ? -24.597 23.546 2.565 1.00 85.12 362 GLY A N 1
ATOM 2638 C CA . GLY A 1 362 ? -23.566 23.143 1.617 1.00 85.12 362 GLY A CA 1
ATOM 2639 C C . GLY A 1 362 ? -23.236 21.665 1.809 1.00 85.12 362 GLY A C 1
ATOM 2640 O O . GLY A 1 362 ? -23.150 21.196 2.938 1.00 85.12 362 GLY A O 1
ATOM 2641 N N . LEU A 1 363 ? -23.014 20.923 0.734 1.00 88.31 363 LEU A N 1
ATOM 2642 C CA . LEU A 1 363 ? -22.470 19.573 0.756 1.00 88.31 363 LEU A CA 1
ATOM 2643 C C . LEU A 1 363 ? -21.138 19.574 0.012 1.00 88.31 363 LEU A C 1
ATOM 2645 O O . LEU A 1 363 ? -21.088 19.863 -1.178 1.00 88.31 363 LEU A O 1
ATOM 2649 N N . SER A 1 364 ? -20.058 19.224 0.699 1.00 93.31 364 SER A N 1
ATOM 2650 C CA . SER A 1 364 ? -18.777 18.937 0.054 1.00 93.31 364 SER A CA 1
ATOM 2651 C C . SER A 1 364 ? -18.648 17.432 -0.119 1.00 93.31 364 SER A C 1
ATOM 2653 O O . SER A 1 364 ? -18.705 16.712 0.876 1.00 93.31 364 SER A O 1
ATOM 2655 N N . ILE A 1 365 ? -18.504 16.958 -1.356 1.00 95.38 365 ILE A N 1
ATOM 2656 C CA . ILE A 1 365 ? -18.318 15.544 -1.701 1.00 95.38 365 ILE A CA 1
ATOM 2657 C C . ILE A 1 365 ? -16.919 15.364 -2.281 1.00 95.38 365 ILE A C 1
ATOM 2659 O O . ILE A 1 365 ? -16.499 16.128 -3.150 1.00 95.38 365 ILE A O 1
ATOM 2663 N N . THR A 1 366 ? -16.224 14.316 -1.851 1.00 97.12 366 THR A N 1
ATOM 2664 C CA . THR A 1 366 ? -14.998 13.812 -2.473 1.00 97.12 366 THR A CA 1
ATOM 2665 C C . THR A 1 366 ? -15.105 12.311 -2.701 1.00 97.12 366 THR A C 1
ATOM 2667 O O . THR A 1 366 ? -15.718 11.606 -1.899 1.00 97.12 366 THR A O 1
ATOM 2670 N N . GLY A 1 367 ? -14.492 11.809 -3.771 1.00 96.81 367 GLY A N 1
ATOM 2671 C CA . GLY A 1 367 ? -14.409 10.376 -4.030 1.00 96.81 367 GLY A CA 1
ATOM 2672 C C . GLY A 1 367 ? -13.272 9.992 -4.969 1.00 96.81 367 GLY A C 1
ATOM 2673 O O . GLY A 1 367 ? -12.665 10.842 -5.619 1.00 96.81 367 GLY A O 1
ATOM 2674 N N . THR A 1 368 ? -12.972 8.699 -5.009 1.00 96.12 368 THR A N 1
ATOM 2675 C CA . THR A 1 368 ? -11.969 8.076 -5.874 1.00 96.12 368 THR A CA 1
ATOM 2676 C C . THR A 1 368 ? -12.453 6.707 -6.330 1.00 96.12 368 THR A C 1
ATOM 2678 O O . THR A 1 368 ? -13.126 6.009 -5.569 1.00 96.12 368 THR A O 1
ATOM 2681 N N . PHE A 1 369 ? -12.092 6.307 -7.547 1.00 94.31 369 PHE A N 1
ATOM 2682 C CA . PHE A 1 369 ? -12.327 4.954 -8.049 1.00 94.31 369 PHE A CA 1
ATOM 2683 C C . PHE A 1 369 ? -11.048 4.125 -7.957 1.00 94.31 369 PHE A C 1
ATOM 2685 O O . PHE A 1 369 ? -9.979 4.562 -8.380 1.00 94.31 369 PHE A O 1
ATOM 2692 N N . GLN A 1 370 ? -11.164 2.912 -7.428 1.00 90.81 370 GLN A N 1
ATOM 2693 C CA . GLN A 1 370 ? -10.085 1.937 -7.359 1.00 90.81 370 GLN A CA 1
ATOM 2694 C C . GLN A 1 370 ? -10.665 0.535 -7.549 1.00 90.81 370 GLN A C 1
ATOM 2696 O O . GLN A 1 370 ? -11.567 0.132 -6.821 1.00 90.81 370 GLN A O 1
ATOM 2701 N N . ALA A 1 371 ? -10.155 -0.204 -8.540 1.00 86.50 371 ALA A N 1
ATOM 2702 C CA . ALA A 1 371 ? -10.551 -1.591 -8.813 1.00 86.50 371 ALA A CA 1
ATOM 2703 C C . ALA A 1 371 ? -12.082 -1.806 -8.906 1.00 86.50 371 ALA A C 1
ATOM 2705 O O . ALA A 1 371 ? -12.629 -2.733 -8.317 1.00 86.50 371 ALA A O 1
ATOM 2706 N N . GLY A 1 372 ? -12.793 -0.917 -9.610 1.00 87.75 372 GLY A N 1
ATOM 2707 C CA . GLY A 1 372 ? -14.251 -1.012 -9.781 1.00 87.75 372 GLY A CA 1
ATOM 2708 C C . GLY A 1 372 ? -15.082 -0.604 -8.556 1.00 87.75 372 GLY A C 1
ATOM 2709 O O . GLY A 1 372 ? -16.310 -0.586 -8.638 1.00 87.75 372 GLY A O 1
ATOM 2710 N N . VAL A 1 373 ? -14.436 -0.216 -7.453 1.00 93.62 373 VAL A N 1
ATOM 2711 C CA . VAL A 1 373 ? -15.076 0.329 -6.252 1.00 93.62 373 VAL A CA 1
ATOM 2712 C C . VAL A 1 373 ? -14.826 1.829 -6.191 1.00 93.62 373 VAL A C 1
ATOM 2714 O O . VAL A 1 373 ? -13.701 2.302 -6.344 1.00 93.62 373 VAL A O 1
ATOM 2717 N N . ALA A 1 374 ? -15.878 2.594 -5.951 1.00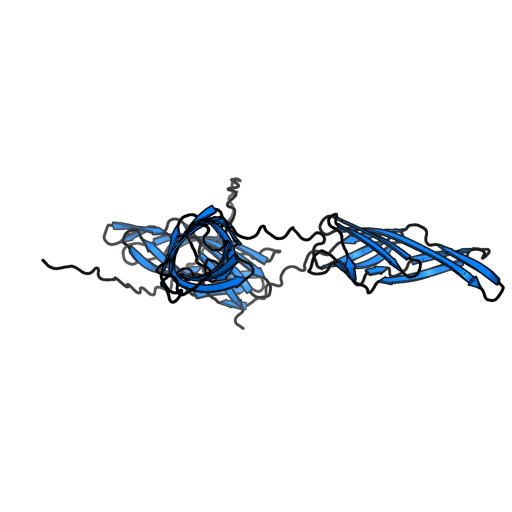 96.38 374 ALA A N 1
ATOM 2718 C CA . ALA A 1 374 ? -15.786 4.002 -5.632 1.00 96.38 374 ALA A CA 1
ATOM 2719 C C . ALA A 1 374 ? -15.850 4.188 -4.117 1.00 96.38 374 ALA A C 1
ATOM 2721 O O . ALA A 1 374 ? -16.727 3.640 -3.455 1.00 96.38 374 ALA A O 1
ATOM 2722 N N . SER A 1 375 ? -14.953 4.987 -3.557 1.00 96.62 375 SER A N 1
ATOM 2723 C CA . SER A 1 375 ? -14.973 5.321 -2.132 1.00 96.62 375 SER A CA 1
ATOM 2724 C C . SER A 1 375 ? -14.719 6.802 -1.926 1.00 96.62 375 SER A C 1
ATOM 2726 O O . SER A 1 375 ? -14.112 7.460 -2.772 1.00 96.62 375 SER A O 1
ATOM 2728 N N . GLY A 1 376 ? -15.194 7.351 -0.815 1.00 96.94 376 GLY A N 1
ATOM 2729 C CA . GLY A 1 376 ? -15.067 8.779 -0.589 1.00 96.94 376 GLY A CA 1
ATOM 2730 C C . GLY A 1 376 ? -15.625 9.259 0.734 1.00 96.94 376 GLY A C 1
ATOM 2731 O O . GLY A 1 376 ? -15.848 8.491 1.672 1.00 96.94 376 GLY A O 1
ATOM 2732 N N . SER A 1 377 ? -15.834 10.568 0.810 1.00 96.19 377 SER A N 1
ATOM 2733 C CA . SER A 1 377 ? -16.467 11.205 1.955 1.00 96.19 377 SER A CA 1
ATOM 2734 C C . SER A 1 377 ? -17.355 12.361 1.535 1.00 96.19 377 SER A C 1
ATOM 2736 O O . SER A 1 377 ? -17.162 12.946 0.472 1.00 96.19 377 SER A O 1
ATOM 2738 N N . PHE A 1 378 ? -18.313 12.713 2.380 1.00 94.06 378 PHE A N 1
ATOM 2739 C CA . PHE A 1 378 ? -18.996 13.990 2.275 1.00 94.06 378 PHE A CA 1
ATOM 2740 C C . PHE A 1 378 ? -19.159 14.661 3.641 1.00 94.06 378 PHE A C 1
ATOM 2742 O O . PHE A 1 378 ? -19.112 14.015 4.694 1.00 94.06 378 PHE A O 1
ATOM 2749 N N . VAL A 1 379 ? -19.312 15.982 3.615 1.00 92.06 379 VAL A N 1
ATOM 2750 C CA . VAL A 1 379 ? -19.514 16.841 4.786 1.00 92.06 379 VAL A CA 1
ATOM 2751 C C . VAL A 1 379 ? -20.657 17.801 4.478 1.00 92.06 379 VAL A C 1
ATOM 2753 O O . VAL A 1 379 ? -20.606 18.476 3.450 1.00 92.06 379 VAL A O 1
ATOM 2756 N N . LEU A 1 380 ? -21.652 17.890 5.368 1.00 89.94 380 LEU A N 1
ATOM 2757 C CA . LEU A 1 380 ? -22.604 19.002 5.341 1.00 89.94 380 LEU A CA 1
ATOM 2758 C C . LEU A 1 380 ? -22.011 20.199 6.090 1.00 89.94 380 LEU A C 1
ATOM 2760 O O . LEU A 1 380 ? -21.630 20.090 7.256 1.00 89.94 380 LEU A O 1
ATOM 2764 N N . LEU A 1 381 ? -21.950 21.336 5.411 1.00 86.69 381 LEU A N 1
ATOM 2765 C CA . LEU A 1 381 ? -21.510 22.615 5.942 1.00 86.69 381 LEU A CA 1
ATOM 2766 C C . LEU A 1 381 ? -22.698 23.299 6.619 1.00 86.69 381 LEU A C 1
ATOM 2768 O O . LEU A 1 381 ? -23.673 23.646 5.956 1.00 86.69 381 LEU A O 1
ATOM 2772 N N . GLU A 1 382 ? -22.589 23.434 7.943 1.00 83.88 382 GLU A N 1
ATOM 2773 C CA . GLU A 1 382 ? -23.466 24.228 8.818 1.00 83.88 382 GLU A CA 1
ATOM 2774 C C . GLU A 1 382 ? -24.977 24.100 8.535 1.00 83.88 382 GLU A C 1
ATOM 2776 O O . GLU A 1 382 ? -25.649 25.111 8.331 1.00 83.88 382 GLU A O 1
ATOM 2781 N N . PRO A 1 383 ? -25.554 22.878 8.540 1.00 86.06 383 PRO A N 1
ATOM 2782 C CA . PRO A 1 383 ? -26.978 22.719 8.286 1.00 86.06 383 PRO A CA 1
ATOM 2783 C C . PRO A 1 383 ? -27.793 23.404 9.390 1.00 86.06 383 PRO A C 1
ATOM 2785 O O . PRO A 1 383 ? -27.762 22.986 10.555 1.00 86.06 383 PRO A O 1
ATOM 2788 N N . GLN A 1 384 ? -28.528 24.449 9.010 1.00 86.62 384 GLN A N 1
ATOM 2789 C CA . GLN A 1 384 ? -29.436 25.172 9.891 1.00 86.62 384 GLN A CA 1
ATOM 2790 C C . GLN A 1 384 ? -30.792 25.405 9.230 1.00 86.62 384 GLN A C 1
ATOM 2792 O O . GLN A 1 384 ? -30.869 25.737 8.047 1.00 86.62 384 GLN A O 1
ATOM 2797 N N . PHE A 1 385 ? -31.860 25.236 10.002 1.00 86.62 385 PHE A N 1
ATOM 2798 C CA . PHE A 1 385 ? -33.223 25.464 9.531 1.00 86.62 385 PHE A CA 1
ATOM 2799 C C . PHE A 1 385 ? -34.107 26.009 10.661 1.00 86.62 385 PHE A C 1
ATOM 2801 O O . PHE A 1 385 ? -33.892 25.659 11.829 1.00 86.62 385 PHE A O 1
ATOM 2808 N N . PRO A 1 386 ? -35.083 26.873 10.343 1.00 86.56 386 PRO A N 1
ATOM 2809 C CA . PRO A 1 386 ? -36.127 27.254 11.278 1.00 86.56 386 PRO A CA 1
ATOM 2810 C C . PRO A 1 386 ? -37.229 26.184 11.295 1.00 86.56 386 PRO A C 1
ATOM 2812 O O . PRO A 1 386 ? -37.617 25.664 10.254 1.00 86.56 386 PRO A O 1
ATOM 2815 N N . TYR A 1 387 ? -37.751 25.864 12.474 1.00 84.56 387 TYR A N 1
ATOM 2816 C CA . TYR A 1 387 ? -38.940 25.026 12.634 1.00 84.56 387 TYR A CA 1
ATOM 2817 C C . TYR A 1 387 ? -39.712 25.504 13.867 1.00 84.56 387 TYR A C 1
ATOM 2819 O O . TYR A 1 387 ? -39.115 25.702 14.925 1.00 84.56 387 TYR A O 1
ATOM 2827 N N . GLU A 1 388 ? -41.013 25.769 13.711 1.00 86.94 388 GLU A N 1
ATOM 2828 C CA . GLU A 1 388 ? -41.887 26.298 14.777 1.00 86.94 388 GLU A CA 1
ATOM 2829 C C . GLU A 1 388 ? -41.284 27.516 15.518 1.00 86.94 388 GLU A C 1
ATOM 2831 O O . GLU A 1 388 ? -41.304 27.617 16.742 1.00 86.94 388 GLU A O 1
ATOM 2836 N N . GLY A 1 389 ? -40.677 28.447 14.770 1.00 86.06 389 GLY A N 1
ATOM 2837 C CA . GLY A 1 389 ? -40.060 29.659 15.329 1.00 86.06 389 GLY A CA 1
ATOM 2838 C C . GLY A 1 389 ? -38.718 29.449 16.047 1.00 86.06 389 GLY A C 1
ATOM 2839 O O . GLY A 1 389 ? -38.119 30.421 16.502 1.00 86.06 389 GLY A O 1
ATOM 2840 N N . THR A 1 390 ? -38.204 28.216 16.114 1.00 86.00 390 THR A N 1
ATOM 2841 C CA . THR A 1 390 ? -36.902 27.885 16.713 1.00 86.00 390 THR A CA 1
ATOM 2842 C C . THR A 1 390 ? -35.871 27.550 15.635 1.00 86.00 390 THR A C 1
ATOM 2844 O O . THR A 1 390 ? -36.151 26.803 14.700 1.00 86.00 390 THR A O 1
ATOM 2847 N N . TRP A 1 391 ? -34.650 28.076 15.766 1.00 85.62 391 TRP A N 1
ATOM 2848 C CA . TRP A 1 391 ? -33.536 27.732 14.877 1.00 85.62 391 TRP A CA 1
ATOM 2849 C C . TRP A 1 391 ? -32.816 26.470 15.346 1.00 85.62 391 TRP A C 1
ATOM 2851 O O . TRP A 1 391 ? -32.202 26.442 16.416 1.00 85.62 391 TRP A O 1
ATOM 2861 N N . TYR A 1 392 ? -32.820 25.444 14.501 1.00 86.12 392 TYR A N 1
ATOM 2862 C CA . TYR A 1 392 ? -32.079 24.213 14.728 1.00 86.12 392 TYR A CA 1
ATOM 2863 C C . TYR A 1 392 ? -30.745 24.285 14.001 1.00 86.12 392 TYR A C 1
ATOM 2865 O O . TYR A 1 392 ? -30.692 24.489 12.792 1.00 86.12 392 TYR A O 1
ATOM 2873 N N . ARG A 1 393 ? -29.655 24.089 14.748 1.00 88.56 393 ARG A N 1
ATOM 2874 C CA . ARG A 1 393 ? -28.331 23.826 14.180 1.00 88.56 393 ARG A CA 1
ATOM 2875 C C . ARG A 1 393 ? -28.057 22.344 14.301 1.00 88.56 393 ARG A C 1
ATOM 2877 O O . ARG A 1 393 ? -28.120 21.785 15.400 1.00 88.56 393 ARG A O 1
ATOM 2884 N N . CYS A 1 394 ? -27.749 21.727 13.176 1.00 90.88 394 CYS A N 1
ATOM 2885 C CA . CYS A 1 394 ? -27.403 20.324 13.125 1.00 90.88 394 CYS A CA 1
ATOM 2886 C C . CYS A 1 394 ? -25.933 20.169 12.761 1.00 90.88 394 CYS A C 1
ATOM 2888 O O . CYS A 1 394 ? -25.282 21.074 12.237 1.00 90.88 394 CYS A O 1
ATOM 2890 N N . ARG A 1 395 ? -25.379 19.007 13.083 1.00 86.25 395 ARG A N 1
ATOM 2891 C CA . ARG A 1 395 ? -24.015 18.649 12.715 1.00 86.25 395 ARG A CA 1
ATOM 2892 C C . ARG A 1 395 ? -24.038 17.314 12.002 1.00 86.25 395 ARG A C 1
ATOM 2894 O O . ARG A 1 395 ? -24.644 16.354 12.477 1.00 86.25 395 ARG A O 1
ATOM 2901 N N . LEU A 1 396 ? -23.326 17.265 10.885 1.00 84.69 396 LEU A N 1
ATOM 2902 C CA . LEU A 1 396 ? -22.872 16.022 10.294 1.00 84.69 396 LEU A CA 1
ATOM 2903 C C . LEU A 1 396 ? -21.347 16.031 10.354 1.00 84.69 396 LEU A C 1
ATOM 2905 O O . LEU A 1 396 ? -20.702 16.901 9.771 1.00 84.69 396 LEU A O 1
ATOM 2909 N N . GLY A 1 397 ? -20.767 15.075 11.076 1.00 84.75 397 GLY A N 1
ATOM 2910 C CA . GLY A 1 397 ? -19.337 14.813 10.943 1.00 84.75 397 GLY A CA 1
ATOM 2911 C C . GLY A 1 397 ? -19.012 14.357 9.518 1.00 84.75 397 GLY A C 1
ATOM 2912 O O . GLY A 1 397 ? -19.895 13.949 8.765 1.00 84.75 397 GLY A O 1
ATOM 2913 N N . ARG A 1 398 ? -17.735 14.378 9.134 1.00 91.81 398 ARG A N 1
ATOM 2914 C CA . ARG A 1 398 ? -17.320 13.755 7.871 1.00 91.81 398 ARG A CA 1
ATOM 2915 C C . ARG A 1 398 ? -17.834 12.315 7.820 1.00 91.81 398 ARG A C 1
ATOM 2917 O O . ARG A 1 398 ? -17.496 11.510 8.682 1.00 91.81 398 ARG A O 1
ATOM 2924 N N . THR A 1 399 ? -18.644 12.015 6.812 1.00 92.56 399 THR A N 1
ATOM 2925 C CA . THR A 1 399 ? -19.232 10.691 6.609 1.00 92.56 399 THR A CA 1
ATOM 2926 C C . THR A 1 399 ? -18.538 10.046 5.424 1.00 92.56 399 THR A C 1
ATOM 2928 O O . THR A 1 399 ? -18.532 10.612 4.332 1.00 92.56 399 THR A O 1
ATOM 2931 N N . THR A 1 400 ? -17.909 8.891 5.636 1.00 95.19 400 THR A N 1
ATOM 2932 C CA . THR A 1 400 ? -17.292 8.115 4.556 1.00 95.19 400 THR A CA 1
ATOM 2933 C C . THR A 1 400 ? -18.298 7.156 3.934 1.00 95.19 400 THR A C 1
ATOM 2935 O O . THR A 1 400 ? -19.282 6.755 4.566 1.00 95.19 400 THR A O 1
ATOM 2938 N N . TRP A 1 401 ? -18.062 6.811 2.674 1.00 97.19 401 TRP A N 1
ATOM 2939 C CA . TRP A 1 401 ? -18.933 5.947 1.890 1.00 97.19 401 TRP A CA 1
ATOM 2940 C C . TRP A 1 401 ? -18.128 5.065 0.935 1.00 97.19 401 TRP A C 1
ATOM 2942 O O . TRP A 1 401 ? -16.992 5.388 0.579 1.00 97.19 401 TRP A O 1
ATOM 2952 N N . SER A 1 402 ? -18.726 3.941 0.542 1.00 95.56 402 SER A N 1
ATOM 2953 C CA . SER A 1 402 ? -18.202 3.019 -0.468 1.00 95.56 402 SER A CA 1
ATOM 2954 C C . SER A 1 402 ? -19.345 2.526 -1.349 1.00 95.56 402 SER A C 1
ATOM 2956 O O . SER A 1 402 ? -20.429 2.237 -0.841 1.00 95.56 402 SER A O 1
ATOM 2958 N N . ALA A 1 403 ? -19.112 2.447 -2.655 1.00 97.12 403 ALA A N 1
ATOM 2959 C CA . ALA A 1 403 ? -20.077 2.037 -3.663 1.00 97.12 40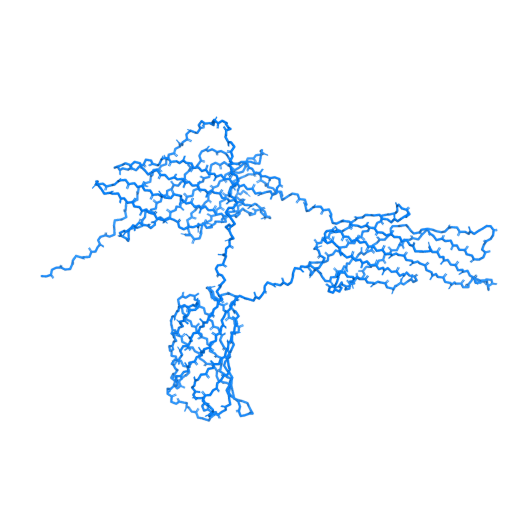3 ALA A CA 1
ATOM 2960 C C . ALA A 1 403 ? -19.405 1.165 -4.727 1.00 97.12 403 ALA A C 1
ATOM 2962 O O . ALA A 1 403 ? -18.296 1.449 -5.169 1.00 97.12 403 ALA A O 1
ATOM 2963 N N . SER A 1 404 ? -20.089 0.112 -5.161 1.00 96.56 404 SER A N 1
ATOM 2964 C CA . SER A 1 404 ? -19.640 -0.752 -6.258 1.00 96.56 404 SER A CA 1
ATOM 2965 C C . SER A 1 404 ? -20.570 -0.592 -7.450 1.00 96.56 404 SER A C 1
ATOM 2967 O O . SER A 1 404 ? -21.743 -0.248 -7.278 1.00 96.56 404 SER A O 1
ATOM 2969 N N . ARG A 1 405 ? -20.051 -0.829 -8.657 1.00 96.44 405 ARG A N 1
ATOM 2970 C CA . ARG A 1 405 ? -20.872 -0.831 -9.870 1.00 96.44 405 ARG A CA 1
ATOM 2971 C C . ARG A 1 405 ? -21.943 -1.919 -9.753 1.00 96.44 405 ARG A C 1
ATOM 2973 O O . ARG A 1 405 ? -21.624 -3.062 -9.440 1.00 96.44 405 ARG A O 1
ATOM 2980 N N . ILE A 1 406 ? -23.195 -1.550 -9.987 1.00 94.25 406 ILE A N 1
ATOM 2981 C CA . ILE A 1 406 ? -24.320 -2.466 -10.136 1.00 94.25 406 ILE A CA 1
ATOM 2982 C C . ILE A 1 406 ? -24.608 -2.601 -11.633 1.00 94.25 406 ILE A C 1
ATOM 2984 O O . ILE A 1 406 ? -24.853 -1.609 -12.323 1.00 94.25 406 ILE A O 1
ATOM 2988 N N . GLY A 1 407 ? -24.483 -3.820 -12.147 1.00 67.94 407 GLY A N 1
ATOM 2989 C CA . GLY A 1 407 ? -24.578 -4.130 -13.571 1.00 67.94 407 GLY A CA 1
ATOM 2990 C C . GLY A 1 407 ? -24.066 -5.522 -13.855 1.00 67.94 407 GLY A C 1
ATOM 2991 O O . GLY A 1 407 ? -22.867 -5.744 -13.570 1.00 67.94 407 GLY A O 1
#

Mean predicted aligned error: 15.27 Å

Nearest PDB structures (foldseek):
  8th2-assembly1_C  TM=6.476E-01  e=6.119E-01  Pisum sativum
  7uqn-assembly1_A-2  TM=4.391E-01  e=4.031E+00  Papaver somniferum
  6ehb-assembly1_B  TM=1.510E-01  e=6.119E-01  Vibrio cholerae O395
  6ehb-assembly1_C  TM=1.123E-01  e=2.439E-01  Vibrio cholerae O395
  5onu-assembly1_C  TM=1.201E-01  e=4.627E+00  Vibrio cholerae

Sequence (407 aa):
MGRHLPKTLSIGALLAVAILASSSAADKPGTRAAETRSAAATLAGRVTIVTSLESSLRGTFTIRGAISDSGSVQARRAVAASRVRLTETLKGKKGTIRLLATQICGSGGSTWRVLSGSGEYRELTGGGRGTGRISCVGRQPRVRLVHTGSVGTPPPPPPPIAPPGLYAGTTSQSDIVTFEALSDGHSIASLRFHQVRVRCDPDVPPTVAFLSASFPGRYPVDQDGIFAIAESDYTVTGVFTGTSARGTLSYESSRTDPFGTLRTCRSGTLTWGATSPPPPPPAVTPGRYCGVTVQTRSVCFDVTPELRVARFETEVTLLCNVQTSLVLKFVYGGTIAIRSNASFSAGINSAFPLEGGGLAAGLSITGTFQAGVASGSFVLLEPQFPYEGTWYRCRLGRTTWSASRIG

Radius of gyration: 32.64 Å; Cα contacts (8 Å, |Δi|>4): 989; chains: 1; bounding box: 90×60×82 Å

pLDDT: mean 85.83, std 18.24, range [30.84, 98.5]

Solvent-accessible surface area (backbone atoms only — not comparable to full-atom values): 21869 Å² total; per-residue (Å²): 139,84,82,82,74,85,78,80,77,81,80,84,75,88,73,89,67,88,53,89,78,83,87,80,82,89,80,87,81,80,89,74,86,72,84,73,76,85,65,75,73,69,56,54,35,50,34,38,37,38,38,42,29,39,61,83,33,36,41,38,34,40,37,37,66,58,50,75,46,47,40,40,30,43,49,45,81,46,76,55,94,67,28,36,39,37,39,35,40,37,45,38,85,56,32,38,39,32,35,42,35,40,29,47,48,66,36,57,52,30,41,34,32,50,75,43,36,32,68,78,34,46,65,43,33,42,36,40,44,25,38,38,64,56,67,80,65,80,80,49,69,74,38,62,37,42,37,39,36,40,34,21,55,65,77,76,75,77,77,60,48,34,61,57,43,60,29,42,37,37,33,76,84,74,26,50,34,37,32,32,31,37,90,79,19,42,32,36,30,52,37,34,36,67,55,45,66,27,44,31,40,79,47,86,75,62,46,76,47,77,44,66,49,76,44,76,57,79,42,62,35,48,95,81,22,37,35,71,47,80,56,94,52,32,43,36,41,35,37,42,60,66,62,31,37,38,35,40,39,33,38,56,48,77,48,68,47,101,85,71,49,68,33,41,35,37,48,52,83,36,45,36,42,30,34,43,68,78,75,75,60,55,77,78,72,60,43,40,29,40,38,37,30,81,84,75,23,53,33,34,31,34,32,42,91,85,42,26,43,29,54,43,33,36,47,46,74,31,45,31,89,79,84,46,67,47,73,45,73,46,60,40,64,56,74,35,64,48,44,79,81,28,33,34,66,49,79,43,81,44,75,42,88,41,92,70,42,49,32,46,32,34,37,40,41,39,36,36,46,53,96,67,32,37,37,36,37,35,32,52,47,72,37,37,32,44,45,94,93,41,80,46,55,36,48,44,69,82,40,43,36,41,26,35,66,60,130

Foldseek 3Di:
DDDDDDDFDPPPDDDDDDDDDDDDDDDDDDDDPPVPPPDPPWLKWKKKKKDKAALQQKDKIFMDISDTWIDIKHWDWDDDDQKIWIWIWGQTPQWIWIKIWMDGAQDQKIKMWTPAIDHNCHQKTWIGMKGWHDHPDDRDHITMMMGIIIIGRPDPDPPQQADFAKKWWAKPVRWIWIWTCHPNSFKIAWTKTQWFWKWKPDDVVTDIDIDIDTGGDIWTQDPQQKTWDDDDQKTWIWGDDYQKIKTKIKGWDWDQDPVRDIMIMIRPIMIIMIGGDDPQQAPDDFAKWWWAWPVRKIWIWTQDPQGKTAFTWIWDWWQKPPRHTDIDIDTDHDIWHQDSNQKTWDWDFDFADDVAWTWTWIKIWIWGDDPQKIKTWIFIDFTWTDDPNDIITIGDDIMIIMIGGDD

Secondary structure (DSSP, 8-state):
----PPP--------------------PPP--------------EEEEEEEEE-TTSEEEEEEEESS-EEEEEEEEEEEETTEEEEEEEEEESS-EEEEEEEEETT-SEEEEEEEEE-GGGTT-EEEEEEES---SSSPPPPEEEEEEEEEEPPPPPPPPSS-SEEEEEEETTS-EEEEEE-TTSSEEEEEEEEEEEEEEES-SSPEEEEEEEEEEEEEE--TTSEEEEEETTEEEEEEEETTEEEEEEEEEEEEE-TTSPEEEEEEEEEEEEEEPPPPPPP----EEEEEEETTS-EEEEEE-TTSEEEEEEEEEEEEETTS-EEEEEEEEEEEEEPPTTSEEEEEEEEEE--TTS-EEEEEEEEEEEETTEEEEEEEEEEEEEEETTEEEEEE---EEEEEEEE-